Protein 2PZM (pdb70)

Structure (mmCIF, N/CA/C/O backbone):
data_2PZM
#
_entry.id   2PZM
#
_cell.length_a   58.214
_cell.length_b   140.481
_cell.length_c   184.139
_cell.angle_alpha   90.00
_cell.angle_beta   90.00
_cell.angle_gamma   90.00
#
_symmetry.space_group_name_H-M   'C 2 2 21'
#
loop_
_entity.id
_entity.type
_entity.pdbx_description
1 polymer 'Putative nucleotide sugar epimerase/ dehydratase'
2 non-polymer 'SULFATE ION'
3 non-polymer NICOTINAMIDE-ADENINE-DINUCLEOTIDE
4 non-polymer "URIDINE-5'-DIPHOSPHATE"
5 water water
#
loop_
_atom_site.group_PDB
_atom_site.id
_atom_site.type_symbol
_atom_site.label_atom_id
_atom_site.label_alt_id
_atom_site.label_comp_id
_atom_site.label_asym_id
_atom_site.label_entity_id
_atom_site.label_seq_id
_atom_site.pdbx_PDB_ins_code
_atom_site.Cartn_x
_atom_site.Cartn_y
_atom_site.Cartn_z
_atom_site.occupancy
_atom_site.B_iso_or_equiv
_atom_site.auth_seq_id
_atom_site.auth_comp_id
_atom_site.auth_asym_id
_atom_site.auth_atom_id
_atom_site.pdbx_PDB_model_num
ATOM 1 N N . LEU A 1 14 ? -16.531 33.999 0.735 1.00 41.98 -6 LEU A N 1
ATOM 2 C CA . LEU A 1 14 ? -16.139 34.817 -0.480 1.00 42.44 -6 LEU A CA 1
ATOM 3 C C . LEU A 1 14 ? -15.177 34.033 -1.375 1.00 41.80 -6 LEU A C 1
ATOM 4 O O . LEU A 1 14 ? -14.250 33.366 -0.906 1.00 42.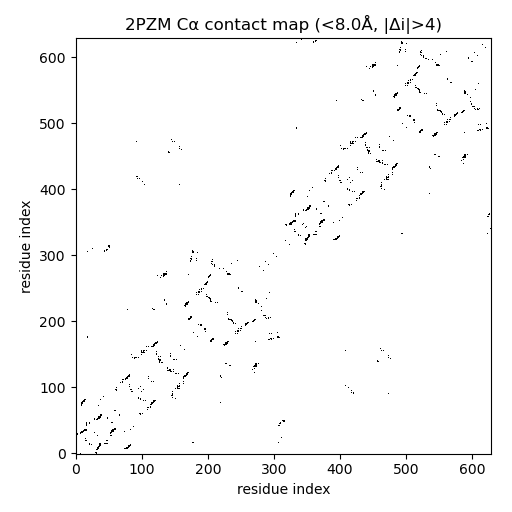60 -6 LEU A O 1
ATOM 9 N N . VAL A 1 15 ? -15.434 34.086 -2.668 1.00 41.07 -5 VAL A N 1
ATOM 10 C CA . VAL A 1 15 ? -14.706 33.257 -3.621 1.00 40.08 -5 VAL A CA 1
ATOM 11 C C . VAL A 1 15 ? -14.344 34.137 -4.795 1.00 39.79 -5 VAL A C 1
ATOM 12 O O . VAL A 1 15 ? -15.026 35.136 -5.012 1.00 40.12 -5 VAL A O 1
ATOM 16 N N . PRO A 1 16 ? -13.259 33.811 -5.539 1.00 39.48 -4 PRO A N 1
ATOM 17 C CA . PRO A 1 16 ? -12.238 32.769 -5.388 1.00 39.22 -4 PRO A CA 1
ATOM 18 C C . PRO A 1 16 ? -11.510 32.825 -4.044 1.00 39.50 -4 PRO A C 1
ATOM 19 O O . PRO A 1 16 ? -10.942 33.848 -3.688 1.00 39.02 -4 PRO A O 1
ATOM 23 N N . ARG A 1 17 ? -11.548 31.708 -3.319 1.00 39.54 -3 ARG A N 1
ATOM 24 C CA . ARG A 1 17 ? -10.890 31.569 -2.021 1.00 39.96 -3 ARG A CA 1
ATOM 25 C C . ARG A 1 17 ? -9.480 32.135 -2.069 1.00 39.00 -3 ARG A C 1
ATOM 26 O O . ARG A 1 17 ? -8.663 31.716 -2.900 1.00 39.39 -3 ARG A O 1
ATOM 34 N N . GLY A 1 18 ? -9.223 33.117 -1.211 1.00 38.57 -2 GLY A N 1
ATOM 35 C CA . GLY A 1 18 ? -7.899 33.724 -1.072 1.00 36.58 -2 GLY A CA 1
ATOM 36 C C . GLY A 1 18 ? -7.499 34.673 -2.185 1.00 35.62 -2 GLY A C 1
ATOM 37 O O . GLY A 1 18 ? -6.446 35.307 -2.106 1.00 35.47 -2 GLY A O 1
ATOM 38 N N . SER A 1 19 ? -8.328 34.761 -3.225 1.00 34.87 -1 SER A N 1
ATOM 39 C CA A SER A 1 19 ? -8.087 35.678 -4.338 0.50 34.34 -1 SER A CA 1
ATOM 40 C CA B SER A 1 19 ? -8.083 35.683 -4.333 0.50 34.61 -1 SER A CA 1
ATOM 41 C C . SER A 1 19 ? -9.352 36.418 -4.763 1.00 34.14 -1 SER A C 1
ATOM 42 O O . SER A 1 19 ? -9.458 36.845 -5.908 1.00 34.69 -1 SER A O 1
ATOM 47 N N . HIS A 1 20 ? -10.302 36.575 -3.829 1.00 33.52 0 HIS A N 1
ATOM 48 C CA . HIS A 1 20 ? -11.567 37.331 -4.053 1.00 32.33 0 HIS A CA 1
ATOM 49 C C . HIS A 1 20 ? -11.271 38.797 -4.174 1.00 31.48 0 HIS A C 1
ATOM 50 O O . HIS A 1 20 ? -10.580 39.361 -3.319 1.00 31.15 0 HIS A O 1
ATOM 57 N N . MET A 1 21 ? -11.794 39.421 -5.230 1.00 29.20 1 MET A N 1
ATOM 58 C CA . MET A 1 21 ? -11.576 40.838 -5.433 1.00 27.95 1 MET A CA 1
ATOM 59 C C . MET A 1 21 ? -12.867 41.633 -5.241 1.00 25.79 1 MET A C 1
ATOM 60 O O . MET A 1 21 ? -13.953 41.137 -5.514 1.00 24.89 1 MET A O 1
ATOM 65 N N . ARG A 1 22 ? -12.733 42.836 -4.690 1.00 24.21 2 ARG A N 1
ATOM 66 C CA A ARG A 1 22 ? -13.782 43.863 -4.773 0.50 24.06 2 ARG A CA 1
ATOM 67 C CA B ARG A 1 22 ? -13.783 43.845 -4.776 0.50 23.61 2 ARG A CA 1
ATOM 68 C C . ARG A 1 22 ? -13.318 44.870 -5.824 1.00 23.52 2 ARG A C 1
ATOM 69 O O . ARG A 1 22 ? -12.392 45.620 -5.605 1.00 23.58 2 ARG A O 1
ATOM 84 N N . ILE A 1 23 ? -13.944 44.840 -6.989 1.00 22.93 3 ILE A N 1
ATOM 85 C CA . ILE A 1 23 ? -13.440 45.612 -8.124 1.00 22.37 3 ILE A CA 1
ATOM 86 C C . ILE A 1 23 ? -14.343 46.801 -8.394 1.00 22.18 3 ILE A C 1
ATOM 87 O O . ILE A 1 23 ? -15.520 46.646 -8.646 1.00 22.12 3 ILE A O 1
ATOM 92 N N . LEU A 1 24 ? -13.777 47.992 -8.319 1.00 21.46 4 LEU A N 1
ATOM 93 C CA . LEU A 1 24 ? -14.481 49.183 -8.773 1.00 21.79 4 LEU A CA 1
ATOM 94 C C . LEU A 1 24 ? -14.076 49.475 -10.225 1.00 21.21 4 LEU A C 1
ATOM 95 O O . LEU A 1 24 ? -12.890 49.677 -10.526 1.00 21.99 4 LEU A O 1
ATOM 100 N N . ILE A 1 25 ? -15.068 49.507 -11.110 1.00 20.59 5 ILE A N 1
ATOM 101 C CA . ILE A 1 25 ? -14.840 49.693 -12.547 1.00 20.22 5 ILE A CA 1
ATOM 102 C C . ILE A 1 25 ? -15.547 50.964 -13.003 1.00 20.52 5 ILE A C 1
ATOM 103 O O . ILE A 1 25 ? -16.796 50.991 -13.093 1.00 21.80 5 ILE A O 1
ATOM 108 N N . THR A 1 26 ? -14.782 52.019 -13.268 1.00 17.92 6 THR A N 1
ATOM 109 C CA . THR A 1 26 ? -15.341 53.220 -13.876 1.00 18.60 6 THR A CA 1
ATOM 110 C C . THR A 1 26 ? -15.544 52.904 -15.353 1.00 18.93 6 THR A C 1
ATOM 111 O O . THR A 1 26 ? -14.787 52.090 -15.938 1.00 20.07 6 THR A O 1
ATOM 115 N N . GLY A 1 27 ? -16.624 53.421 -15.941 1.00 19.36 7 GLY A N 1
ATOM 116 C CA . GLY A 1 27 ? -16.918 53.090 -17.335 1.00 18.87 7 GLY A CA 1
ATOM 117 C C . GLY A 1 27 ? -17.321 51.636 -17.548 1.00 20.05 7 GLY A C 1
ATOM 118 O O . GLY A 1 27 ? -17.234 51.127 -18.683 1.00 19.94 7 GLY A O 1
ATOM 119 N N . GLY A 1 28 ? -17.824 50.992 -16.488 1.00 18.43 8 GLY A N 1
ATOM 120 C CA . GLY A 1 28 ? -18.154 49.555 -16.514 1.00 17.98 8 GLY A CA 1
ATOM 121 C C . GLY A 1 28 ? -19.334 49.191 -17.418 1.00 19.40 8 GLY A C 1
ATOM 122 O O . GLY A 1 28 ? -19.559 48.012 -17.711 1.00 19.57 8 GLY A O 1
ATOM 123 N N . ALA A 1 29 ? -20.110 50.183 -17.840 1.00 19.35 9 ALA A N 1
ATOM 124 C CA . ALA A 1 29 ? -21.243 49.935 -18.747 1.00 19.25 9 ALA A CA 1
ATOM 125 C C . ALA A 1 29 ? -20.819 50.001 -20.229 1.00 19.48 9 ALA A C 1
ATOM 126 O O . ALA A 1 29 ? -21.634 49.842 -21.135 1.00 19.94 9 ALA A O 1
ATOM 128 N N . GLY A 1 30 ? -19.545 50.259 -20.496 1.00 19.12 10 GLY A N 1
ATOM 129 C CA . GLY A 1 30 ? -19.109 50.365 -21.875 1.00 19.91 10 GLY A CA 1
ATOM 130 C C . GLY A 1 30 ? -18.677 48.995 -22.416 1.00 20.80 10 GLY A C 1
ATOM 131 O O . GLY A 1 30 ? -18.968 47.983 -21.824 1.00 21.47 10 GLY A O 1
ATOM 132 N N . CYS A 1 31 ? -17.973 48.987 -23.548 1.00 22.28 11 CYS A N 1
ATOM 133 C CA . CYS A 1 31 ? -17.585 47.756 -24.214 1.00 21.99 11 CYS A CA 1
ATOM 134 C C . CYS A 1 31 ? -16.625 46.903 -23.391 1.00 21.11 11 CYS A C 1
ATOM 135 O O . CYS A 1 31 ? -16.961 45.776 -23.029 1.00 20.40 11 CYS A O 1
ATOM 138 N N . LEU A 1 32 ? -15.454 47.438 -23.065 1.00 20.05 12 LEU A N 1
ATOM 139 C CA . LEU A 1 32 ? -14.476 46.681 -22.328 1.00 20.33 12 LEU A CA 1
ATOM 140 C C . LEU A 1 32 ? -14.971 46.437 -20.911 1.00 20.78 12 LEU A C 1
ATOM 141 O O . LEU A 1 32 ? -14.813 45.334 -20.376 1.00 21.48 12 LEU A O 1
ATOM 146 N N . GLY A 1 33 ? -15.592 47.449 -20.318 1.00 21.06 13 GLY A N 1
ATOM 147 C CA . GLY A 1 33 ? -16.109 47.336 -18.944 1.00 20.00 13 GLY A CA 1
ATOM 148 C C . GLY A 1 33 ? -17.101 46.196 -18.833 1.00 21.72 13 GLY A C 1
ATOM 149 O O . GLY A 1 33 ? -16.999 45.383 -17.891 1.00 22.39 13 GLY A O 1
ATOM 150 N N . SER A 1 34 ? -18.064 46.129 -19.757 1.00 20.22 14 SER A N 1
ATOM 151 C CA . SER A 1 34 ? -19.109 45.076 -19.661 1.00 21.34 14 SER A CA 1
ATOM 152 C C . SER A 1 34 ? -18.557 43.683 -19.919 1.00 21.11 14 SER A C 1
ATOM 153 O O . SER A 1 34 ? -19.037 42.709 -19.328 1.00 22.19 14 SER A O 1
ATOM 156 N N . ASN A 1 35 ? -17.603 43.567 -20.845 1.00 20.12 15 ASN A N 1
ATOM 157 C CA . ASN A 1 35 ? -16.923 42.282 -21.057 1.00 19.58 15 ASN A CA 1
ATOM 158 C C . ASN A 1 35 ? -16.116 41.812 -19.835 1.00 19.63 15 ASN A C 1
ATOM 159 O O . ASN A 1 35 ? -16.069 40.624 -19.527 1.00 20.40 15 ASN A O 1
ATOM 164 N N . LEU A 1 36 ? -15.496 42.739 -19.132 1.00 20.62 16 LEU A N 1
ATOM 165 C CA . LEU A 1 36 ? -14.780 42.424 -17.902 1.00 21.01 16 LEU A CA 1
ATOM 166 C C . LEU A 1 36 ? -15.737 41.975 -16.785 1.00 22.41 16 LEU A C 1
ATOM 167 O O . LEU A 1 36 ? -15.427 41.031 -16.017 1.00 21.51 16 LEU A O 1
ATOM 172 N N . ILE A 1 37 ? -16.914 42.607 -16.705 1.00 22.70 17 ILE A N 1
ATOM 173 C CA . ILE A 1 37 ? -17.933 42.146 -15.750 1.00 23.60 17 ILE A CA 1
ATOM 174 C C . ILE A 1 37 ? -18.424 40.725 -16.076 1.00 23.96 17 ILE A C 1
ATOM 175 O O . ILE A 1 37 ? -18.559 39.863 -15.194 1.00 22.62 17 ILE A O 1
ATOM 180 N N . GLU A 1 38 ? -18.656 40.453 -17.357 1.00 23.82 18 GLU A N 1
ATOM 181 C CA . GLU A 1 38 ? -19.171 39.147 -17.742 1.00 22.47 18 GLU A CA 1
ATOM 182 C C . GLU A 1 38 ? -18.105 38.069 -17.523 1.00 23.27 18 GLU A C 1
ATOM 183 O O . GLU A 1 38 ? -18.428 36.873 -17.372 1.00 22.73 18 GLU A O 1
ATOM 189 N N . HIS A 1 39 ? -16.848 38.509 -17.479 1.00 22.52 19 HIS A N 1
ATOM 190 C CA . HIS A 1 39 ? -15.686 37.666 -17.215 1.00 23.61 19 HIS A CA 1
ATOM 191 C C . HIS A 1 39 ? -15.527 37.431 -15.716 1.00 22.88 19 HIS A C 1
ATOM 192 O O . HIS A 1 39 ? -15.290 36.306 -15.294 1.00 22.55 19 HIS A O 1
ATOM 199 N N . TRP A 1 40 ? -15.663 38.482 -14.918 1.00 22.25 20 TRP A N 1
ATOM 200 C CA . TRP A 1 40 ? -15.399 38.372 -13.460 1.00 23.08 20 TRP A CA 1
ATOM 201 C C . TRP A 1 40 ? -16.559 38.007 -12.507 1.00 23.51 20 TRP A C 1
ATOM 202 O O . TRP A 1 40 ? -16.369 37.244 -11.539 1.00 22.92 20 TRP A O 1
ATOM 213 N N . LEU A 1 41 ? -17.739 38.578 -12.751 1.00 23.76 21 LEU A N 1
ATOM 214 C CA . LEU A 1 41 ? -18.929 38.258 -11.960 1.00 24.91 21 LEU A CA 1
ATOM 215 C C . LEU A 1 41 ? -19.220 36.735 -11.814 1.00 24.59 21 LEU A C 1
ATOM 216 O O . LEU A 1 41 ? -19.541 36.290 -10.694 1.00 23.59 21 LEU A O 1
ATOM 221 N N . PRO A 1 42 ? -19.159 35.939 -12.920 1.00 24.02 22 PRO A N 1
ATOM 222 C CA . PRO A 1 42 ? -19.365 34.487 -12.679 1.00 23.93 22 PRO A CA 1
ATOM 223 C C . PRO A 1 42 ? -18.327 33.826 -11.774 1.00 24.06 22 PRO A C 1
ATOM 224 O O . PRO A 1 42 ? -18.569 32.721 -11.298 1.00 24.64 22 PRO A O 1
ATOM 228 N N . GLN A 1 43 ? -17.180 34.478 -11.550 1.00 24.21 23 GLN A N 1
ATOM 229 C CA . GLN A 1 43 ? -16.173 33.925 -10.647 1.00 23.74 23 GLN A CA 1
ATOM 230 C C . GLN A 1 43 ? -16.401 34.216 -9.162 1.00 23.52 23 GLN A C 1
ATOM 231 O O . GLN A 1 43 ? -15.699 33.671 -8.323 1.00 24.28 23 GLN A O 1
ATOM 237 N N . GLY A 1 44 ? -17.412 35.024 -8.849 1.00 23.20 24 GLY A N 1
ATOM 238 C CA . GLY A 1 44 ? -17.729 35.387 -7.463 1.00 23.43 24 GLY A CA 1
ATOM 239 C C . GLY A 1 44 ? -17.126 36.699 -6.955 1.00 23.34 24 GLY A C 1
ATOM 240 O O . GLY A 1 44 ? -17.242 37.016 -5.775 1.00 22.24 24 GLY A O 1
ATOM 241 N N . HIS A 1 45 ? -16.476 37.462 -7.833 1.00 24.08 25 HIS A N 1
ATOM 242 C CA . HIS A 1 45 ? -15.937 38.785 -7.455 1.00 24.72 25 HIS A CA 1
ATOM 243 C C . HIS A 1 45 ? -17.075 39.756 -7.247 1.00 25.12 25 HIS A C 1
ATOM 244 O O . HIS A 1 45 ? -18.114 39.651 -7.900 1.00 26.42 25 HIS A O 1
ATOM 251 N N . GLU A 1 46 ? -16.876 40.707 -6.346 1.00 25.66 26 GLU A N 1
ATOM 252 C CA . GLU A 1 46 ? -17.842 41.770 -6.117 1.00 25.68 26 GLU A CA 1
ATOM 253 C C . GLU A 1 46 ? -17.455 42.962 -6.988 1.00 24.81 26 GLU A C 1
ATOM 254 O O . GLU A 1 46 ? -16.286 43.363 -7.021 1.00 24.14 26 GLU A O 1
ATOM 260 N N . ILE A 1 47 ? -18.427 43.513 -7.707 1.00 23.88 27 ILE A N 1
ATOM 261 C CA . ILE A 1 47 ? -18.144 44.606 -8.635 1.00 23.99 27 ILE A CA 1
ATOM 262 C C . ILE A 1 47 ? -19.025 45.813 -8.348 1.00 23.81 27 ILE A C 1
ATOM 263 O O . ILE A 1 47 ? -20.236 45.695 -8.157 1.00 23.68 27 ILE A O 1
ATOM 268 N N . LEU A 1 48 ? -18.397 46.979 -8.288 1.00 23.56 28 LEU A N 1
ATOM 269 C CA . LEU A 1 48 ? -19.120 48.259 -8.317 1.00 23.77 28 LEU A CA 1
ATOM 270 C C . LEU A 1 48 ? -18.781 49.024 -9.591 1.00 23.73 28 LEU A C 1
ATOM 271 O O . LEU A 1 48 ? -17.594 49.335 -9.836 1.00 24.66 28 LEU A O 1
ATOM 276 N N . VAL A 1 49 ? -19.812 49.360 -10.366 1.00 23.48 29 VAL A N 1
ATOM 277 C CA . VAL A 1 49 ? -19.681 50.185 -11.582 1.00 22.99 29 VAL A CA 1
ATOM 278 C C . VAL A 1 49 ? -19.993 51.659 -11.260 1.00 23.19 29 VAL A C 1
ATOM 279 O O . VAL A 1 49 ? -20.947 51.967 -10.544 1.00 22.90 29 VAL A O 1
ATOM 283 N N . ILE A 1 50 ? -19.133 52.569 -11.724 1.00 22.74 30 ILE A N 1
ATOM 284 C CA . ILE A 1 50 ? -19.500 53.976 -11.808 1.00 22.43 30 ILE A CA 1
ATOM 285 C C . ILE A 1 50 ? -19.522 54.383 -13.299 1.00 23.04 30 ILE A C 1
ATOM 286 O O . ILE A 1 50 ? -18.502 54.255 -14.003 1.00 21.84 30 ILE A O 1
ATOM 291 N N . ASP A 1 51 ? -20.684 54.855 -13.774 1.00 22.38 31 ASP A N 1
ATOM 292 C CA . ASP A 1 51 ? -20.819 55.240 -15.193 1.00 22.62 31 ASP A CA 1
ATOM 293 C C . ASP A 1 51 ? -21.840 56.343 -15.329 1.00 22.25 31 ASP A C 1
ATOM 294 O O . ASP A 1 51 ? -22.827 56.348 -14.568 1.00 22.33 31 ASP A O 1
ATOM 299 N N . ASN A 1 52 ? -21.612 57.281 -16.261 1.00 21.84 32 ASN A N 1
ATOM 300 C CA . ASN A 1 52 ? -22.586 58.348 -16.555 1.00 22.31 32 ASN A CA 1
ATOM 301 C C . ASN A 1 52 ? -23.454 58.071 -17.789 1.00 21.74 32 ASN A C 1
ATOM 302 O O . ASN A 1 52 ? -24.251 58.914 -18.172 1.00 22.13 32 ASN A O 1
ATOM 307 N N . PHE A 1 53 ? -23.260 56.901 -18.410 1.00 21.97 33 PHE A N 1
ATOM 308 C CA . PHE A 1 53 ? -23.967 56.490 -19.617 1.00 21.92 33 PHE A CA 1
ATOM 309 C C . PHE A 1 53 ? -23.862 57.492 -20.771 1.00 22.06 33 PHE A C 1
ATOM 310 O O . PHE A 1 53 ? -24.802 57.651 -21.529 1.00 22.60 33 PHE A O 1
ATOM 318 N N . ALA A 1 54 ? -22.707 58.130 -20.926 1.00 21.98 34 ALA A N 1
ATOM 319 C CA . ALA A 1 54 ? -22.485 58.996 -22.079 1.00 22.09 34 ALA A CA 1
ATOM 320 C C . ALA A 1 54 ? -22.488 58.192 -23.391 1.00 21.92 34 ALA A C 1
ATOM 321 O O . ALA A 1 54 ? -22.974 58.671 -24.430 1.00 22.46 34 ALA A O 1
ATOM 323 N N . THR A 1 55 ? -21.938 56.974 -23.334 1.00 22.67 35 THR A N 1
ATOM 324 C CA . THR A 1 55 ? -21.866 56.066 -24.480 1.00 22.89 35 THR A CA 1
ATOM 325 C C . THR A 1 55 ? -22.195 54.644 -24.026 1.00 24.99 35 THR A C 1
ATOM 326 O O . THR A 1 55 ? -22.648 53.823 -24.827 1.00 26.19 35 THR A O 1
ATOM 330 N N . GLY A 1 56 ? -21.972 54.347 -22.743 1.00 25.97 36 GLY A N 1
ATOM 331 C CA . GLY A 1 56 ? -22.333 53.044 -22.185 1.00 26.49 36 GLY A CA 1
ATOM 332 C C . GLY A 1 56 ? -23.842 52.815 -22.040 1.00 27.41 36 GLY A C 1
ATOM 333 O O . GLY A 1 56 ? -24.623 53.754 -22.040 1.00 28.27 36 GLY A O 1
ATOM 334 N N . LYS A 1 57 ? -24.247 51.558 -21.893 1.00 27.85 37 LYS A N 1
ATOM 335 C CA . LYS A 1 57 ? -25.679 51.190 -21.889 1.00 29.55 37 LYS A CA 1
ATOM 336 C C . LYS A 1 57 ? -26.165 50.572 -20.571 1.00 29.68 37 LYS A C 1
ATOM 337 O O . LYS A 1 57 ? -25.496 49.705 -20.003 1.00 29.88 37 LYS A O 1
ATOM 343 N N . ARG A 1 58 ? -27.341 50.997 -20.099 1.00 30.48 38 ARG A N 1
ATOM 344 C CA . ARG A 1 58 ? -27.914 50.492 -18.841 1.00 31.36 38 ARG A CA 1
ATOM 345 C C . ARG A 1 58 ? -28.196 48.992 -18.897 1.00 31.19 38 ARG A C 1
ATOM 346 O O . ARG A 1 58 ? -28.067 48.282 -17.903 1.00 30.94 38 ARG A O 1
ATOM 354 N N . GLU A 1 59 ? -28.579 48.524 -20.074 1.00 30.64 39 GLU A N 1
ATOM 355 C CA . GLU A 1 59 ? -28.961 47.138 -20.234 1.00 30.83 39 GLU A CA 1
ATOM 356 C C . GLU A 1 59 ? -27.824 46.113 -20.140 1.00 30.19 39 GLU A C 1
ATOM 357 O O . GLU A 1 59 ? -28.086 44.936 -20.011 1.00 30.77 39 GLU A O 1
ATOM 363 N N . VAL A 1 60 ? -26.568 46.534 -20.143 1.00 30.05 40 VAL A N 1
ATOM 364 C CA . VAL A 1 60 ? -25.505 45.563 -19.900 1.00 30.14 40 VAL A CA 1
ATOM 365 C C . VAL A 1 60 ? -25.230 45.359 -18.420 1.00 30.30 40 VAL A C 1
ATOM 366 O O . VAL A 1 60 ? -24.331 44.580 -18.056 1.00 31.73 40 VAL A O 1
ATOM 370 N N . LEU A 1 61 ? -25.964 46.074 -17.574 1.00 29.35 41 LEU A N 1
ATOM 371 C CA . LEU A 1 61 ? -25.804 45.988 -16.127 1.00 29.15 41 LEU A CA 1
ATOM 372 C C . LEU A 1 61 ? -27.113 45.548 -15.453 1.00 29.82 41 LEU A C 1
ATOM 373 O O . LEU A 1 61 ? -27.710 46.323 -14.702 1.00 29.55 41 LEU A O 1
ATOM 378 N N . PRO A 1 62 ? -27.550 44.289 -15.697 1.00 29.25 42 PRO A N 1
ATOM 379 C CA . PRO A 1 62 ? -28.801 43.861 -15.096 1.00 29.86 42 PRO A CA 1
ATOM 380 C C . PRO A 1 62 ? -28.646 43.786 -13.574 1.00 30.17 42 PRO A C 1
ATOM 381 O O . PRO A 1 62 ? -27.510 43.692 -13.096 1.00 29.76 42 PRO A O 1
ATOM 385 N N . PRO A 1 63 ? -29.773 43.845 -12.827 1.00 30.83 43 PRO A N 1
ATOM 386 C CA . PRO A 1 63 ? -29.795 43.788 -11.355 1.00 31.35 43 PRO A CA 1
ATOM 387 C C . PRO A 1 63 ? -29.528 42.373 -10.821 1.00 32.24 43 PRO A C 1
ATOM 388 O O . PRO A 1 63 ? -30.438 41.639 -10.443 1.00 31.84 43 PRO A O 1
ATOM 392 N N . VAL A 1 64 ? -28.257 42.040 -10.775 1.00 32.98 44 VAL A N 1
ATOM 393 C CA . VAL A 1 64 ? -27.785 40.707 -10.679 1.00 33.80 44 VAL A CA 1
ATOM 394 C C . VAL A 1 64 ? -26.835 40.648 -9.494 1.00 33.97 44 VAL A C 1
ATOM 395 O O . VAL A 1 64 ? -26.309 41.634 -9.059 1.00 33.80 44 VAL A O 1
ATOM 399 N N . ALA A 1 65 ? -26.625 39.481 -8.952 1.00 20.00 45 ALA A N 1
ATOM 400 C CA . ALA A 1 65 ? -25.936 39.360 -7.695 1.00 20.00 45 ALA A CA 1
ATOM 401 C C . ALA A 1 65 ? -24.462 39.644 -7.782 1.00 20.00 45 ALA A C 1
ATOM 402 O O . ALA A 1 65 ? -23.771 39.156 -8.627 1.00 29.59 45 ALA A O 1
ATOM 404 N N . GLY A 1 66 ? -23.989 40.421 -6.850 1.00 29.49 46 GLY A N 1
ATOM 405 C CA . GLY A 1 66 ? -22.604 40.800 -6.833 1.00 28.23 46 GLY A CA 1
ATOM 406 C C . GLY A 1 66 ? -22.290 42.030 -7.656 1.00 27.68 46 GLY A C 1
ATOM 407 O O . GLY A 1 66 ? -21.178 42.446 -7.682 1.00 27.58 46 GLY A O 1
ATOM 408 N N . LEU A 1 67 ? -23.289 42.595 -8.300 1.00 26.94 47 LEU A N 1
ATOM 409 C CA . LEU A 1 67 ? -23.077 43.746 -9.165 1.00 26.16 47 LEU A CA 1
ATOM 410 C C . LEU A 1 67 ? -23.909 44.916 -8.649 1.00 26.41 47 LEU A C 1
ATOM 411 O O . LEU A 1 67 ? -25.138 44.799 -8.455 1.00 26.88 47 LEU A O 1
ATOM 416 N N . SER A 1 68 ? -23.212 46.024 -8.421 1.00 26.40 48 SER A N 1
ATOM 417 C CA . SER A 1 68 ? -23.750 47.288 -7.920 1.00 26.84 48 SER A CA 1
ATOM 418 C C . SER A 1 68 ? -23.361 48.395 -8.868 1.00 26.14 48 SER A C 1
ATOM 419 O O . SER A 1 68 ? -22.286 48.357 -9.468 1.00 25.14 48 SER A O 1
ATOM 422 N N . VAL A 1 69 ? -24.229 49.394 -8.995 1.00 26.43 49 VAL A N 1
ATOM 423 C CA . VAL A 1 69 ? -24.039 50.457 -9.985 1.00 27.05 49 VAL A CA 1
ATOM 424 C C . VAL A 1 69 ? -24.356 51.809 -9.373 1.00 27.30 49 VAL A C 1
ATOM 425 O O . VAL A 1 69 ? -25.390 51.962 -8.702 1.00 28.23 49 VAL A O 1
ATOM 429 N N . ILE A 1 70 ? -23.446 52.755 -9.561 1.00 27.01 50 ILE A N 1
ATOM 430 C CA . ILE A 1 70 ? -23.698 54.150 -9.250 1.00 27.74 50 ILE A CA 1
ATOM 431 C C . ILE A 1 70 ? -23.715 54.926 -10.564 1.00 28.05 50 ILE A C 1
ATOM 432 O O . ILE A 1 70 ? -22.744 54.886 -11.333 1.00 28.09 50 ILE A O 1
ATOM 437 N N . GLU A 1 71 ? -24.829 55.589 -10.849 1.00 27.57 51 GLU A N 1
ATOM 438 C CA . GLU A 1 71 ? -24.851 56.462 -11.985 1.00 28.06 51 GLU A CA 1
ATOM 439 C C . GLU A 1 71 ? -24.270 57.815 -11.581 1.00 27.24 51 GLU A C 1
ATOM 440 O O . GLU A 1 71 ? -24.817 58.506 -10.711 1.00 26.20 51 GLU A O 1
ATOM 446 N N . GLY A 1 72 ? -23.142 58.171 -12.188 1.00 27.17 52 GLY A N 1
ATOM 447 C CA . GLY A 1 72 ? -22.453 59.404 -11.846 1.00 26.48 52 GLY A CA 1
ATOM 448 C C . GLY A 1 72 ? -21.145 59.514 -12.600 1.00 26.32 52 GLY A C 1
ATOM 449 O O . GLY A 1 72 ? -20.811 58.670 -13.432 1.00 26.94 52 GLY A O 1
ATOM 450 N N . SER A 1 73 ? -20.393 60.557 -12.311 1.00 25.20 53 SER A N 1
ATOM 451 C CA . SER A 1 73 ? -19.222 60.885 -13.147 1.00 25.46 53 SER A CA 1
ATOM 452 C C . SER A 1 73 ? -17.939 60.784 -12.354 1.00 24.80 53 SER A C 1
ATOM 453 O O . SER A 1 73 ? -17.923 61.111 -11.166 1.00 24.56 53 SER A O 1
ATOM 456 N N . VAL A 1 74 ? -16.860 60.351 -13.026 1.00 25.15 54 VAL A N 1
ATOM 457 C CA . VAL A 1 74 ? -15.542 60.329 -12.428 1.00 23.37 54 VAL A CA 1
ATOM 458 C C . VAL A 1 74 ? -14.999 61.751 -12.202 1.00 23.19 54 VAL A C 1
ATOM 459 O O . VAL A 1 74 ? -14.001 61.936 -11.483 1.00 23.23 54 VAL A O 1
ATOM 463 N N . THR A 1 75 ? -15.620 62.730 -12.842 1.00 22.47 55 THR A N 1
ATOM 464 C CA . THR A 1 75 ? -15.301 64.135 -12.614 1.00 24.04 55 THR A CA 1
ATOM 465 C C . THR A 1 75 ? -15.748 64.597 -11.206 1.00 25.35 55 THR A C 1
ATOM 466 O O . THR A 1 75 ? -15.303 65.634 -10.720 1.00 25.73 55 THR A O 1
ATOM 470 N N . ASP A 1 76 ? -16.636 63.831 -10.571 1.00 25.29 56 ASP A N 1
ATOM 471 C CA . ASP A 1 76 ? -17.239 64.226 -9.289 1.00 27.05 56 ASP A CA 1
ATOM 472 C C . ASP A 1 76 ? -16.412 63.586 -8.162 1.00 27.11 56 ASP A C 1
ATOM 473 O O . ASP A 1 76 ? -16.625 62.450 -7.792 1.00 26.84 56 ASP A O 1
ATOM 478 N N . ALA A 1 77 ? -15.438 64.328 -7.647 1.00 27.34 57 ALA A N 1
ATOM 479 C CA . ALA A 1 77 ? -14.522 63.800 -6.628 1.00 27.52 57 ALA A CA 1
ATOM 480 C C . ALA A 1 77 ? -15.197 63.348 -5.309 1.00 28.12 57 ALA A C 1
ATOM 481 O O . ALA A 1 77 ? -14.721 62.410 -4.670 1.00 28.09 57 ALA A O 1
ATOM 483 N N . GLY A 1 78 ? -16.272 64.026 -4.898 1.00 26.76 58 GLY A N 1
ATOM 484 C CA . GLY A 1 78 ? -16.984 63.676 -3.664 1.00 26.82 58 GLY A CA 1
ATOM 485 C C . GLY A 1 78 ? -17.709 62.343 -3.791 1.00 27.00 58 GLY A C 1
ATOM 486 O O . GLY A 1 78 ? -17.659 61.511 -2.879 1.00 26.67 58 GLY A O 1
ATOM 487 N N . LEU A 1 79 ? -18.383 62.160 -4.933 1.00 27.02 59 LEU A N 1
ATOM 488 C CA . LEU A 1 79 ? -19.019 60.909 -5.315 1.00 26.93 59 LEU A CA 1
ATOM 489 C C . LEU A 1 79 ? -18.018 59.757 -5.271 1.00 26.74 59 LEU A C 1
ATOM 490 O O . LEU A 1 79 ? -18.311 58.721 -4.688 1.00 26.98 59 LEU A O 1
ATOM 495 N N . LEU A 1 80 ? -16.854 59.929 -5.903 1.00 26.72 60 LEU A N 1
ATOM 496 C CA . LEU A 1 80 ? -15.789 58.912 -5.839 1.00 26.69 60 LEU A CA 1
ATOM 497 C C . LEU A 1 80 ? -15.314 58.630 -4.414 1.00 26.49 60 LEU A C 1
ATOM 498 O O . LEU A 1 80 ? -15.212 57.460 -4.002 1.00 26.73 60 LEU A O 1
ATOM 503 N N . GLU A 1 81 ? -15.044 59.691 -3.644 1.00 24.71 61 GLU A N 1
ATOM 504 C CA . GLU A 1 81 ? -14.658 59.504 -2.243 1.00 24.21 61 GLU A CA 1
ATOM 505 C C . GLU A 1 81 ? -15.638 58.603 -1.501 1.00 23.79 61 GLU A C 1
ATOM 506 O O . GLU A 1 81 ? -15.228 57.610 -0.873 1.00 23.81 61 GLU A O 1
ATOM 509 N N . ARG A 1 82 ? -16.919 58.938 -1.579 1.00 22.39 62 ARG A N 1
ATOM 510 C CA . ARG A 1 82 ? -17.942 58.136 -0.945 1.00 22.00 62 ARG A CA 1
ATOM 511 C C . ARG A 1 82 ? -18.028 56.698 -1.457 1.00 23.06 62 ARG A C 1
ATOM 512 O O . ARG A 1 82 ? -18.232 55.782 -0.661 1.00 22.91 62 ARG A O 1
ATOM 520 N N . ALA A 1 83 ? -17.889 56.513 -2.780 1.00 23.36 63 ALA A N 1
ATOM 521 C CA . ALA A 1 83 ? -17.907 55.201 -3.405 1.00 24.29 63 ALA A CA 1
ATOM 522 C C . ALA A 1 83 ? -16.753 54.378 -2.867 1.00 24.93 63 ALA A C 1
ATOM 523 O O . ALA A 1 83 ? -16.961 53.292 -2.332 1.00 25.77 63 ALA A O 1
ATOM 525 N N . PHE A 1 84 ? -15.541 54.904 -2.980 1.00 24.29 64 PHE A N 1
ATOM 526 C CA . PHE A 1 84 ? -14.381 54.218 -2.430 1.00 24.90 64 PHE A CA 1
ATOM 527 C C . PHE A 1 84 ? -14.529 53.968 -0.941 1.00 25.81 64 PHE A C 1
ATOM 528 O O . PHE A 1 84 ? -14.205 52.878 -0.451 1.00 25.52 64 PHE A O 1
ATOM 536 N N . ASP A 1 85 ? -15.044 54.964 -0.231 1.00 26.37 65 ASP A N 1
ATOM 537 C CA . ASP A 1 85 ? -15.142 54.874 1.233 1.00 28.65 65 ASP A CA 1
ATOM 538 C C . ASP A 1 85 ? -16.001 53.688 1.625 1.00 28.57 65 ASP A C 1
ATOM 539 O O . ASP A 1 85 ? -15.653 52.918 2.524 1.00 29.91 65 ASP A O 1
ATOM 544 N N . SER A 1 86 ? -17.128 53.561 0.936 1.00 28.29 66 SER A N 1
ATOM 545 C CA . SER A 1 86 ? -18.124 52.563 1.249 1.00 28.13 66 SER A CA 1
ATOM 546 C C . SER A 1 86 ? -17.759 51.175 0.707 1.00 27.53 66 SER A C 1
ATOM 547 O O . SER A 1 86 ? -17.854 50.187 1.430 1.00 26.78 66 SER A O 1
ATOM 550 N N . PHE A 1 87 ? -17.342 51.112 -0.558 1.00 27.08 67 PHE A N 1
ATOM 551 C CA . PHE A 1 87 ? -17.116 49.841 -1.251 1.00 27.43 67 PHE A CA 1
ATOM 552 C C . PHE A 1 87 ? -15.781 49.215 -0.875 1.00 27.75 67 PHE A C 1
ATOM 553 O O . PHE A 1 87 ? -15.641 47.991 -0.869 1.00 28.37 67 PHE A O 1
ATOM 561 N N . LYS A 1 88 ? -14.805 50.057 -0.554 1.00 26.99 68 LYS A N 1
ATOM 562 C CA . LYS A 1 88 ? -13.463 49.592 -0.183 1.00 26.83 68 LYS A CA 1
ATOM 563 C C . LYS A 1 88 ? -12.883 48.627 -1.235 1.00 26.13 68 LYS A C 1
ATOM 564 O O . LYS A 1 88 ? -12.605 47.450 -0.944 1.00 26.84 68 LYS A O 1
ATOM 568 N N . PRO A 1 89 ? -12.717 49.114 -2.467 1.00 25.98 69 PRO A N 1
ATOM 569 C CA . PRO A 1 89 ? -12.237 48.206 -3.483 1.00 24.48 69 PRO A CA 1
ATOM 570 C C . PRO A 1 89 ? -10.807 47.702 -3.205 1.00 23.74 69 PRO A C 1
ATOM 571 O O . PRO A 1 89 ? -9.954 48.458 -2.730 1.00 22.61 69 PRO A O 1
ATOM 575 N N . THR A 1 90 ? -10.551 46.438 -3.512 1.00 22.18 70 THR A N 1
ATOM 576 C CA . THR A 1 90 ? -9.177 45.920 -3.515 1.00 21.82 70 THR A CA 1
ATOM 577 C C . THR A 1 90 ? -8.437 46.244 -4.834 1.00 21.24 70 THR A C 1
ATOM 578 O O . THR A 1 90 ? -7.209 46.305 -4.873 1.00 21.44 70 THR A O 1
ATOM 582 N N . HIS A 1 91 ? -9.208 46.403 -5.916 1.00 20.56 71 HIS A N 1
ATOM 583 C CA . HIS A 1 91 ? -8.698 46.601 -7.277 1.00 20.10 71 HIS A CA 1
ATOM 584 C C . HIS A 1 91 ? -9.600 47.603 -7.987 1.00 20.75 71 HIS A C 1
ATOM 585 O O . HIS A 1 91 ? -10.833 47.647 -7.748 1.00 20.58 71 HIS A O 1
ATOM 592 N N . VAL A 1 92 ? -8.971 48.420 -8.839 1.00 19.36 72 VAL A N 1
ATOM 593 C CA . VAL A 1 92 ? -9.673 49.400 -9.643 1.00 19.42 72 VAL A CA 1
ATOM 594 C C . VAL A 1 92 ? -9.370 49.180 -11.133 1.00 18.80 72 VAL A C 1
ATOM 595 O O . VAL A 1 92 ? -8.235 48.906 -11.534 1.00 19.76 72 VAL A O 1
ATOM 599 N N . VAL A 1 93 ? -10.404 49.235 -11.952 1.00 18.29 73 VAL A N 1
ATOM 600 C CA . VAL A 1 93 ? -10.188 49.188 -13.390 1.00 17.67 73 VAL A CA 1
ATOM 601 C C . VAL A 1 93 ? -10.768 50.511 -13.855 1.00 19.01 73 VAL A C 1
ATOM 602 O O . VAL A 1 93 ? -11.969 50.769 -13.671 1.00 17.45 73 VAL A O 1
ATOM 606 N N . HIS A 1 94 ? -9.913 51.374 -14.389 1.00 16.78 74 HIS A N 1
ATOM 607 C CA . HIS A 1 94 ? -10.378 52.675 -14.823 1.00 18.45 74 HIS A CA 1
ATOM 608 C C . HIS A 1 94 ? -10.665 52.656 -16.343 1.00 19.15 74 HIS A C 1
ATOM 609 O O . HIS A 1 94 ? -9.755 52.794 -17.165 1.00 20.33 74 HIS A O 1
ATOM 616 N N . SER A 1 95 ? -11.934 52.471 -16.694 1.00 18.88 75 SER A N 1
ATOM 617 C CA . SER A 1 95 ? -12.358 52.301 -18.082 1.00 19.28 75 SER A CA 1
ATOM 618 C C . SER A 1 95 ? -13.204 53.479 -18.582 1.00 19.87 75 SER A C 1
ATOM 619 O O . SER A 1 95 ? -13.556 53.523 -19.742 1.00 22.15 75 SER A O 1
ATOM 622 N N . ALA A 1 96 ? -13.481 54.466 -17.735 1.00 20.14 76 ALA A N 1
ATOM 623 C CA . ALA A 1 96 ? -14.268 55.635 -18.180 1.00 20.29 76 ALA A CA 1
ATOM 624 C C . ALA A 1 96 ? -13.455 56.549 -19.085 1.00 21.05 76 ALA A C 1
ATOM 625 O O . ALA A 1 96 ? -12.317 56.885 -18.760 1.00 20.90 76 ALA A O 1
ATOM 627 N N . ALA A 1 97 ? -14.038 56.942 -20.215 1.00 20.63 77 ALA A N 1
ATOM 628 C CA . ALA A 1 97 ? -13.447 57.929 -21.128 1.00 20.16 77 ALA A CA 1
ATOM 629 C C . ALA A 1 97 ? -14.539 58.631 -21.945 1.00 19.73 77 ALA A C 1
ATOM 630 O O . ALA A 1 97 ? -15.531 57.998 -22.324 1.00 19.08 77 ALA A O 1
ATOM 632 N N . ALA A 1 98 ? -14.353 59.942 -22.158 1.00 20.34 78 ALA A N 1
ATOM 633 C CA . ALA A 1 98 ? -15.144 60.770 -23.064 1.00 19.01 78 ALA A CA 1
ATOM 634 C C . ALA A 1 98 ? -14.397 60.976 -24.382 1.00 19.12 78 ALA A C 1
ATOM 635 O O . ALA A 1 98 ? -13.188 61.199 -24.375 1.00 19.71 78 ALA A O 1
ATOM 637 N N . TYR A 1 99 ? -15.132 60.955 -25.497 1.00 18.12 79 TYR A N 1
ATOM 638 C CA . TYR A 1 99 ? -14.543 61.071 -26.811 1.00 18.51 79 TYR A CA 1
ATOM 639 C C . TYR A 1 99 ? -15.563 61.424 -27.874 1.00 19.31 79 TYR A C 1
ATOM 640 O O . TYR A 1 99 ? -15.157 61.789 -28.967 1.00 18.10 79 TYR A O 1
ATOM 649 N N . LYS A 1 100 ? -16.867 61.294 -27.587 1.00 18.95 80 LYS A N 1
ATOM 650 C CA . LYS A 1 100 ? -17.841 61.238 -28.689 1.00 20.63 80 LYS A CA 1
ATOM 651 C C . LYS A 1 100 ? -17.973 62.518 -29.507 1.00 21.73 80 LYS A C 1
ATOM 652 O O . LYS A 1 100 ? -18.439 62.473 -30.665 1.00 22.24 80 LYS A O 1
ATOM 658 N N . ASP A 1 101 ? -17.599 63.655 -28.903 1.00 22.42 81 ASP A N 1
ATOM 659 C CA . ASP A 1 101 ? -17.631 64.977 -29.563 1.00 22.82 81 ASP A CA 1
ATOM 660 C C . ASP A 1 101 ? -16.226 65.568 -29.561 1.00 23.18 81 ASP A C 1
ATOM 661 O O . ASP A 1 101 ? -15.758 66.066 -28.533 1.00 22.45 81 ASP A O 1
ATOM 666 N N . PRO A 1 102 ? -15.540 65.491 -30.719 1.00 23.46 82 PRO A N 1
ATOM 667 C CA . PRO A 1 102 ? -14.151 65.891 -30.883 1.00 23.38 82 PRO A CA 1
ATOM 668 C C . PRO A 1 102 ? -13.952 67.384 -30.618 1.00 22.73 82 PRO A C 1
ATOM 669 O O . PRO A 1 102 ? -12.830 67.796 -30.431 1.00 22.08 82 PRO A O 1
ATOM 673 N N . ASP A 1 103 ? -15.032 68.173 -30.596 1.00 22.18 83 ASP A N 1
ATOM 674 C CA . ASP A 1 103 ? -14.916 69.618 -30.387 1.00 22.04 83 ASP A CA 1
ATOM 675 C C . ASP A 1 103 ? -15.137 69.995 -28.928 1.00 21.54 83 ASP A C 1
ATOM 676 O O . ASP A 1 103 ? -14.851 71.143 -28.529 1.00 20.87 83 ASP A O 1
ATOM 681 N N . ASP A 1 104 ? -15.651 69.041 -28.154 1.00 20.08 84 ASP A N 1
ATOM 682 C CA . ASP A 1 104 ? -15.956 69.265 -26.736 1.00 20.43 84 ASP A CA 1
ATOM 683 C C . ASP A 1 104 ? -14.715 69.007 -25.880 1.00 19.89 84 ASP A C 1
ATOM 684 O O . ASP A 1 104 ? -14.621 68.023 -25.135 1.00 19.53 84 ASP A O 1
ATOM 689 N N . TRP A 1 105 ? -13.731 69.874 -26.047 1.00 19.24 85 TRP A N 1
ATOM 690 C CA . TRP A 1 105 ? -12.471 69.690 -25.356 1.00 19.00 85 TRP A CA 1
ATOM 691 C C . TRP A 1 105 ? -12.660 69.722 -23.865 1.00 18.18 85 TRP A C 1
ATOM 692 O O . TRP A 1 105 ? -11.970 69.011 -23.135 1.00 19.15 85 TRP A O 1
ATOM 703 N N . ALA A 1 106 ? -13.556 70.585 -23.393 1.00 17.56 86 ALA A N 1
ATOM 704 C CA . ALA A 1 106 ? -13.836 70.664 -21.944 1.00 18.14 86 ALA A CA 1
ATOM 705 C C . ALA A 1 106 ? -14.274 69.356 -21.319 1.00 19.56 86 ALA A C 1
ATOM 706 O O . ALA A 1 106 ? -13.772 68.966 -20.239 1.00 20.67 86 ALA A O 1
ATOM 708 N N . GLU A 1 107 ? -15.208 68.670 -21.980 1.00 18.61 87 GLU A N 1
ATOM 709 C CA . GLU A 1 107 ? -15.657 67.364 -21.548 1.00 19.21 87 GLU A CA 1
ATOM 710 C C . GLU A 1 107 ? -14.546 66.322 -21.569 1.00 18.89 87 GLU A C 1
ATOM 711 O O . GLU A 1 107 ? -14.370 65.590 -20.609 1.00 19.43 87 GLU A O 1
ATOM 717 N N . ASP A 1 108 ? -13.766 66.287 -22.640 1.00 20.09 88 ASP A N 1
ATOM 718 C CA . ASP A 1 108 ? -12.654 65.363 -22.726 1.00 19.96 88 ASP A CA 1
ATOM 719 C C . ASP A 1 108 ? -11.659 65.620 -21.610 1.00 18.91 88 ASP A C 1
ATOM 720 O O . ASP A 1 108 ? -11.221 64.693 -20.969 1.00 17.43 88 ASP A O 1
ATOM 725 N N . ALA A 1 109 ? -11.308 66.882 -21.360 1.00 17.77 89 ALA A N 1
ATOM 726 C CA . ALA A 1 109 ? -10.362 67.192 -20.293 1.00 18.83 89 ALA A CA 1
ATOM 727 C C . ALA A 1 109 ? -10.953 66.871 -18.913 1.00 19.87 89 ALA A C 1
ATOM 728 O O . ALA A 1 109 ? -10.246 66.376 -18.026 1.00 20.47 89 ALA A O 1
ATOM 730 N N . ALA A 1 110 ? -12.238 67.170 -18.706 1.00 18.67 90 ALA A N 1
ATOM 731 C CA . ALA A 1 110 ? -12.859 66.874 -17.418 1.00 19.53 90 ALA A CA 1
ATOM 732 C C . ALA A 1 110 ? -12.848 65.355 -17.150 1.00 19.27 90 ALA A C 1
ATOM 733 O O . ALA A 1 110 ? -12.363 64.927 -16.123 1.00 20.71 90 ALA A O 1
ATOM 735 N N . THR A 1 111 ? -13.400 64.560 -18.064 1.00 19.40 91 THR A N 1
ATOM 736 C CA . THR A 1 111 ? -13.497 63.081 -17.874 1.00 18.88 91 THR A CA 1
ATOM 737 C C . THR A 1 111 ? -12.103 62.442 -17.874 1.00 19.63 91 THR A C 1
ATOM 738 O O . THR A 1 111 ? -11.768 61.675 -16.977 1.00 17.95 91 THR A O 1
ATOM 742 N N . ASN A 1 112 ? -11.268 62.786 -18.859 1.00 18.51 92 ASN A N 1
ATOM 743 C CA . ASN A 1 112 ? -10.046 61.983 -19.077 1.00 18.40 92 ASN A CA 1
ATOM 744 C C . ASN A 1 112 ? -8.912 62.463 -18.233 1.00 17.88 92 ASN A C 1
ATOM 745 O O . ASN A 1 112 ? -8.060 61.661 -17.854 1.00 19.18 92 ASN A O 1
ATOM 750 N N . VAL A 1 113 ? -8.862 63.765 -17.950 1.00 16.87 93 VAL A N 1
ATOM 751 C CA . VAL A 1 113 ? -7.798 64.237 -17.091 1.00 17.74 93 VAL A CA 1
ATOM 752 C C . VAL A 1 113 ? -8.261 64.308 -15.634 1.00 18.99 93 VAL A C 1
ATOM 753 O O . VAL A 1 113 ? -7.667 63.698 -14.755 1.00 19.48 93 VAL A O 1
ATOM 757 N N . GLN A 1 114 ? -9.282 65.081 -15.348 1.00 20.12 94 GLN A N 1
ATOM 758 C CA . GLN A 1 114 ? -9.692 65.235 -13.936 1.00 20.36 94 GLN A CA 1
ATOM 759 C C . GLN A 1 114 ? -10.274 63.952 -13.348 1.00 20.72 94 GLN A C 1
ATOM 760 O O . GLN A 1 114 ? -10.078 63.668 -12.150 1.00 20.65 94 GLN A O 1
ATOM 766 N N . GLY A 1 115 ? -11.018 63.197 -14.170 1.00 20.37 95 GLY A N 1
ATOM 767 C CA . GLY A 1 115 ? -11.511 61.862 -13.782 1.00 18.68 95 GLY A CA 1
ATOM 768 C C . GLY A 1 115 ? -10.362 60.918 -13.418 1.00 20.30 95 GLY A C 1
ATOM 769 O O . GLY A 1 115 ? -10.430 60.196 -12.418 1.00 19.56 95 GLY A O 1
ATOM 770 N N . SER A 1 116 ? -9.284 60.918 -14.216 1.00 18.90 96 SER A N 1
ATOM 771 C CA . SER A 1 116 ? -8.145 60.073 -13.909 1.00 18.07 96 SER A CA 1
ATOM 772 C C . SER A 1 116 ? -7.499 60.488 -12.591 1.00 18.30 96 SER A C 1
ATOM 773 O O . SER A 1 116 ? -7.205 59.647 -11.771 1.00 17.52 96 SER A O 1
ATOM 776 N N . ILE A 1 117 ? -7.263 61.803 -12.409 1.00 17.90 97 ILE A N 1
ATOM 777 C CA . ILE A 1 117 ? -6.834 62.321 -11.123 1.00 18.44 97 ILE A CA 1
ATOM 778 C C . ILE A 1 117 ? -7.693 61.954 -9.937 1.00 18.72 97 ILE A C 1
ATOM 779 O O . ILE A 1 117 ? -7.146 61.547 -8.887 1.00 19.92 97 ILE A O 1
ATOM 784 N N . ASN A 1 118 ? -9.018 62.116 -10.047 1.00 17.82 98 ASN A N 1
ATOM 785 C CA . ASN A 1 118 ? -9.882 61.772 -8.909 1.00 18.96 98 ASN A CA 1
ATOM 786 C C . ASN A 1 118 ? -9.771 60.278 -8.582 1.00 19.32 98 ASN A C 1
ATOM 787 O O . ASN A 1 118 ? -9.775 59.880 -7.416 1.00 19.99 98 ASN A O 1
ATOM 792 N N . VAL A 1 119 ? -9.685 59.450 -9.611 1.00 19.34 99 VAL A N 1
ATOM 793 C CA . VAL A 1 119 ? -9.653 57.987 -9.381 1.00 20.89 99 VAL A CA 1
ATOM 794 C C . VAL A 1 119 ? -8.326 57.638 -8.700 1.00 20.92 99 VAL A C 1
ATOM 795 O O . VAL A 1 119 ? -8.316 56.878 -7.763 1.00 21.90 99 VAL A O 1
ATOM 799 N N . ALA A 1 120 ? -7.231 58.254 -9.138 1.00 21.69 100 ALA A N 1
ATOM 800 C CA . ALA A 1 120 ? -5.905 57.969 -8.560 1.00 21.82 100 ALA A CA 1
ATOM 801 C C . ALA A 1 120 ? -5.842 58.398 -7.074 1.00 21.39 100 ALA A C 1
ATOM 802 O O . ALA A 1 120 ? -5.348 57.640 -6.232 1.00 20.56 100 ALA A O 1
ATOM 804 N N . LYS A 1 121 ? -6.339 59.602 -6.775 1.00 21.74 101 LYS A N 1
ATOM 805 C CA . LYS A 1 121 ? -6.383 60.133 -5.403 1.00 22.42 101 LYS A CA 1
ATOM 806 C C . LYS A 1 121 ? -7.248 59.270 -4.500 1.00 22.68 101 LYS A C 1
ATOM 807 O O . LYS A 1 121 ? -6.858 58.987 -3.376 1.00 23.64 101 LYS A O 1
ATOM 813 N N . ALA A 1 122 ? -8.440 58.901 -4.975 1.00 22.42 102 ALA A N 1
ATOM 814 C CA . ALA A 1 122 ? -9.352 58.068 -4.192 1.00 23.10 102 ALA A CA 1
ATOM 815 C C . ALA A 1 122 ? -8.766 56.678 -3.961 1.00 23.54 102 ALA A C 1
ATOM 816 O O . ALA A 1 122 ? -8.904 56.123 -2.864 1.00 22.47 102 ALA A O 1
ATOM 818 N N . ALA A 1 123 ? -8.123 56.108 -4.983 1.00 22.21 103 ALA A N 1
ATOM 819 C CA . ALA A 1 123 ? -7.613 54.737 -4.857 1.00 22.79 103 ALA A CA 1
ATOM 820 C C . ALA A 1 123 ? -6.446 54.670 -3.862 1.00 23.52 103 ALA A C 1
ATOM 821 O O . ALA A 1 123 ? -6.306 53.701 -3.115 1.00 23.04 103 ALA A O 1
ATOM 823 N N . SER A 1 124 ? -5.631 55.720 -3.840 1.00 23.54 104 SER A N 1
ATOM 824 C CA . SER A 1 124 ? -4.522 55.837 -2.888 1.00 24.94 104 SER A CA 1
ATOM 825 C C . SER A 1 124 ? -4.987 55.871 -1.407 1.00 24.79 104 SER A C 1
ATOM 826 O O . SER A 1 124 ? -4.418 55.160 -0.534 1.00 24.61 104 SER A O 1
ATOM 829 N N . LYS A 1 125 ? -6.010 56.679 -1.134 1.00 24.23 105 LYS A N 1
ATOM 830 C CA . LYS A 1 125 ? -6.585 56.800 0.210 1.00 24.92 105 LYS A CA 1
ATOM 831 C C . LYS A 1 125 ? -7.169 55.480 0.678 1.00 24.24 105 LYS A C 1
ATOM 832 O O . LYS A 1 125 ? -7.087 55.139 1.873 1.00 22.80 105 LYS A O 1
ATOM 835 N N . ALA A 1 126 ? -7.744 54.743 -0.274 1.00 23.60 106 ALA A N 1
ATOM 836 C CA . ALA A 1 126 ? -8.463 53.516 0.032 1.00 24.02 106 ALA A CA 1
ATOM 837 C C . ALA A 1 126 ? -7.513 52.329 0.107 1.00 24.33 106 ALA A C 1
ATOM 838 O O . ALA A 1 126 ? -7.908 51.255 0.496 1.00 24.65 106 ALA A O 1
ATOM 840 N N . GLY A 1 127 ? -6.249 52.517 -0.241 1.00 25.36 107 GLY A N 1
ATOM 841 C CA . GLY A 1 127 ? -5.305 51.407 -0.139 1.00 25.49 107 GLY A CA 1
ATOM 842 C C . GLY A 1 127 ? -5.554 50.339 -1.180 1.00 25.41 107 GLY A C 1
ATOM 843 O O . GLY A 1 127 ? -5.354 49.147 -0.934 1.00 26.21 107 GLY A O 1
ATOM 844 N N . VAL A 1 128 ? -5.964 50.772 -2.369 1.00 23.93 108 VAL A N 1
ATOM 845 C CA . VAL A 1 128 ? -6.191 49.866 -3.482 1.00 22.56 108 VAL A CA 1
ATOM 846 C C . VAL A 1 128 ? -4.884 49.115 -3.787 1.00 22.77 108 VAL A C 1
ATOM 847 O O . VAL A 1 128 ? -3.811 49.717 -3.769 1.00 22.44 108 VAL A O 1
ATOM 851 N N . LYS A 1 129 ? -4.986 47.810 -4.042 1.00 21.99 109 LYS A N 1
ATOM 852 C CA . LYS A 1 129 ? -3.816 46.980 -4.332 1.00 22.95 109 LYS A CA 1
ATOM 853 C C . LYS A 1 129 ? -3.234 47.237 -5.730 1.00 22.86 109 LYS A C 1
ATOM 854 O O . LYS A 1 129 ? -2.012 47.329 -5.901 1.00 23.36 109 LYS A O 1
ATOM 858 N N . ARG A 1 130 ? -4.107 47.315 -6.730 1.00 21.32 110 ARG A N 1
ATOM 859 C CA . ARG A 1 130 ? -3.679 47.531 -8.100 1.00 22.09 110 ARG A CA 1
ATOM 860 C C . ARG A 1 130 ? -4.740 48.293 -8.853 1.00 21.90 110 ARG A C 1
ATOM 861 O O . ARG A 1 130 ? -5.929 48.036 -8.657 1.00 20.62 110 ARG A O 1
ATOM 869 N N . LEU A 1 131 ? -4.281 49.233 -9.692 1.00 21.11 111 LEU A N 1
ATOM 870 C CA . LEU A 1 131 ? -5.136 49.938 -10.627 1.00 21.51 111 LEU A CA 1
ATOM 871 C C . LEU A 1 131 ? -4.723 49.651 -12.081 1.00 21.47 111 LEU A C 1
ATOM 872 O O . LEU A 1 131 ? -3.550 49.753 -12.463 1.00 21.67 111 LEU A O 1
ATOM 877 N N . LEU A 1 132 ? -5.727 49.305 -12.881 1.00 21.16 112 LEU A N 1
ATOM 878 C CA . LEU A 1 132 ? -5.610 49.048 -14.303 1.00 18.89 112 LEU A CA 1
ATOM 879 C C . LEU A 1 132 ? -6.317 50.147 -15.112 1.00 19.99 112 LEU A C 1
ATOM 880 O O . LEU A 1 132 ? -7.518 50.424 -14.927 1.00 17.92 112 LEU A O 1
ATOM 885 N N . ASN A 1 133 ? -5.553 50.779 -16.021 1.00 18.70 113 ASN A N 1
ATOM 886 C CA . ASN A 1 133 ? -6.037 51.830 -16.879 1.00 17.87 113 ASN A CA 1
ATOM 887 C C . ASN A 1 133 ? -5.899 51.383 -18.325 1.00 18.69 113 ASN A C 1
ATOM 888 O O . ASN A 1 133 ? -4.965 50.667 -18.656 1.00 18.73 113 ASN A O 1
ATOM 893 N N . PHE A 1 134 ? -6.834 51.802 -19.185 1.00 19.01 114 PHE A N 1
ATOM 894 C CA . PHE A 1 134 ? -6.738 51.556 -20.635 1.00 18.11 114 PHE A CA 1
ATOM 895 C C . PHE A 1 134 ? -6.423 52.842 -21.377 1.00 18.61 114 PHE A C 1
ATOM 896 O O . PHE A 1 134 ? -7.066 53.899 -21.153 1.00 18.70 114 PHE A O 1
ATOM 904 N N . GLN A 1 135 ? -5.432 52.754 -22.270 1.00 17.66 115 GLN A N 1
ATOM 905 C CA . GLN A 1 135 ? -4.976 53.893 -23.000 1.00 18.08 115 GLN A CA 1
ATOM 906 C C . GLN A 1 135 ? -5.191 53.688 -24.495 1.00 18.04 115 GLN A C 1
ATOM 907 O O . GLN A 1 135 ? -5.011 52.586 -25.018 1.00 17.73 115 GLN A O 1
ATOM 913 N N . THR A 1 136 ? -5.579 54.756 -25.166 1.00 16.96 116 THR A N 1
ATOM 914 C CA . THR A 1 136 ? -5.765 54.693 -26.609 1.00 19.03 116 THR A CA 1
ATOM 915 C C . THR A 1 136 ? -4.430 54.922 -27.325 1.00 19.28 116 THR A C 1
ATOM 916 O O . THR A 1 136 ? -3.624 55.727 -26.867 1.00 20.54 116 THR A O 1
ATOM 920 N N . ALA A 1 137 ? -4.224 54.235 -28.451 1.00 20.39 117 ALA A N 1
ATOM 921 C CA . ALA A 1 137 ? -3.047 54.430 -29.306 1.00 20.71 117 ALA A CA 1
ATOM 922 C C . ALA A 1 137 ? -2.962 55.824 -29.923 1.00 20.66 117 ALA A C 1
ATOM 923 O O . ALA A 1 137 ? -1.939 56.190 -30.505 1.00 21.06 117 ALA A O 1
ATOM 925 N N . LEU A 1 138 ? -4.025 56.626 -29.801 1.00 20.16 118 LEU A N 1
ATOM 926 C CA . LEU A 1 138 ? -3.949 58.073 -30.137 1.00 20.53 118 LEU A CA 1
ATOM 927 C C . LEU A 1 138 ? -2.892 58.812 -29.312 1.00 20.30 118 LEU A C 1
ATOM 928 O O . LEU A 1 138 ? -2.392 59.866 -29.739 1.00 20.15 118 LEU A O 1
ATOM 933 N N . CYS A 1 139 ? -2.515 58.252 -28.155 1.00 18.76 119 CYS A N 1
ATOM 934 C CA . CYS A 1 139 ? -1.415 58.818 -27.355 1.00 19.30 119 CYS A CA 1
ATOM 935 C C . CYS A 1 139 ? -0.091 58.966 -28.121 1.00 19.25 119 CYS A C 1
ATOM 936 O O . CYS A 1 139 ? 0.712 59.844 -27.816 1.00 18.77 119 CYS A O 1
ATOM 939 N N . TYR A 1 140 ? 0.126 58.104 -29.108 1.00 19.58 120 TYR A N 1
ATOM 940 C CA . TYR A 1 140 ? 1.370 58.085 -29.891 1.00 20.32 120 TYR A CA 1
ATOM 941 C C . TYR A 1 140 ? 1.393 59.076 -31.050 1.00 21.66 120 TYR A C 1
ATOM 942 O O . TYR A 1 140 ? 2.461 59.328 -31.638 1.00 22.89 120 TYR A O 1
ATOM 951 N N . GLY A 1 141 ? 0.230 59.623 -31.401 1.00 21.60 121 GLY A N 1
ATOM 952 C CA . GLY A 1 141 ? 0.102 60.513 -32.552 1.00 20.46 121 GLY A CA 1
ATOM 953 C C . GLY A 1 141 ? 0.553 59.813 -33.818 1.00 21.16 121 GLY A C 1
ATOM 954 O O . GLY A 1 141 ? 0.251 58.614 -34.046 1.00 20.47 121 GLY A O 1
ATOM 955 N N . ARG A 1 142 ? 1.287 60.560 -34.636 1.00 20.72 122 ARG A N 1
ATOM 956 C CA . ARG A 1 142 ? 1.902 60.039 -35.852 1.00 21.94 122 ARG A CA 1
ATOM 957 C C . ARG A 1 142 ? 3.221 59.389 -35.431 1.00 20.75 122 ARG A C 1
ATOM 958 O O . ARG A 1 142 ? 4.146 60.090 -35.080 1.00 20.64 122 ARG A O 1
ATOM 966 N N . PRO A 1 143 ? 3.285 58.037 -35.416 1.00 20.34 123 PRO A N 1
ATOM 967 C CA . PRO A 1 143 ? 4.465 57.360 -34.882 1.00 19.79 123 PRO A CA 1
ATOM 968 C C . PRO A 1 143 ? 5.708 57.489 -35.765 1.00 21.79 123 PRO A C 1
ATOM 969 O O . PRO A 1 143 ? 5.624 57.491 -37.025 1.00 19.87 123 PRO A O 1
ATOM 973 N N . ALA A 1 144 ? 6.867 57.570 -35.106 1.00 20.98 124 ALA A N 1
ATOM 974 C CA . ALA A 1 144 ? 8.134 57.586 -35.828 1.00 22.34 124 ALA A CA 1
ATOM 975 C C . ALA A 1 144 ? 8.385 56.284 -36.573 1.00 21.99 124 ALA A C 1
ATOM 976 O O . ALA A 1 144 ? 8.988 56.294 -37.651 1.00 22.56 124 ALA A O 1
ATOM 978 N N . THR A 1 145 ? 7.928 55.171 -36.004 1.00 21.61 125 THR A N 1
ATOM 979 C CA . THR A 1 145 ? 8.105 53.876 -36.634 1.00 21.52 125 THR A CA 1
ATOM 980 C C . THR A 1 145 ? 6.928 52.946 -36.303 1.00 21.26 125 THR A C 1
ATOM 981 O O . THR A 1 145 ? 6.202 53.180 -35.339 1.00 21.34 125 THR A O 1
ATOM 985 N N . VAL A 1 146 ? 6.763 51.899 -37.108 1.00 20.00 126 VAL A N 1
ATOM 986 C CA . VAL A 1 146 ? 5.873 50.787 -36.792 1.00 20.03 126 VAL A CA 1
ATOM 987 C C . VAL A 1 146 ? 6.564 49.421 -36.910 1.00 19.96 126 VAL A C 1
ATOM 988 O O . VAL A 1 146 ? 7.415 49.243 -37.780 1.00 19.68 126 VAL A O 1
ATOM 992 N N . PRO A 1 147 ? 6.196 48.454 -36.036 1.00 20.40 127 PRO A N 1
ATOM 993 C CA . PRO A 1 147 ? 5.244 48.549 -34.903 1.00 20.15 127 PRO A CA 1
ATOM 994 C C . PRO A 1 147 ? 5.762 49.509 -33.846 1.00 20.72 127 PRO A C 1
ATOM 995 O O . PRO A 1 147 ? 6.963 49.705 -33.757 1.00 20.89 127 PRO A O 1
ATOM 999 N N . ILE A 1 148 ? 4.871 50.114 -33.070 1.00 20.24 128 ILE A N 1
ATOM 1000 C CA . ILE A 1 148 ? 5.286 51.174 -32.153 1.00 21.03 128 ILE A CA 1
ATOM 1001 C C . ILE A 1 148 ? 5.955 50.602 -30.882 1.00 21.73 128 ILE A C 1
ATOM 1002 O O . ILE A 1 148 ? 5.310 49.881 -30.127 1.00 21.01 128 ILE A O 1
ATOM 1007 N N . PRO A 1 149 ? 7.252 50.927 -30.644 1.00 22.07 129 PRO A N 1
ATOM 1008 C CA . PRO A 1 149 ? 7.854 50.493 -29.381 1.00 21.26 129 PRO A CA 1
ATOM 1009 C C . PRO A 1 149 ? 7.206 51.140 -28.143 1.00 20.92 129 PRO A C 1
ATOM 1010 O O . PRO A 1 149 ? 6.730 52.279 -28.193 1.00 19.09 129 PRO A O 1
ATOM 1014 N N . ILE A 1 150 ? 7.243 50.428 -27.022 1.00 20.40 130 ILE A N 1
ATOM 1015 C CA . ILE A 1 150 ? 6.657 50.949 -25.796 1.00 19.88 130 ILE A CA 1
ATOM 1016 C C . ILE A 1 150 ? 7.399 52.213 -25.312 1.00 20.43 130 ILE A C 1
ATOM 1017 O O . ILE A 1 150 ? 6.811 53.055 -24.599 1.00 20.01 130 ILE A O 1
ATOM 1022 N N . ASP A 1 151 ? 8.660 52.385 -25.718 1.00 20.83 131 ASP A N 1
ATOM 1023 C CA . ASP A 1 151 ? 9.377 53.611 -25.331 1.00 22.47 131 ASP A CA 1
ATOM 1024 C C . ASP A 1 151 ? 9.168 54.807 -26.245 1.00 22.17 131 ASP A C 1
ATOM 1025 O O . ASP A 1 151 ? 9.792 55.829 -26.041 1.00 21.95 131 ASP A O 1
ATOM 1030 N N . SER A 1 152 ? 8.271 54.693 -27.233 1.00 21.42 132 SER A N 1
ATOM 1031 C CA . SER A 1 152 ? 7.933 55.808 -28.113 1.00 21.31 132 SER A CA 1
ATOM 1032 C C . SER A 1 152 ? 7.367 56.963 -27.332 1.00 20.29 132 SER A C 1
ATOM 1033 O O . SER A 1 152 ? 6.657 56.758 -26.340 1.00 20.65 132 SER A O 1
ATOM 1036 N N . PRO A 1 153 ? 7.682 58.193 -27.764 1.00 19.71 133 PRO A N 1
ATOM 1037 C CA . PRO A 1 153 ? 7.054 59.298 -27.083 1.00 19.45 133 PRO A CA 1
ATOM 1038 C C . PRO A 1 153 ? 5.527 59.378 -27.328 1.00 19.03 133 PRO A C 1
ATOM 1039 O O . PRO A 1 153 ? 5.033 58.848 -28.308 1.00 18.14 133 PRO A O 1
ATOM 1043 N N . THR A 1 154 ? 4.811 60.019 -26.406 1.00 18.55 134 THR A N 1
ATOM 1044 C CA . THR A 1 154 ? 3.440 60.435 -26.650 1.00 17.88 134 THR A CA 1
ATOM 1045 C C . THR A 1 154 ? 3.452 61.766 -27.403 1.00 17.88 134 THR A C 1
ATOM 1046 O O . THR A 1 154 ? 4.276 62.663 -27.136 1.00 18.72 134 THR A O 1
ATOM 1050 N N . ALA A 1 155 ? 2.565 61.881 -28.389 1.00 17.56 135 ALA A N 1
ATOM 1051 C CA . ALA A 1 155 ? 2.545 63.047 -29.278 1.00 16.89 135 ALA A CA 1
ATOM 1052 C C . ALA A 1 155 ? 1.155 63.215 -29.888 1.00 16.27 135 ALA A C 1
ATOM 1053 O O . ALA A 1 155 ? 0.996 63.303 -31.125 1.00 16.09 135 ALA A O 1
ATOM 1055 N N . PRO A 1 156 ? 0.132 63.274 -29.017 1.00 16.41 136 PRO A N 1
ATOM 1056 C CA . PRO A 1 156 ? -1.248 63.338 -29.492 1.00 16.22 136 PRO A CA 1
ATOM 1057 C C . PRO A 1 156 ? -1.596 64.712 -30.066 1.00 15.99 136 PRO A C 1
ATOM 1058 O O . PRO A 1 156 ? -1.009 65.738 -29.694 1.00 16.95 136 PRO A O 1
ATOM 1062 N N . PHE A 1 157 ? -2.581 64.751 -30.951 1.00 15.65 137 PHE A N 1
ATOM 1063 C CA . PHE A 1 157 ? -2.930 66.005 -31.593 1.00 16.59 137 PHE A CA 1
ATOM 1064 C C . PHE A 1 157 ? -4.461 66.152 -31.707 1.00 17.56 137 PHE A C 1
ATOM 1065 O O . PHE A 1 157 ? -4.957 67.029 -32.402 1.00 18.49 137 PHE A O 1
ATOM 1073 N N . THR A 1 158 ? -5.214 65.317 -30.989 1.00 17.61 138 THR A N 1
ATOM 1074 C CA . THR A 1 158 ? -6.695 65.418 -30.960 1.00 16.97 138 THR A CA 1
ATOM 1075 C C . THR A 1 158 ? -7.127 65.538 -29.489 1.00 17.43 138 THR A C 1
ATOM 1076 O O . THR A 1 158 ? -6.378 65.158 -28.607 1.00 16.99 138 THR A O 1
ATOM 1080 N N . SER A 1 159 ? -8.335 66.047 -29.235 1.00 15.60 139 SER A N 1
ATOM 1081 C CA . SER A 1 159 ? -8.813 66.243 -27.883 1.00 17.34 139 SER A CA 1
ATOM 1082 C C . SER A 1 159 ? -8.811 64.939 -27.073 1.00 18.18 139 SER A C 1
ATOM 1083 O O . SER A 1 159 ? -8.319 64.897 -25.925 1.00 19.92 139 SER A O 1
ATOM 1086 N N . TYR A 1 160 ? -9.338 63.874 -27.682 1.00 17.01 140 TYR A N 1
ATOM 1087 C CA . TYR A 1 160 ? -9.330 62.556 -27.087 1.00 17.30 140 TYR A CA 1
ATOM 1088 C C . TYR A 1 160 ? -7.897 62.130 -26.750 1.00 17.36 140 TYR A C 1
ATOM 1089 O O . TYR A 1 160 ? -7.625 61.759 -25.619 1.00 17.52 140 TYR A O 1
ATOM 1098 N N . GLY A 1 161 ? -6.981 62.179 -27.724 1.00 17.34 141 GLY A N 1
ATOM 1099 C CA . GLY A 1 161 ? -5.591 61.802 -27.442 1.00 16.18 141 GLY A CA 1
ATOM 1100 C C . GLY A 1 161 ? -4.855 62.619 -26.382 1.00 16.73 141 GLY A C 1
ATOM 1101 O O . GLY A 1 161 ? -4.094 62.059 -25.565 1.00 15.75 141 GLY A O 1
ATOM 1102 N N . ILE A 1 162 ? -5.012 63.951 -26.443 1.00 17.07 142 ILE A N 1
ATOM 1103 C CA . ILE A 1 162 ? -4.336 64.884 -25.538 1.00 15.86 142 ILE A CA 1
ATOM 1104 C C . ILE A 1 162 ? -4.794 64.669 -24.083 1.00 16.06 142 ILE A C 1
ATOM 1105 O O . ILE A 1 162 ? -3.961 64.612 -23.149 1.00 17.01 142 ILE A O 1
ATOM 1110 N N . SER A 1 163 ? -6.093 64.615 -23.884 1.00 15.49 143 SER A N 1
ATOM 1111 C CA . SER A 1 163 ? -6.649 64.426 -22.542 1.00 16.90 143 SER A CA 1
ATOM 1112 C C . SER A 1 163 ? -6.309 63.027 -21.969 1.00 15.74 143 SER A C 1
ATOM 1113 O O . SER A 1 163 ? -5.982 62.914 -20.799 1.00 16.02 143 SER A O 1
ATOM 1116 N N . LYS A 1 164 ? -6.393 61.984 -22.793 1.00 15.36 144 LYS A N 1
ATOM 1117 C CA . LYS A 1 164 ? -6.073 60.618 -22.337 1.00 15.80 144 LYS A CA 1
ATOM 1118 C C . LYS A 1 164 ? -4.586 60.458 -21.994 1.00 16.73 144 LYS A C 1
ATOM 1119 O O . LYS A 1 164 ? -4.247 59.671 -21.093 1.00 17.68 144 LYS A O 1
ATOM 1125 N N . THR A 1 165 ? -3.727 61.173 -22.731 1.00 15.70 145 THR A N 1
ATOM 1126 C CA . THR A 1 165 ? -2.237 61.158 -22.495 1.00 15.63 145 THR A CA 1
ATOM 1127 C C . THR A 1 165 ? -1.954 61.784 -21.127 1.00 16.47 145 THR A C 1
ATOM 1128 O O . THR A 1 165 ? -1.251 61.186 -20.320 1.00 16.91 145 THR A O 1
ATOM 1132 N N . ALA A 1 166 ? -2.564 62.939 -20.841 1.00 16.85 146 ALA A N 1
ATOM 1133 C CA . ALA A 1 166 ? -2.390 63.578 -19.532 1.00 17.47 146 ALA A CA 1
ATOM 1134 C C . ALA A 1 166 ? -3.045 62.759 -18.383 1.00 17.72 146 ALA A C 1
ATOM 1135 O O . ALA A 1 166 ? -2.484 62.660 -17.312 1.00 19.94 146 ALA A O 1
ATOM 1137 N N . GLY A 1 167 ? -4.233 62.210 -18.570 1.00 17.07 147 GLY A N 1
ATOM 1138 C CA . GLY A 1 167 ? -4.829 61.352 -17.520 1.00 16.58 147 GLY A CA 1
ATOM 1139 C C . GLY A 1 167 ? -3.909 60.167 -17.173 1.00 16.75 147 GLY A C 1
ATOM 1140 O O . GLY A 1 167 ? -3.652 59.892 -15.990 1.00 16.08 147 GLY A O 1
ATOM 1141 N N . GLU A 1 168 ? -3.377 59.498 -18.190 1.00 15.70 148 GLU A N 1
ATOM 1142 C CA . GLU A 1 168 ? -2.460 58.369 -17.973 1.00 17.08 148 GLU A CA 1
ATOM 1143 C C . GLU A 1 168 ? -1.227 58.852 -17.199 1.00 17.84 148 GLU A C 1
ATOM 1144 O O . GLU A 1 168 ? -0.746 58.215 -16.258 1.00 17.55 148 GLU A O 1
ATOM 1150 N N . ALA A 1 169 ? -0.709 60.000 -17.607 1.00 18.08 149 ALA A N 1
ATOM 1151 C CA . ALA A 1 169 ? 0.488 60.513 -16.993 1.00 18.05 149 ALA A CA 1
ATOM 1152 C C . ALA A 1 169 ? 0.269 60.845 -15.497 1.00 18.41 149 ALA A C 1
ATOM 1153 O O . ALA A 1 169 ? 1.131 60.574 -14.659 1.00 18.83 149 ALA A O 1
ATOM 1155 N N . PHE A 1 170 ? -0.884 61.396 -15.148 1.00 17.04 150 PHE A N 1
ATOM 1156 C CA . PHE A 1 170 ? -1.223 61.594 -13.746 1.00 18.24 150 PHE A CA 1
ATOM 1157 C C . PHE A 1 170 ? -1.366 60.280 -12.977 1.00 19.48 150 PHE A C 1
ATOM 1158 O O . PHE A 1 170 ? -0.927 60.163 -11.823 1.00 18.90 150 PHE A O 1
ATOM 1166 N N . LEU A 1 171 ? -1.964 59.273 -13.610 1.00 20.33 151 LEU A N 1
ATOM 1167 C CA . LEU A 1 171 ? -2.088 57.975 -12.942 1.00 21.45 151 LEU A CA 1
ATOM 1168 C C . LEU A 1 171 ? -0.741 57.350 -12.647 1.00 23.47 151 LEU A C 1
ATOM 1169 O O . LEU A 1 171 ? -0.606 56.678 -11.639 1.00 24.26 151 LEU A O 1
ATOM 1174 N N . MET A 1 172 ? 0.238 57.584 -13.526 1.00 23.63 152 MET A N 1
ATOM 1175 C CA . MET A 1 172 ? 1.607 57.068 -13.340 1.00 25.24 152 MET A CA 1
ATOM 1176 C C . MET A 1 172 ? 2.388 57.677 -12.184 1.00 25.36 152 MET A C 1
ATOM 1177 O O . MET A 1 172 ? 3.409 57.119 -11.759 1.00 26.28 152 MET A O 1
ATOM 1182 N N . MET A 1 173 ? 1.944 58.828 -11.699 1.00 25.44 153 MET A N 1
ATOM 1183 C CA . MET A 1 173 ? 2.523 59.451 -10.522 1.00 23.93 153 MET A CA 1
ATOM 1184 C C . MET A 1 173 ? 1.987 58.866 -9.200 1.00 24.37 153 MET A C 1
ATOM 1185 O O . MET A 1 173 ? 2.495 59.196 -8.131 1.00 22.24 153 MET A O 1
ATOM 1190 N N . SER A 1 174 ? 0.978 57.988 -9.271 1.00 24.26 154 SER A N 1
ATOM 1191 C CA . SER A 1 174 ? 0.308 57.494 -8.083 1.00 24.85 154 SER A CA 1
ATOM 1192 C C . SER A 1 174 ? 1.231 56.604 -7.264 1.00 25.42 154 SER A C 1
ATOM 1193 O O . SER A 1 174 ? 2.120 55.955 -7.820 1.00 24.94 154 SER A O 1
ATOM 1196 N N . ASP A 1 175 ? 1.023 56.555 -5.944 1.00 25.06 155 ASP A N 1
ATOM 1197 C CA . ASP A 1 175 ? 1.726 55.552 -5.171 1.00 25.39 155 ASP A CA 1
ATOM 1198 C C . ASP A 1 175 ? 1.008 54.192 -5.242 1.00 24.54 155 ASP A C 1
ATOM 1199 O O . ASP A 1 175 ? 1.536 53.190 -4.773 1.00 24.89 155 ASP A O 1
ATOM 1204 N N . VAL A 1 176 ? -0.208 54.176 -5.786 1.00 23.96 156 VAL A N 1
ATOM 1205 C CA . VAL A 1 176 ? -0.867 52.931 -6.136 1.00 23.55 156 VAL A CA 1
ATOM 1206 C C . VAL A 1 176 ? -0.180 52.260 -7.319 1.00 22.67 156 VAL A C 1
ATOM 1207 O O . VAL A 1 176 ? 0.098 52.943 -8.287 1.00 22.09 156 VAL A O 1
ATOM 1211 N N . PRO A 1 177 ? 0.087 50.928 -7.236 1.00 21.47 157 PRO A N 1
ATOM 1212 C CA . PRO A 1 177 ? 0.619 50.193 -8.398 1.00 20.54 157 PRO A CA 1
ATOM 1213 C C . PRO A 1 177 ? -0.349 50.288 -9.554 1.00 20.00 157 PRO A C 1
ATOM 1214 O O . PRO A 1 177 ? -1.550 49.971 -9.409 1.00 19.63 157 PRO A O 1
ATOM 1218 N N . VAL A 1 178 ? 0.158 50.746 -10.687 1.00 18.90 158 VAL A N 1
ATOM 1219 C CA . VAL A 1 178 ? -0.715 51.032 -11.845 1.00 19.60 158 VAL A CA 1
ATOM 1220 C C . VAL A 1 178 ? -0.152 50.353 -13.060 1.00 19.01 158 VAL A C 1
ATOM 1221 O O . VAL A 1 178 ? 1.063 50.388 -13.324 1.00 18.36 158 VAL A O 1
ATOM 1225 N N . VAL A 1 179 ? -1.041 49.711 -13.796 1.00 18.56 159 VAL A N 1
ATOM 1226 C CA . VAL A 1 179 ? -0.723 49.189 -15.117 1.00 18.86 159 VAL A CA 1
ATOM 1227 C C . VAL A 1 179 ? -1.595 49.979 -16.086 1.00 18.99 159 VAL A C 1
ATOM 1228 O O . VAL A 1 179 ? -2.816 50.126 -15.859 1.00 19.07 159 VAL A O 1
ATOM 1232 N N . SER A 1 180 ? -0.967 50.515 -17.137 1.00 19.22 160 SER A N 1
ATOM 1233 C CA . SER A 1 180 ? -1.704 51.215 -18.173 1.00 18.78 160 SER A CA 1
ATOM 1234 C C . SER A 1 180 ? -1.439 50.521 -19.478 1.00 19.45 160 SER A C 1
ATOM 1235 O O . SER A 1 180 ? -0.311 50.556 -19.974 1.00 20.15 160 SER A O 1
ATOM 1238 N N . LEU A 1 181 ? -2.503 49.930 -20.037 1.00 19.53 161 LEU A N 1
ATOM 1239 C CA . LEU A 1 181 ? -2.432 49.137 -21.241 1.00 19.96 161 LEU A CA 1
ATOM 1240 C C . LEU A 1 181 ? -2.827 49.981 -22.430 1.00 20.20 161 LEU A C 1
ATOM 1241 O O . LEU A 1 181 ? -3.976 50.460 -22.498 1.00 20.46 161 LEU A O 1
ATOM 1246 N N . ARG A 1 182 ? -1.858 50.196 -23.326 1.00 19.69 162 ARG A N 1
ATOM 1247 C CA . ARG A 1 182 ? -2.110 50.785 -24.655 1.00 19.69 162 ARG A CA 1
ATOM 1248 C C . ARG A 1 182 ? -2.599 49.655 -25.568 1.00 19.72 162 ARG A C 1
ATOM 1249 O O . ARG A 1 182 ? -1.941 48.596 -25.738 1.00 19.20 162 ARG A O 1
ATOM 1257 N N . LEU A 1 183 ? -3.782 49.847 -26.112 1.00 19.66 163 LEU A N 1
ATOM 1258 C CA . LEU A 1 183 ? -4.503 48.721 -26.683 1.00 20.83 163 LEU A CA 1
ATOM 1259 C C . LEU A 1 183 ? -4.576 48.758 -28.218 1.00 20.95 163 LEU A C 1
ATOM 1260 O O . LEU A 1 183 ? -4.813 49.798 -28.804 1.00 21.22 163 LEU A O 1
ATOM 1265 N N . ALA A 1 184 ? -4.356 47.606 -28.846 1.00 21.02 164 ALA A N 1
ATOM 1266 C CA . ALA A 1 184 ? -4.823 47.386 -30.233 1.00 21.09 164 ALA A CA 1
ATOM 1267 C C . ALA A 1 184 ? -6.351 47.517 -30.199 1.00 21.05 164 ALA A C 1
ATOM 1268 O O . ALA A 1 184 ? -6.907 47.661 -29.122 1.00 21.67 164 ALA A O 1
ATOM 1270 N N . ASN A 1 185 ? -7.013 47.487 -31.353 1.00 20.68 165 ASN A N 1
ATOM 1271 C CA . ASN A 1 185 ? -8.450 47.581 -31.444 1.00 22.50 165 ASN A CA 1
ATOM 1272 C C . ASN A 1 185 ? -9.031 46.258 -30.973 1.00 21.51 165 ASN A C 1
ATOM 1273 O O . ASN A 1 185 ? -8.862 45.231 -31.640 1.00 20.66 165 ASN A O 1
ATOM 1278 N N . VAL A 1 186 ? -9.729 46.287 -29.840 1.00 21.37 166 VAL A N 1
ATOM 1279 C CA . VAL A 1 186 ? -10.248 45.052 -29.229 1.00 22.53 166 VAL A CA 1
ATOM 1280 C C . VAL A 1 186 ? -11.595 44.697 -29.853 1.00 23.98 166 VAL A C 1
ATOM 1281 O O . VAL A 1 186 ? -12.437 45.580 -30.056 1.00 24.97 166 VAL A O 1
ATOM 1285 N N . THR A 1 187 ? -11.805 43.411 -30.152 1.00 24.22 167 THR A N 1
ATOM 1286 C CA . THR A 1 187 ? -13.032 42.987 -30.788 1.00 25.08 167 THR A CA 1
ATOM 1287 C C . THR A 1 187 ? -13.720 42.016 -29.835 1.00 25.37 167 THR A C 1
ATOM 1288 O O . THR A 1 187 ? -13.054 41.416 -29.009 1.00 26.26 167 THR A O 1
ATOM 1292 N N . GLY A 1 188 ? -15.034 41.848 -29.936 1.00 25.07 168 GLY A N 1
ATOM 1293 C CA . GLY A 1 188 ? -15.723 40.956 -29.011 1.00 25.51 168 GLY A CA 1
ATOM 1294 C C . GLY A 1 188 ? -17.146 41.388 -28.829 1.00 25.69 168 GLY A C 1
ATOM 1295 O O . GLY A 1 188 ? -17.641 42.220 -29.624 1.00 26.25 168 GLY A O 1
ATOM 1296 N N . PRO A 1 189 ? -17.841 40.787 -27.841 1.00 26.23 169 PRO A N 1
ATOM 1297 C CA . PRO A 1 189 ? -19.273 41.064 -27.610 1.00 26.03 169 PRO A CA 1
ATOM 1298 C C . PRO A 1 189 ? -19.618 42.549 -27.474 1.00 26.28 169 PRO A C 1
ATOM 1299 O O . PRO A 1 189 ? -18.960 43.281 -26.733 1.00 25.90 169 PRO A O 1
ATOM 1303 N N . ARG A 1 190 ? -20.621 42.983 -28.236 1.00 25.74 170 ARG A N 1
ATOM 1304 C CA . ARG A 1 190 ? -21.168 44.323 -28.130 1.00 25.24 170 ARG A CA 1
ATOM 1305 C C . ARG A 1 190 ? -20.356 45.431 -28.803 1.00 25.27 170 ARG A C 1
ATOM 1306 O O . ARG A 1 190 ? -20.687 46.610 -28.640 1.00 26.02 170 ARG A O 1
ATOM 1314 N N . LEU A 1 191 ? -19.282 45.080 -29.514 1.00 25.43 171 LEU A N 1
ATOM 1315 C CA . LEU A 1 191 ? -18.597 46.051 -30.340 1.00 26.00 171 LEU A CA 1
ATOM 1316 C C . LEU A 1 191 ? -19.496 46.392 -31.521 1.00 26.67 171 LEU A C 1
ATOM 1317 O O . LEU A 1 191 ? -19.743 45.551 -32.403 1.00 26.55 171 LEU A O 1
ATOM 1322 N N . ALA A 1 192 ? -19.955 47.635 -31.557 1.00 28.03 172 ALA A N 1
ATOM 1323 C CA . ALA A 1 192 ? -20.960 48.048 -32.534 1.00 28.90 172 ALA A CA 1
ATOM 1324 C C . ALA A 1 192 ? -20.538 49.224 -33.421 1.00 30.65 172 ALA A C 1
ATOM 1325 O O . ALA A 1 192 ? -21.364 49.766 -34.167 1.00 31.50 172 ALA A O 1
ATOM 1327 N N . ILE A 1 193 ? -19.248 49.590 -33.390 1.00 30.35 173 ILE A N 1
ATOM 1328 C CA . ILE A 1 193 ? -18.731 50.675 -34.223 1.00 31.16 173 ILE A CA 1
ATOM 1329 C C . ILE A 1 193 ? -17.491 50.228 -34.985 1.00 30.87 173 ILE A C 1
ATOM 1330 O O . ILE A 1 193 ? -16.915 49.188 -34.671 1.00 30.41 173 ILE A O 1
ATOM 1335 N N . GLY A 1 194 ? -17.071 51.034 -35.960 1.00 30.30 174 GLY A N 1
ATOM 1336 C CA . GLY A 1 194 ? -15.852 50.785 -36.687 1.00 28.86 174 GLY A CA 1
ATOM 1337 C C . GLY A 1 194 ? -16.116 50.029 -37.969 1.00 28.77 174 GLY A C 1
ATOM 1338 O O . GLY A 1 194 ? -17.285 49.747 -38.299 1.00 28.69 174 GLY A O 1
ATOM 1339 N N . PRO A 1 195 ? -15.036 49.664 -38.684 1.00 27.82 175 PRO A N 1
ATOM 1340 C CA . PRO A 1 195 ? -15.153 49.025 -39.992 1.00 27.66 175 PRO A CA 1
ATOM 1341 C C . PRO A 1 195 ? -15.776 47.625 -39.946 1.00 27.95 175 PRO A C 1
ATOM 1342 O O . PRO A 1 195 ? -16.406 47.218 -40.921 1.00 27.68 175 PRO A O 1
ATOM 1346 N N . ILE A 1 196 ? -15.565 46.875 -38.866 1.00 27.37 176 ILE A N 1
ATOM 1347 C CA . ILE A 1 196 ? -16.062 45.501 -38.816 1.00 28.47 176 ILE A CA 1
ATOM 1348 C C . ILE A 1 196 ? -17.592 45.416 -38.940 1.00 28.88 176 ILE A C 1
ATOM 1349 O O . ILE A 1 196 ? -18.073 44.777 -39.889 1.00 28.94 176 ILE A O 1
ATOM 1354 N N . PRO A 1 197 ? -18.353 46.032 -37.996 1.00 29.55 177 PRO A N 1
ATOM 1355 C CA . PRO A 1 197 ? -19.814 46.030 -38.147 1.00 29.94 177 PRO A CA 1
ATOM 1356 C C . PRO A 1 197 ? -20.319 46.835 -39.351 1.00 30.76 177 PRO A C 1
ATOM 1357 O O . PRO A 1 197 ? -21.391 46.529 -39.871 1.00 31.46 177 PRO A O 1
ATOM 1361 N N . THR A 1 198 ? -19.574 47.854 -39.771 1.00 31.50 178 THR A N 1
ATOM 1362 C CA . THR A 1 198 ? -19.919 48.612 -40.972 1.00 32.15 178 THR A CA 1
ATOM 1363 C C . THR A 1 198 ? -19.903 47.697 -42.197 1.00 32.24 178 THR A C 1
ATOM 1364 O O . THR A 1 198 ? -20.931 47.557 -42.870 1.00 32.73 178 THR A O 1
ATOM 1368 N N . PHE A 1 199 ? -18.770 47.044 -42.459 1.00 32.39 179 PHE A N 1
ATOM 1369 C CA . PHE A 1 199 ? -18.670 46.088 -43.560 1.00 33.43 179 PHE A CA 1
ATOM 1370 C C . PHE A 1 199 ? -19.668 44.929 -43.414 1.00 34.76 179 PHE A C 1
ATOM 1371 O O . PHE A 1 199 ? -20.182 44.426 -44.410 1.00 34.39 179 PHE A O 1
ATOM 1379 N N . TYR A 1 200 ? -19.956 44.515 -42.179 1.00 35.63 180 TYR A N 1
ATOM 1380 C CA . TYR A 1 200 ? -20.937 43.453 -41.964 1.00 37.13 180 TYR A CA 1
ATOM 1381 C C . TYR A 1 200 ? -22.337 43.896 -42.422 1.00 37.82 180 TYR A C 1
ATOM 1382 O O . TYR A 1 200 ? -22.938 43.250 -43.290 1.00 38.61 180 TYR A O 1
ATOM 1391 N N . LYS A 1 201 ? -22.836 45.009 -41.877 1.00 39.03 181 LYS A N 1
ATOM 1392 C CA . LYS A 1 201 ? -24.189 45.501 -42.216 1.00 39.87 181 LYS A CA 1
ATOM 1393 C C . LYS A 1 201 ? -24.305 45.919 -43.675 1.00 40.47 181 LYS A C 1
ATOM 1394 O O . LYS A 1 201 ? -25.350 45.704 -44.290 1.00 40.45 181 LYS A O 1
ATOM 1397 N N . ARG A 1 202 ? -23.257 46.536 -44.227 1.00 41.11 182 ARG A N 1
ATOM 1398 C CA . ARG A 1 202 ? -23.308 47.022 -45.611 1.00 41.53 182 ARG A CA 1
ATOM 1399 C C . ARG A 1 202 ? -23.245 45.878 -46.611 1.00 42.48 182 ARG A C 1
ATOM 1400 O O . ARG A 1 202 ? -24.049 45.845 -47.534 1.00 42.07 182 ARG A O 1
ATOM 1408 N N . LEU A 1 203 ? -22.301 44.951 -46.441 1.00 43.11 183 LEU A N 1
ATOM 1409 C CA . LEU A 1 203 ? -22.129 43.847 -47.403 1.00 44.09 183 LEU A CA 1
ATOM 1410 C C . LEU A 1 203 ? -23.340 42.901 -47.467 1.00 44.95 183 LEU A C 1
ATOM 1411 O O . LEU A 1 203 ? -23.779 42.508 -48.562 1.00 45.74 183 LEU A O 1
ATOM 1416 N N . LYS A 1 204 ? -23.890 42.550 -46.309 1.00 45.33 184 LYS A N 1
ATOM 1417 C CA . LYS A 1 204 ? -25.076 41.701 -46.257 1.00 46.09 184 LYS A CA 1
ATOM 1418 C C . LYS A 1 204 ? -26.277 42.381 -46.924 1.00 46.02 184 LYS A C 1
ATOM 1419 O O . LYS A 1 204 ? -27.076 41.714 -47.602 1.00 46.73 184 LYS A O 1
ATOM 1425 N N . ALA A 1 205 ? -26.406 43.669 -46.685 1.00 46.02 185 ALA A N 1
ATOM 1426 C CA . ALA A 1 205 ? -27.393 44.485 -47.328 1.00 46.24 185 ALA A CA 1
ATOM 1427 C C . ALA A 1 205 ? -27.056 44.868 -48.757 1.00 46.17 185 ALA A C 1
ATOM 1428 O O . ALA A 1 205 ? -27.812 45.582 -49.370 1.00 47.22 185 ALA A O 1
ATOM 1430 N N . GLY A 1 206 ? -25.915 44.426 -49.257 1.00 45.71 186 GLY A N 1
ATOM 1431 C CA . GLY A 1 206 ? -25.397 44.905 -50.511 1.00 44.22 186 GLY A CA 1
ATOM 1432 C C . GLY A 1 206 ? -25.241 46.394 -50.745 1.00 43.56 186 GLY A C 1
ATOM 1433 O O . GLY A 1 206 ? -25.302 46.825 -51.873 1.00 43.90 186 GLY A O 1
ATOM 1434 N N . GLN A 1 207 ? -25.018 47.177 -49.705 1.00 42.54 187 GLN A N 1
ATOM 1435 C CA . GLN A 1 207 ? -24.694 48.590 -49.860 1.00 41.77 187 GLN A CA 1
ATOM 1436 C C . GLN A 1 207 ? -23.190 48.840 -50.287 1.00 41.06 187 GLN A C 1
ATOM 1437 O O . GLN A 1 207 ? -22.412 47.905 -50.277 1.00 40.61 187 GLN A O 1
ATOM 1443 N N . LYS A 1 208 ? -22.824 50.070 -50.678 1.00 40.15 188 LYS A N 1
ATOM 1444 C CA . LYS A 1 208 ? -21.482 50.356 -51.188 1.00 39.51 188 LYS A CA 1
ATOM 1445 C C . LYS A 1 208 ? -20.536 50.676 -50.041 1.00 38.97 188 LYS A C 1
ATOM 1446 O O . LYS A 1 208 ? -20.843 51.509 -49.178 1.00 39.02 188 LYS A O 1
ATOM 1449 N N . CYS A 1 209 ? -19.389 50.008 -50.033 1.00 38.08 189 CYS A N 1
ATOM 1450 C CA . CYS A 1 209 ? -18.422 50.170 -48.952 1.00 37.02 189 CYS A CA 1
ATOM 1451 C C . CYS A 1 209 ? -17.147 50.885 -49.429 1.00 36.23 189 CYS A C 1
ATOM 1452 O O . CYS A 1 209 ? -16.904 50.946 -50.616 1.00 36.18 189 CYS A O 1
ATOM 1455 N N . PHE A 1 210 ? -16.348 51.416 -48.496 1.00 34.40 190 PHE A N 1
ATOM 1456 C CA . PHE A 1 210 ? -15.005 51.905 -48.810 1.00 34.22 190 PHE A CA 1
ATOM 1457 C C . PHE A 1 210 ? -14.067 51.533 -47.650 1.00 33.18 190 PHE A C 1
ATOM 1458 O O . PHE A 1 210 ? -14.515 51.253 -46.511 1.00 32.72 190 PHE A O 1
ATOM 1466 N N . CYS A 1 211 ? -12.777 51.485 -47.981 1.00 32.07 191 CYS A N 1
ATOM 1467 C CA . CYS A 1 211 ? -11.722 51.213 -47.041 1.00 30.68 191 CYS A CA 1
ATOM 1468 C C . CYS A 1 211 ? -10.760 52.391 -47.089 1.00 29.05 191 CYS A C 1
ATOM 1469 O O . CYS A 1 211 ? -10.353 52.765 -48.186 1.00 27.24 191 CYS A O 1
ATOM 1472 N N . SER A 1 212 ? -10.390 52.961 -45.940 1.00 26.47 192 SER A N 1
ATOM 1473 C CA A SER A 1 212 ? -9.236 53.866 -45.881 0.50 26.95 192 SER A CA 1
ATOM 1474 C CA B SER A 1 212 ? -9.247 53.881 -45.938 0.50 26.55 192 SER A CA 1
ATOM 1475 C C . SER A 1 212 ? -7.980 53.067 -46.167 1.00 25.70 192 SER A C 1
ATOM 1476 O O . SER A 1 212 ? -7.901 51.885 -45.785 1.00 26.14 192 SER A O 1
ATOM 1481 N N . ASP A 1 213 ? -7.003 53.681 -46.820 1.00 23.98 193 ASP A N 1
ATOM 1482 C CA . ASP A 1 213 ? -5.734 53.014 -47.057 1.00 22.46 193 ASP A CA 1
ATOM 1483 C C . ASP A 1 213 ? -4.949 53.187 -45.752 1.00 22.00 193 ASP A C 1
ATOM 1484 O O . ASP A 1 213 ? -4.051 54.026 -45.650 1.00 22.43 193 ASP A O 1
ATOM 1489 N N . THR A 1 214 ? -5.352 52.432 -44.742 1.00 21.06 194 THR A N 1
ATOM 1490 C CA . THR A 1 214 ? -4.721 52.493 -43.404 1.00 21.95 194 THR A CA 1
ATOM 1491 C C . THR A 1 214 ? -4.462 51.078 -42.861 1.00 21.87 194 THR A C 1
ATOM 1492 O O . THR A 1 214 ? -5.059 50.108 -43.347 1.00 20.71 194 THR A O 1
ATOM 1496 N N . VAL A 1 215 ? -3.557 50.981 -41.870 1.00 22.20 195 VAL A N 1
ATOM 1497 C CA . VAL A 1 215 ? -3.161 49.711 -41.272 1.00 22.07 195 VAL A CA 1
ATOM 1498 C C . VAL A 1 215 ? -3.354 49.835 -39.751 1.00 22.34 195 VAL A C 1
ATOM 1499 O O . VAL A 1 215 ? -3.004 50.861 -39.146 1.00 22.17 195 VAL A O 1
ATOM 1503 N N . ARG A 1 216 ? -3.947 48.799 -39.157 1.00 22.49 196 ARG A N 1
ATOM 1504 C CA . ARG A 1 216 ? -4.276 48.790 -37.723 1.00 23.03 196 ARG A CA 1
ATOM 1505 C C . ARG A 1 216 ? -3.923 47.428 -37.142 1.00 23.50 196 ARG A C 1
ATOM 1506 O O . ARG A 1 216 ? -3.715 46.507 -37.901 1.00 23.75 196 ARG A O 1
ATOM 1514 N N . ASP A 1 217 ? -3.855 47.304 -35.809 1.00 24.23 197 ASP A N 1
ATOM 1515 C CA . ASP A 1 217 ? -3.878 45.987 -35.171 1.00 24.08 197 ASP A CA 1
ATOM 1516 C C . ASP A 1 217 ? -5.218 45.671 -34.491 1.00 24.37 197 ASP A C 1
ATOM 1517 O O . ASP A 1 217 ? -5.962 46.575 -34.089 1.00 23.76 197 ASP A O 1
ATOM 1522 N N . PHE A 1 218 ? -5.532 44.380 -34.390 1.00 23.25 198 PHE A N 1
ATOM 1523 C CA . PHE A 1 218 ? -6.829 43.922 -33.882 1.00 24.02 198 PHE A CA 1
ATOM 1524 C C . PHE A 1 218 ? -6.585 42.819 -32.871 1.00 24.13 198 PHE A C 1
ATOM 1525 O O . PHE A 1 218 ? -5.723 41.951 -33.104 1.00 23.25 198 PHE A O 1
ATOM 1533 N N . LEU A 1 219 ? -7.310 42.870 -31.752 1.00 23.65 199 LEU A N 1
ATOM 1534 C CA . LEU A 1 219 ? -7.072 41.939 -30.629 1.00 24.49 199 LEU A CA 1
ATOM 1535 C C . LEU A 1 219 ? -8.363 41.234 -30.189 1.00 24.63 199 LEU A C 1
ATOM 1536 O O . LEU A 1 219 ? -9.366 41.896 -29.867 1.00 24.86 199 LEU A O 1
ATOM 1541 N N . ASP A 1 220 ? -8.341 39.902 -30.122 1.00 24.14 200 ASP A N 1
ATOM 1542 C CA . ASP A 1 220 ? -9.530 39.201 -29.660 1.00 23.38 200 ASP A CA 1
ATOM 1543 C C . ASP A 1 220 ? -9.794 39.500 -28.191 1.00 23.82 200 ASP A C 1
ATOM 1544 O O . ASP A 1 220 ? -8.852 39.547 -27.401 1.00 23.34 200 ASP A O 1
ATOM 1549 N N . MET A 1 221 ? -11.075 39.673 -27.830 1.00 23.57 201 MET A N 1
ATOM 1550 C CA . MET A 1 221 ? -11.508 39.794 -26.433 1.00 24.86 201 MET A CA 1
ATOM 1551 C C . MET A 1 221 ? -10.869 38.794 -25.473 1.00 24.90 201 MET A C 1
ATOM 1552 O O . MET A 1 221 ? -10.464 39.173 -24.398 1.00 26.61 201 MET A O 1
ATOM 1557 N N . SER A 1 222 ? -10.821 37.517 -25.825 1.00 25.23 202 SER A N 1
ATOM 1558 C CA . SER A 1 222 ? -10.153 36.538 -24.947 1.00 25.09 202 SER A CA 1
ATOM 1559 C C . SER A 1 222 ? -8.719 36.909 -24.524 1.00 25.69 202 SER A C 1
ATOM 1560 O O . SER A 1 222 ? -8.358 36.711 -23.366 1.00 24.87 202 SER A O 1
ATOM 1563 N N . ASP A 1 223 ? -7.916 37.444 -25.456 1.00 26.10 203 ASP A N 1
ATOM 1564 C CA . ASP A 1 223 ? -6.531 37.867 -25.176 1.00 26.38 203 ASP A CA 1
ATOM 1565 C C . ASP A 1 223 ? -6.465 39.143 -24.346 1.00 26.51 203 ASP A C 1
ATOM 1566 O O . ASP A 1 223 ? -5.522 39.325 -23.537 1.00 25.21 203 ASP A O 1
ATOM 1571 N N . PHE A 1 224 ? -7.451 40.021 -24.552 1.00 25.98 204 PHE A N 1
ATOM 1572 C CA . PHE A 1 224 ? -7.630 41.175 -23.688 1.00 26.06 204 PHE A CA 1
ATOM 1573 C C . PHE A 1 224 ? -7.945 40.757 -22.227 1.00 26.14 204 PHE A C 1
ATOM 1574 O O . PHE A 1 224 ? -7.351 41.294 -21.256 1.00 25.40 204 PHE A O 1
ATOM 1582 N N . LEU A 1 225 ? -8.886 39.815 -22.062 1.00 25.30 205 LEU A N 1
ATOM 1583 C CA . LEU A 1 225 ? -9.233 39.360 -20.712 1.00 24.66 205 LEU A CA 1
ATOM 1584 C C . LEU A 1 225 ? -8.036 38.730 -20.012 1.00 24.67 205 LEU A C 1
ATOM 1585 O O . LEU A 1 225 ? -7.897 38.868 -18.811 1.00 25.46 205 LEU A O 1
ATOM 1590 N N . ALA A 1 226 ? -7.197 38.010 -20.765 1.00 25.18 206 ALA A N 1
ATOM 1591 C CA . ALA A 1 226 ? -6.000 37.344 -20.222 1.00 25.41 206 ALA A CA 1
ATOM 1592 C C . ALA A 1 226 ? -4.980 38.351 -19.648 1.00 25.33 206 ALA A C 1
ATOM 1593 O O . ALA A 1 226 ? -4.515 38.206 -18.519 1.00 26.03 206 ALA A O 1
ATOM 1595 N N . ILE A 1 227 ? -4.681 39.404 -20.392 1.00 24.82 207 ILE A N 1
ATOM 1596 C CA . ILE A 1 227 ? -3.773 40.459 -19.891 1.00 24.69 207 ILE A CA 1
ATOM 1597 C C . ILE A 1 227 ? -4.381 41.332 -18.769 1.00 25.19 207 ILE A C 1
ATOM 1598 O O . ILE A 1 227 ? -3.666 41.709 -17.811 1.00 24.85 207 ILE A O 1
ATOM 1603 N N . ALA A 1 228 ? -5.681 41.615 -18.856 1.00 24.85 208 ALA A N 1
ATOM 1604 C CA . ALA A 1 228 ? -6.387 42.283 -17.754 1.00 25.67 208 ALA A CA 1
ATOM 1605 C C . ALA A 1 228 ? -6.259 41.514 -16.444 1.00 26.38 208 ALA A C 1
ATOM 1606 O O . ALA A 1 228 ? -6.032 42.107 -15.391 1.00 26.45 208 ALA A O 1
ATOM 1608 N N . ASP A 1 229 ? -6.465 40.197 -16.512 1.00 27.05 209 ASP A N 1
ATOM 1609 C CA . ASP A 1 229 ? -6.282 39.301 -15.379 1.00 27.10 209 ASP A CA 1
ATOM 1610 C C . ASP A 1 229 ? -4.878 39.380 -14.783 1.00 27.26 209 ASP A C 1
ATOM 1611 O O . ASP A 1 229 ? -4.721 39.509 -13.564 1.00 26.61 209 ASP A O 1
ATOM 1616 N N . LEU A 1 230 ? -3.859 39.299 -15.640 1.00 27.10 210 LEU A N 1
ATOM 1617 C CA . LEU A 1 230 ? -2.470 39.382 -15.188 1.00 26.50 210 LEU A CA 1
ATOM 1618 C C . LEU A 1 230 ? -2.152 40.705 -14.519 1.00 26.90 210 LEU A C 1
ATOM 1619 O O . LEU A 1 230 ? -1.466 40.732 -13.491 1.00 26.98 210 LEU A O 1
ATOM 1624 N N . SER A 1 231 ? -2.696 41.793 -15.079 1.00 26.62 211 SER A N 1
ATOM 1625 C CA . SER A 1 231 ? -2.413 43.147 -14.615 1.00 26.36 211 SER A CA 1
ATOM 1626 C C . SER A 1 231 ? -2.884 43.371 -13.177 1.00 26.70 211 SER A C 1
ATOM 1627 O O . SER A 1 231 ? -2.323 44.213 -12.476 1.00 26.68 211 SER A O 1
ATOM 1630 N N . LEU A 1 232 ? -3.912 42.630 -12.756 1.00 27.25 212 LEU A N 1
ATOM 1631 C CA . LEU A 1 232 ? -4.458 42.790 -11.392 1.00 28.53 212 LEU A CA 1
ATOM 1632 C C . LEU A 1 232 ? -3.834 41.865 -10.328 1.00 29.03 212 LEU A C 1
ATOM 1633 O O . LEU A 1 232 ? -4.222 41.906 -9.172 1.00 29.61 212 LEU A O 1
ATOM 1638 N N . GLN A 1 233 ? -2.844 41.056 -10.702 1.00 30.35 213 GLN A N 1
ATOM 1639 C CA . GLN A 1 233 ? -2.205 40.128 -9.738 1.00 31.00 213 GLN A CA 1
ATOM 1640 C C . GLN A 1 233 ? -1.085 40.784 -8.937 1.00 30.87 213 GLN A C 1
ATOM 1641 O O . GLN A 1 233 ? -0.274 41.541 -9.486 1.00 30.41 213 GLN A O 1
ATOM 1647 N N . GLU A 1 234 ? -1.046 40.456 -7.644 1.00 31.23 214 GLU A N 1
ATOM 1648 C CA A GLU A 1 234 ? -0.065 41.004 -6.728 0.50 31.44 214 GLU A CA 1
ATOM 1649 C CA B GLU A 1 234 ? -0.051 41.000 -6.705 0.50 31.68 214 GLU A CA 1
ATOM 1650 C C . GLU A 1 234 ? 1.342 40.800 -7.242 1.00 31.49 214 GLU A C 1
ATOM 1651 O O . GLU A 1 234 ? 1.701 39.692 -7.653 1.00 31.85 214 GLU A O 1
ATOM 1662 N N . GLY A 1 235 ? 2.127 41.868 -7.223 1.00 31.68 215 GLY A N 1
ATOM 1663 C CA . GLY A 1 235 ? 3.556 41.772 -7.547 1.00 31.82 215 GLY A CA 1
ATOM 1664 C C . GLY A 1 235 ? 3.874 41.541 -9.007 1.00 31.28 215 GLY A C 1
ATOM 1665 O O . GLY A 1 235 ? 5.009 41.202 -9.358 1.00 31.89 215 GLY A O 1
ATOM 1666 N N . ARG A 1 236 ? 2.882 41.707 -9.871 1.00 30.78 216 ARG A N 1
ATOM 1667 C CA . ARG A 1 236 ? 3.178 41.744 -11.299 1.00 29.90 216 ARG A CA 1
ATOM 1668 C C . ARG A 1 236 ? 3.740 43.133 -11.650 1.00 29.95 216 ARG A C 1
ATOM 1669 O O . ARG A 1 236 ? 3.576 44.086 -10.864 1.00 28.77 216 ARG A O 1
ATOM 1677 N N . PRO A 1 237 ? 4.404 43.250 -12.830 1.00 29.70 217 PRO A N 1
ATOM 1678 C CA . PRO A 1 237 ? 4.978 44.489 -13.340 1.00 29.50 217 PRO A CA 1
ATOM 1679 C C . PRO A 1 237 ? 4.017 45.681 -13.304 1.00 29.01 217 PRO A C 1
ATOM 1680 O O . PRO A 1 237 ? 2.796 45.499 -13.354 1.00 30.32 217 PRO A O 1
ATOM 1684 N N . THR A 1 238 ? 4.560 46.884 -13.172 1.00 28.48 218 THR A N 1
ATOM 1685 C CA . THR A 1 238 ? 3.731 48.098 -13.244 1.00 28.13 218 THR A CA 1
ATOM 1686 C C . THR A 1 238 ? 4.270 48.969 -14.362 1.00 27.51 218 THR A C 1
ATOM 1687 O O . THR A 1 238 ? 5.390 48.750 -14.808 1.00 27.43 218 THR A O 1
ATOM 1691 N N . GLY A 1 239 ? 3.472 49.933 -14.833 1.00 26.93 219 GLY A N 1
ATOM 1692 C CA . GLY A 1 239 ? 3.922 50.861 -15.856 1.00 25.96 219 GLY A CA 1
ATOM 1693 C C . GLY A 1 239 ? 3.050 50.806 -17.098 1.00 25.26 219 GLY A C 1
ATOM 1694 O O . GLY A 1 239 ? 1.915 50.321 -17.044 1.00 26.19 219 GLY A O 1
ATOM 1695 N N . VAL A 1 240 ? 3.570 51.310 -18.219 1.00 24.04 220 VAL A N 1
ATOM 1696 C CA . VAL A 1 240 ? 2.815 51.318 -19.482 1.00 22.94 220 VAL A CA 1
ATOM 1697 C C . VAL A 1 240 ? 3.257 50.126 -20.337 1.00 23.12 220 VAL A C 1
ATOM 1698 O O . VAL A 1 240 ? 4.458 49.762 -20.350 1.00 22.38 220 VAL A O 1
ATOM 1702 N N . PHE A 1 241 ? 2.294 49.504 -21.012 1.00 22.66 221 PHE A N 1
ATOM 1703 C CA . PHE A 1 241 ? 2.499 48.277 -21.801 1.00 23.11 221 PHE A CA 1
ATOM 1704 C C . PHE A 1 241 ? 1.608 48.271 -23.061 1.00 23.10 221 PHE A C 1
ATOM 1705 O O . PHE A 1 241 ? 0.447 48.716 -22.996 1.00 23.53 221 PHE A O 1
ATOM 1713 N N . ASN A 1 242 ? 2.164 47.768 -24.183 1.00 22.51 222 ASN A N 1
ATOM 1714 C CA . ASN A 1 242 ? 1.436 47.633 -25.456 1.00 23.10 222 ASN A CA 1
ATOM 1715 C C . ASN A 1 242 ? 0.760 46.277 -25.512 1.00 23.34 222 ASN A C 1
ATOM 1716 O O . ASN A 1 242 ? 1.382 45.241 -25.224 1.00 22.54 222 ASN A O 1
ATOM 1721 N N . VAL A 1 243 ? -0.520 46.266 -25.852 1.00 23.23 223 VAL A N 1
ATOM 1722 C CA . VAL A 1 243 ? -1.267 44.988 -25.828 1.00 23.27 223 VAL A CA 1
ATOM 1723 C C . VAL A 1 243 ? -1.759 44.781 -27.254 1.00 23.92 223 VAL A C 1
ATOM 1724 O O . VAL A 1 243 ? -2.532 45.580 -27.754 1.00 23.84 223 VAL A O 1
ATOM 1728 N N . SER A 1 244 ? -1.227 43.742 -27.916 1.00 24.21 224 SER A N 1
ATOM 1729 C CA A SER A 1 244 ? -1.415 43.514 -29.361 0.50 23.19 224 SER A CA 1
ATOM 1730 C CA B SER A 1 244 ? -1.514 43.454 -29.322 0.50 24.27 224 SER A CA 1
ATOM 1731 C C . SER A 1 244 ? -0.818 42.175 -29.766 1.00 23.68 224 SER A C 1
ATOM 1732 O O . SER A 1 244 ? -0.048 41.585 -29.021 1.00 23.42 224 SER A O 1
ATOM 1737 N N . THR A 1 245 ? -1.111 41.731 -30.980 1.00 23.56 225 THR A N 1
ATOM 1738 C CA . THR A 1 245 ? -0.369 40.614 -31.541 1.00 23.82 225 THR A CA 1
ATOM 1739 C C . THR A 1 245 ? 0.955 41.119 -32.134 1.00 23.11 225 THR A C 1
ATOM 1740 O O . THR A 1 245 ? 1.862 40.326 -32.369 1.00 23.71 225 THR A O 1
ATOM 1744 N N . GLY A 1 246 ? 1.042 42.432 -32.367 1.00 23.33 226 GLY A N 1
ATOM 1745 C CA . GLY A 1 246 ? 2.193 43.081 -32.978 1.00 22.72 226 GLY A CA 1
ATOM 1746 C C . GLY A 1 246 ? 2.171 43.026 -34.494 1.00 23.98 226 GLY A C 1
ATOM 1747 O O . GLY A 1 246 ? 3.164 43.361 -35.145 1.00 24.30 226 GLY A O 1
ATOM 1748 N N . GLU A 1 247 ? 1.039 42.596 -35.049 1.00 24.29 227 GLU A N 1
ATOM 1749 C CA . GLU A 1 247 ? 0.865 42.449 -36.489 1.00 25.18 227 GLU A CA 1
ATOM 1750 C C . GLU A 1 247 ? -0.181 43.435 -36.968 1.00 26.02 227 GLU A C 1
ATOM 1751 O O . GLU A 1 247 ? -1.237 43.573 -36.356 1.00 26.67 227 GLU A O 1
ATOM 1757 N N . GLY A 1 248 ? 0.091 44.073 -38.093 1.00 26.27 228 GLY A N 1
ATOM 1758 C CA . GLY A 1 248 ? -0.830 45.056 -38.627 1.00 25.79 228 GLY A CA 1
ATOM 1759 C C . GLY A 1 248 ? -1.514 44.483 -39.845 1.00 26.32 228 GLY A C 1
ATOM 1760 O O . GLY A 1 248 ? -0.916 43.705 -40.616 1.00 25.33 228 GLY A O 1
ATOM 1761 N N . HIS A 1 249 ? -2.776 44.855 -40.017 1.00 25.94 229 HIS A N 1
ATOM 1762 C CA . HIS A 1 249 ? -3.507 44.486 -41.216 1.00 26.69 229 HIS A CA 1
ATOM 1763 C C . HIS A 1 249 ? -4.243 45.694 -41.748 1.00 26.35 229 HIS A C 1
ATOM 1764 O O . HIS A 1 249 ? -4.710 46.524 -40.962 1.00 26.02 229 HIS A O 1
ATOM 1771 N N . SER A 1 250 ? -4.334 45.799 -43.074 1.00 26.15 230 SER A N 1
ATOM 1772 C CA . SER A 1 250 ? -5.059 46.907 -43.682 1.00 26.35 230 SER A CA 1
ATOM 1773 C C . SER A 1 250 ? -6.558 46.799 -43.446 1.00 26.53 230 SER A C 1
ATOM 1774 O O . SER A 1 250 ? -7.082 45.710 -43.212 1.00 26.61 230 SER A O 1
ATOM 1777 N N . ILE A 1 251 ? -7.256 47.925 -43.511 1.00 26.61 231 ILE A N 1
ATOM 1778 C CA . ILE A 1 251 ? -8.714 47.894 -43.542 1.00 28.20 231 ILE A CA 1
ATOM 1779 C C . ILE A 1 251 ? -9.261 46.989 -44.678 1.00 28.98 231 ILE A C 1
ATOM 1780 O O . ILE A 1 251 ? -10.256 46.277 -44.476 1.00 29.02 231 ILE A O 1
ATOM 1785 N N . LYS A 1 252 ? -8.619 47.026 -45.851 1.00 29.55 232 LYS A N 1
ATOM 1786 C CA . LYS A 1 252 ? -8.961 46.169 -46.985 1.00 29.85 232 LYS A CA 1
ATOM 1787 C C . LYS A 1 252 ? -8.915 44.681 -46.616 1.00 30.57 232 LYS A C 1
ATOM 1788 O O . LYS A 1 252 ? -9.813 43.907 -47.007 1.00 31.71 232 LYS A O 1
ATOM 1794 N N . GLU A 1 253 ? -7.897 44.287 -45.854 1.00 30.38 233 GLU A N 1
ATOM 1795 C CA . GLU A 1 253 ? -7.787 42.915 -45.361 1.00 29.32 233 GLU A CA 1
ATOM 1796 C C . GLU A 1 253 ? -8.957 42.532 -44.466 1.00 29.87 233 GLU A C 1
ATOM 1797 O O . GLU A 1 253 ? -9.453 41.384 -44.543 1.00 29.87 233 GLU A O 1
ATOM 1803 N N . VAL A 1 254 ? -9.393 43.471 -43.616 1.00 29.21 234 VAL A N 1
ATOM 1804 C CA . VAL A 1 254 ? -10.578 43.280 -42.766 1.00 29.58 234 VAL A CA 1
ATOM 1805 C C . VAL A 1 254 ? -11.774 43.039 -43.676 1.00 30.21 234 VAL A C 1
ATOM 1806 O O . VAL A 1 254 ? -12.422 41.997 -43.573 1.00 30.16 234 VAL A O 1
ATOM 1810 N N . PHE A 1 255 ? -12.030 44.000 -44.570 1.00 30.29 235 PHE A N 1
ATOM 1811 C CA . PHE A 1 255 ? -13.043 43.879 -45.623 1.00 31.13 235 PHE A CA 1
ATOM 1812 C C . PHE A 1 255 ? -13.061 42.492 -46.339 1.00 31.87 235 PHE A C 1
ATOM 1813 O O . PHE A 1 255 ? -14.107 41.819 -46.401 1.00 32.01 235 PHE A O 1
ATOM 1821 N N . ASP A 1 256 ? -11.911 42.057 -46.858 1.00 32.37 236 ASP A N 1
ATOM 1822 C CA . ASP A 1 256 ? -11.805 40.742 -47.519 1.00 32.90 236 ASP A CA 1
ATOM 1823 C C . ASP A 1 256 ? -12.192 39.562 -46.628 1.00 33.17 236 ASP A C 1
ATOM 1824 O O . ASP A 1 256 ? -12.720 38.568 -47.117 1.00 32.12 236 ASP A O 1
ATOM 1829 N N . VAL A 1 257 ? -11.897 39.657 -45.335 1.00 33.45 237 VAL A N 1
ATOM 1830 C CA . VAL A 1 257 ? -12.331 38.623 -44.399 1.00 34.59 237 VAL A CA 1
ATOM 1831 C C . VAL A 1 257 ? -13.867 38.621 -44.278 1.00 35.89 237 VAL A C 1
ATOM 1832 O O . VAL A 1 257 ? -14.517 37.542 -44.304 1.00 35.57 237 VAL A O 1
ATOM 1836 N N . VAL A 1 258 ? -14.441 39.822 -44.144 1.00 37.18 238 VAL A N 1
ATOM 1837 C CA . VAL A 1 258 ? -15.872 39.917 -43.904 1.00 38.97 238 VAL A CA 1
ATOM 1838 C C . VAL A 1 258 ? -16.647 39.479 -45.138 1.00 39.43 238 VAL A C 1
ATOM 1839 O O . VAL A 1 258 ? -17.621 38.720 -45.020 1.00 40.56 238 VAL A O 1
ATOM 1843 N N . LEU A 1 259 ? -16.184 39.910 -46.311 1.00 39.95 239 LEU A N 1
ATOM 1844 C CA . LEU A 1 259 ? -16.804 39.553 -47.592 1.00 39.01 239 LEU A CA 1
ATOM 1845 C C . LEU A 1 259 ? -16.850 38.034 -47.836 1.00 39.91 239 LEU A C 1
ATOM 1846 O O . LEU A 1 259 ? -17.888 37.506 -48.240 1.00 39.05 239 LEU A O 1
ATOM 1851 N N . ASP A 1 260 ? -15.720 37.354 -47.614 1.00 40.01 240 ASP A N 1
ATOM 1852 C CA . ASP A 1 260 ? -15.655 35.905 -47.678 1.00 41.01 240 ASP A CA 1
ATOM 1853 C C . ASP A 1 260 ? -16.585 35.275 -46.648 1.00 41.02 240 ASP A C 1
ATOM 1854 O O . ASP A 1 260 ? -17.285 34.324 -46.969 1.00 41.42 240 ASP A O 1
ATOM 1859 N N . TYR A 1 261 ? -16.594 35.809 -45.428 1.00 41.39 241 TYR A N 1
ATOM 1860 C CA . TYR A 1 261 ? -17.403 35.248 -44.336 1.00 41.40 241 TYR A CA 1
ATOM 1861 C C . TYR A 1 261 ? -18.903 35.303 -44.642 1.00 41.48 241 TYR A C 1
ATOM 1862 O O . TYR A 1 261 ? -19.595 34.272 -44.546 1.00 41.37 241 TYR A O 1
ATOM 1871 N N . VAL A 1 262 ? -19.390 36.484 -45.029 1.00 41.23 242 VAL A N 1
ATOM 1872 C CA . VAL A 1 262 ? -20.817 36.675 -45.329 1.00 40.75 242 VAL A CA 1
ATOM 1873 C C . VAL A 1 262 ? -21.183 36.139 -46.726 1.00 41.18 242 VAL A C 1
ATOM 1874 O O . VAL A 1 262 ? -22.374 36.063 -47.081 1.00 41.11 242 VAL A O 1
ATOM 1878 N N . GLY A 1 263 ? -20.158 35.778 -47.510 1.00 41.14 243 GLY A N 1
ATOM 1879 C CA . GLY A 1 263 ? -20.345 35.077 -48.785 1.00 41.01 243 GLY A CA 1
ATOM 1880 C C . GLY A 1 263 ? -20.907 35.943 -49.896 1.00 40.89 243 GLY A C 1
ATOM 1881 O O . GLY A 1 263 ? -21.554 35.436 -50.817 1.00 40.97 243 GLY A O 1
ATOM 1882 N N . ALA A 1 264 ? -20.657 37.249 -49.816 1.00 40.46 244 ALA A N 1
ATOM 1883 C CA . ALA A 1 264 ? -21.122 38.178 -50.842 1.00 40.24 244 ALA A CA 1
ATOM 1884 C C . ALA A 1 264 ? -20.148 38.295 -52.016 1.00 40.07 244 ALA A C 1
ATOM 1885 O O . ALA A 1 264 ? -18.945 38.039 -51.881 1.00 39.76 244 ALA A O 1
ATOM 1887 N N . THR A 1 265 ? -20.697 38.653 -53.175 1.00 39.99 245 THR A N 1
ATOM 1888 C CA . THR A 1 265 ? -19.899 39.089 -54.321 1.00 40.09 245 THR A CA 1
ATOM 1889 C C . THR A 1 265 ? -20.205 40.565 -54.615 1.00 39.76 245 THR A C 1
ATOM 1890 O O . THR A 1 265 ? -21.350 41.025 -54.446 1.00 39.53 245 THR A O 1
ATOM 1894 N N . LEU A 1 266 ? -19.166 41.291 -55.034 1.00 39.37 246 LEU A N 1
ATOM 1895 C CA . LEU A 1 266 ? -19.239 42.7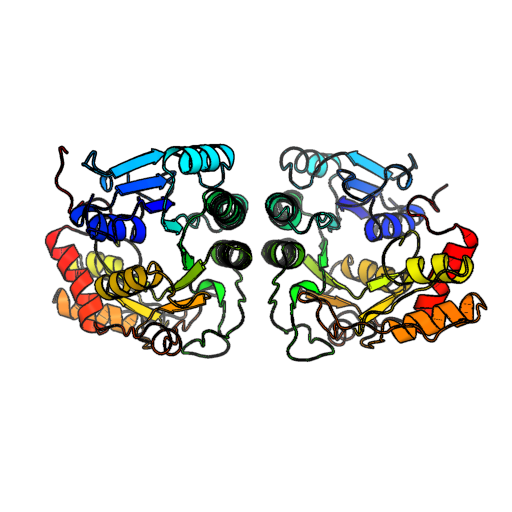26 -55.306 1.00 38.93 246 LEU A CA 1
ATOM 1896 C C . LEU A 1 266 ? -19.585 43.035 -56.752 1.00 39.12 246 LEU A C 1
ATOM 1897 O O . LEU A 1 266 ? -19.141 42.331 -57.664 1.00 39.58 246 LEU A O 1
ATOM 1902 N N . ALA A 1 267 ? -20.359 44.097 -56.961 1.00 38.76 247 ALA A N 1
ATOM 1903 C CA . ALA A 1 267 ? -20.656 44.568 -58.310 1.00 38.44 247 ALA A CA 1
ATOM 1904 C C . ALA A 1 267 ? -19.413 45.240 -58.926 1.00 38.34 247 ALA A C 1
ATOM 1905 O O . ALA A 1 267 ? -19.075 44.990 -60.087 1.00 37.92 247 ALA A O 1
ATOM 1907 N N . GLU A 1 268 ? -18.727 46.051 -58.115 1.00 37.79 248 GLU A N 1
ATOM 1908 C CA . GLU A 1 268 ? -17.523 46.793 -58.513 1.00 37.76 248 GLU A CA 1
ATOM 1909 C C . GLU A 1 268 ? -16.429 46.637 -57.447 1.00 37.23 248 GLU A C 1
ATOM 1910 O O . GLU A 1 268 ? -16.724 46.257 -56.321 1.00 37.16 248 GLU A O 1
ATOM 1916 N N . PRO A 1 269 ? -15.157 46.905 -57.796 1.00 36.91 249 PRO A N 1
ATOM 1917 C CA . PRO A 1 269 ? -14.117 46.865 -56.755 1.00 36.06 249 PRO A CA 1
ATOM 1918 C C . PRO A 1 269 ? -14.428 47.801 -55.557 1.00 35.41 249 PRO A C 1
ATOM 1919 O O . PRO A 1 269 ? -14.988 48.883 -55.767 1.00 35.60 249 PRO A O 1
ATOM 1923 N N . VAL A 1 270 ? -14.096 47.398 -54.323 1.00 34.49 250 VAL A N 1
ATOM 1924 C CA . VAL A 1 270 ? -14.187 48.326 -53.192 1.00 32.54 250 VAL A CA 1
ATOM 1925 C C . VAL A 1 270 ? -13.142 49.457 -53.361 1.00 32.71 250 VAL A C 1
ATOM 1926 O O . VAL A 1 270 ? -11.980 49.186 -53.704 1.00 32.00 250 VAL A O 1
ATOM 1930 N N . PRO A 1 271 ? -13.570 50.732 -53.207 1.00 31.83 251 PRO A N 1
ATOM 1931 C CA . PRO A 1 271 ? -12.528 51.762 -53.260 1.00 31.17 251 PRO A CA 1
ATOM 1932 C C . PRO A 1 271 ? -11.607 51.640 -52.047 1.00 30.31 251 PRO A C 1
ATOM 1933 O O . PRO A 1 271 ? -12.079 51.380 -50.935 1.00 29.50 251 PRO A O 1
ATOM 1937 N N . VAL A 1 272 ? -10.300 51.778 -52.277 1.00 30.16 252 VAL A N 1
ATOM 1938 C CA . VAL A 1 272 ? -9.345 51.909 -51.161 1.00 29.23 252 VAL A CA 1
ATOM 1939 C C . VAL A 1 272 ? -8.756 53.327 -51.244 1.00 29.12 252 VAL A C 1
ATOM 1940 O O . VAL A 1 272 ? -7.984 53.622 -52.126 1.00 27.53 252 VAL A O 1
ATOM 1944 N N . VAL A 1 273 ? -9.139 54.200 -50.312 1.00 28.95 253 VAL A N 1
ATOM 1945 C CA . VAL A 1 273 ? -8.921 55.645 -50.494 1.00 28.37 253 VAL A CA 1
ATOM 1946 C C . VAL A 1 273 ? -7.895 56.219 -49.535 1.00 27.70 253 VAL A C 1
ATOM 1947 O O . VAL A 1 273 ? -7.638 55.653 -48.470 1.00 27.79 253 VAL A O 1
ATOM 1951 N N . ALA A 1 274 ? -7.311 57.345 -49.903 1.00 26.57 254 ALA A N 1
ATOM 1952 C CA . ALA A 1 274 ? -6.273 57.946 -49.070 1.00 26.41 254 ALA A CA 1
ATOM 1953 C C . ALA A 1 274 ? -6.910 58.365 -47.741 1.00 25.90 254 ALA A C 1
ATOM 1954 O O . ALA A 1 274 ? -8.078 58.800 -47.722 1.00 25.04 254 ALA A O 1
ATOM 1956 N N . PRO A 1 275 ? -6.175 58.206 -46.627 1.00 24.58 255 PRO A N 1
ATOM 1957 C CA . PRO A 1 275 ? -6.804 58.666 -45.382 1.00 24.35 255 PRO A CA 1
ATOM 1958 C C . PRO A 1 275 ? -6.947 60.205 -45.291 1.00 24.63 255 PRO A C 1
ATOM 1959 O O . PRO A 1 275 ? -6.167 60.965 -45.903 1.00 24.55 255 PRO A O 1
ATOM 1963 N N . GLY A 1 276 ? -7.946 60.659 -44.541 1.00 24.72 256 GLY A N 1
ATOM 1964 C CA . GLY A 1 276 ? -8.069 62.075 -44.168 1.00 25.24 256 GLY A CA 1
ATOM 1965 C C . GLY A 1 276 ? -6.823 62.555 -43.438 1.00 25.58 256 GLY A C 1
ATOM 1966 O O . GLY A 1 276 ? -5.984 61.743 -43.012 1.00 24.66 256 GLY A O 1
ATOM 1967 N N . ALA A 1 277 ? -6.712 63.876 -43.296 1.00 25.94 257 ALA A N 1
ATOM 1968 C CA . ALA A 1 277 ? -5.521 64.529 -42.722 1.00 26.80 257 ALA A CA 1
ATOM 1969 C C . ALA A 1 277 ? -5.136 64.053 -41.308 1.00 26.59 257 ALA A C 1
ATOM 1970 O O . ALA A 1 277 ? -3.962 64.003 -40.974 1.00 26.10 257 ALA A O 1
ATOM 1972 N N . ASP A 1 278 ? -6.139 63.719 -40.491 1.00 26.62 258 ASP A N 1
ATOM 1973 C CA . ASP A 1 278 ? -5.902 63.303 -39.101 1.00 27.09 258 ASP A CA 1
ATOM 1974 C C . ASP A 1 278 ? -5.963 61.788 -38.861 1.00 26.77 258 ASP A C 1
ATOM 1975 O O . ASP A 1 278 ? -5.760 61.329 -37.746 1.00 26.42 258 ASP A O 1
ATOM 1980 N N . ASP A 1 279 ? -6.253 61.036 -39.916 1.00 26.70 259 ASP A N 1
ATOM 1981 C CA . ASP A 1 279 ? -6.319 59.586 -39.882 1.00 27.10 259 ASP A CA 1
ATOM 1982 C C . ASP A 1 279 ? -4.901 59.014 -40.098 1.00 26.94 259 ASP A C 1
ATOM 1983 O O . ASP A 1 279 ? -4.397 58.927 -41.244 1.00 28.20 259 ASP A O 1
ATOM 1988 N N . VAL A 1 280 ? -4.236 58.671 -38.988 1.00 25.27 260 VAL A N 1
ATOM 1989 C CA . VAL A 1 280 ? -2.845 58.177 -38.993 1.00 24.33 260 VAL A CA 1
ATOM 1990 C C . VAL A 1 280 ? -2.733 56.922 -39.845 1.00 22.89 260 VAL A C 1
ATOM 1991 O O . VAL A 1 280 ? -3.494 55.959 -39.620 1.00 23.68 260 VAL A O 1
ATOM 1995 N N . PRO A 1 281 ? -1.859 56.944 -40.876 1.00 22.78 261 PRO A N 1
ATOM 1996 C CA . PRO A 1 281 ? -1.886 55.803 -41.813 1.00 22.30 261 PRO A CA 1
ATOM 1997 C C . PRO A 1 281 ? -1.642 54.387 -41.247 1.00 22.95 261 PRO A C 1
ATOM 1998 O O . PRO A 1 281 ? -2.369 53.451 -41.615 1.00 23.40 261 PRO A O 1
ATOM 2002 N N . SER A 1 282 ? -0.644 54.223 -40.386 1.00 22.03 262 SER A N 1
ATOM 2003 C CA . SER A 1 282 ? -0.369 52.944 -39.749 1.00 22.27 262 SER A CA 1
ATOM 2004 C C . SER A 1 282 ? -0.227 53.136 -38.242 1.00 22.49 262 SER A C 1
ATOM 2005 O O . SER A 1 282 ? 0.594 53.955 -37.773 1.00 24.07 262 SER A O 1
ATOM 2008 N N . VAL A 1 283 ? -0.981 52.335 -37.494 1.00 22.34 263 VAL A N 1
ATOM 2009 C CA . VAL A 1 283 ? -0.925 52.309 -36.022 1.00 21.73 263 VAL A CA 1
ATOM 2010 C C . VAL A 1 283 ? -0.961 50.832 -35.624 1.00 22.03 263 VAL A C 1
ATOM 2011 O O . VAL A 1 283 ? -2.006 50.170 -35.705 1.00 21.60 263 VAL A O 1
ATOM 2015 N N . VAL A 1 284 ? 0.210 50.303 -35.271 1.00 22.04 264 VAL A N 1
ATOM 2016 C CA . VAL A 1 284 ? 0.370 48.899 -34.896 1.00 21.92 264 VAL A CA 1
ATOM 2017 C C . VAL A 1 284 ? 1.300 48.937 -33.690 1.00 22.38 264 VAL A C 1
ATOM 2018 O O . VAL A 1 284 ? 2.350 49.609 -33.753 1.00 22.44 264 VAL A O 1
ATOM 2022 N N . LEU A 1 285 ? 0.947 48.217 -32.618 1.00 22.44 265 LEU A N 1
ATOM 2023 C CA . LEU A 1 285 ? 1.741 48.239 -31.385 1.00 22.90 265 LEU A CA 1
ATOM 2024 C C . LEU A 1 285 ? 2.685 47.058 -31.278 1.00 23.43 265 LEU A C 1
ATOM 2025 O O . LEU A 1 285 ? 2.312 45.940 -31.635 1.00 23.35 265 LEU A O 1
ATOM 2030 N N . ASP A 1 286 ? 3.904 47.317 -30.788 1.00 23.28 266 ASP A N 1
ATOM 2031 C CA . ASP A 1 286 ? 4.900 46.261 -30.502 1.00 24.71 266 ASP A CA 1
ATOM 2032 C C . ASP A 1 286 ? 4.697 45.760 -29.058 1.00 24.49 266 ASP A C 1
ATOM 2033 O O . ASP A 1 286 ? 4.884 46.517 -28.133 1.00 24.35 266 ASP A O 1
ATOM 2038 N N . PRO A 1 287 ? 4.291 44.481 -28.885 1.00 25.45 267 PRO A N 1
ATOM 2039 C CA . PRO A 1 287 ? 3.994 43.935 -27.571 1.00 25.72 267 PRO A CA 1
ATOM 2040 C C . PRO A 1 287 ? 5.172 43.272 -26.832 1.00 26.03 267 PRO A C 1
ATOM 2041 O O . PRO A 1 287 ? 4.983 42.860 -25.690 1.00 26.22 267 PRO A O 1
ATOM 2045 N N . SER A 1 288 ? 6.354 43.166 -27.456 1.00 25.59 268 SER A N 1
ATOM 2046 C CA . SER A 1 288 ? 7.479 42.440 -26.867 1.00 25.21 268 SER A CA 1
ATOM 2047 C C . SER A 1 288 ? 7.727 42.612 -25.343 1.00 26.00 268 SER A C 1
ATOM 2048 O O . SER A 1 288 ? 7.973 41.606 -24.657 1.00 26.21 268 SER A O 1
ATOM 2051 N N . LYS A 1 289 ? 7.670 43.846 -24.822 1.00 25.57 269 LYS A N 1
ATOM 2052 C CA . LYS A 1 289 ? 7.970 44.105 -23.397 1.00 25.97 269 LYS A CA 1
ATOM 2053 C C . LYS A 1 289 ? 6.878 43.527 -22.501 1.00 26.16 269 LYS A C 1
ATOM 2054 O O . LYS A 1 289 ? 7.133 43.129 -21.374 1.00 26.06 269 LYS A O 1
ATOM 2060 N N . THR A 1 290 ? 5.648 43.518 -23.004 1.00 26.76 270 THR A N 1
ATOM 2061 C CA . THR A 1 290 ? 4.520 42.921 -22.305 1.00 27.48 270 THR A CA 1
ATOM 2062 C C . THR A 1 290 ? 4.678 41.387 -22.251 1.00 28.91 270 THR A C 1
ATOM 2063 O O . THR A 1 290 ? 4.368 40.745 -21.242 1.00 28.82 270 THR A O 1
ATOM 2067 N N . GLU A 1 291 ? 5.203 40.824 -23.334 1.00 29.25 271 GLU A N 1
ATOM 2068 C CA A GLU A 1 291 ? 5.473 39.401 -23.397 0.70 30.47 271 GLU A CA 1
ATOM 2069 C CA B GLU A 1 291 ? 5.500 39.398 -23.403 0.30 30.26 271 GLU A CA 1
ATOM 2070 C C . GLU A 1 291 ? 6.616 39.040 -22.428 1.00 30.89 271 GLU A C 1
ATOM 2071 O O . GLU A 1 291 ? 6.520 38.064 -21.699 1.00 31.39 271 GLU A O 1
ATOM 2082 N N . THR A 1 292 ? 7.679 39.844 -22.409 1.00 31.53 272 THR A N 1
ATOM 2083 C CA . THR A 1 292 ? 8.809 39.618 -21.499 1.00 32.45 272 THR A CA 1
ATOM 2084 C C . THR A 1 292 ? 8.382 39.685 -20.022 1.00 31.89 272 THR A C 1
ATOM 2085 O O . THR A 1 292 ? 8.703 38.821 -19.222 1.00 31.66 272 THR A O 1
ATOM 2089 N N . GLU A 1 293 ? 7.665 40.734 -19.664 1.00 32.06 273 GLU A N 1
ATOM 2090 C CA . GLU A 1 293 ? 7.428 41.022 -18.262 1.00 32.37 273 GLU A CA 1
ATOM 2091 C C . GLU A 1 293 ? 6.240 40.287 -17.661 1.00 32.41 273 GLU A C 1
ATOM 2092 O O . GLU A 1 293 ? 6.316 39.853 -16.519 1.00 33.36 273 GLU A O 1
ATOM 2098 N N . PHE A 1 294 ? 5.178 40.097 -18.436 1.00 32.16 274 PHE A N 1
ATOM 2099 C CA . PHE A 1 294 ? 3.976 39.409 -17.964 1.00 32.05 274 PHE A CA 1
ATOM 2100 C C . PHE A 1 294 ? 3.922 37.923 -18.346 1.00 32.66 274 PHE A C 1
ATOM 2101 O O . PHE A 1 294 ? 3.165 37.153 -17.756 1.00 33.13 274 PHE A O 1
ATOM 2109 N N . GLY A 1 295 ? 4.711 37.526 -19.336 1.00 32.58 275 GLY A N 1
ATOM 2110 C CA . GLY A 1 295 ? 4.683 36.150 -19.810 1.00 33.53 275 GLY A CA 1
ATOM 2111 C C . GLY A 1 295 ? 3.479 35.919 -20.701 1.00 33.92 275 GLY A C 1
ATOM 2112 O O . GLY A 1 295 ? 3.096 34.780 -20.925 1.00 35.14 275 GLY A O 1
ATOM 2113 N N . TRP A 1 296 ? 2.892 37.004 -21.209 1.00 33.88 276 TRP A N 1
ATOM 2114 C CA . TRP A 1 296 ? 1.642 36.977 -21.950 1.00 33.48 276 TRP A CA 1
ATOM 2115 C C . TRP A 1 296 ? 1.929 37.057 -23.452 1.00 34.10 276 TRP A C 1
ATOM 2116 O O . TRP A 1 296 ? 2.849 37.740 -23.879 1.00 34.41 276 TRP A O 1
ATOM 2127 N N . LYS A 1 297 ? 1.132 36.364 -24.252 1.00 34.55 277 LYS A N 1
ATOM 2128 C CA . LYS A 1 297 ? 1.180 36.504 -25.699 1.00 34.59 277 LYS A CA 1
ATOM 2129 C C . LYS A 1 297 ? -0.248 36.338 -26.215 1.00 34.80 277 LYS A C 1
ATOM 2130 O O . LYS A 1 297 ? -0.986 35.452 -25.760 1.00 35.60 277 LYS A O 1
ATOM 2134 N N . ALA A 1 298 ? -0.651 37.198 -27.148 1.00 34.51 278 ALA A N 1
ATOM 2135 C CA . ALA A 1 298 ? -1.953 37.076 -27.778 1.00 33.67 278 ALA A CA 1
ATOM 2136 C C . ALA A 1 298 ? -1.987 35.740 -28.522 1.00 33.83 278 ALA A C 1
ATOM 2137 O O . ALA A 1 298 ? -1.062 35.417 -29.267 1.00 33.76 278 ALA A O 1
ATOM 2139 N N . LYS A 1 299 ? -3.049 34.971 -28.299 1.00 33.68 279 LYS A N 1
ATOM 2140 C CA . LYS A 1 299 ? -3.221 33.636 -28.893 1.00 34.48 279 LYS A CA 1
ATOM 2141 C C . LYS A 1 299 ? -4.067 33.601 -30.180 1.00 33.53 279 LYS A C 1
ATOM 2142 O O . LYS A 1 299 ? -4.026 32.614 -30.929 1.00 33.24 279 LYS A O 1
ATOM 2146 N N . VAL A 1 300 ? -4.841 34.651 -30.437 1.00 32.49 280 VAL A N 1
ATOM 2147 C CA . VAL A 1 300 ? -5.825 34.601 -31.531 1.00 32.50 280 VAL A CA 1
ATOM 2148 C C . VAL A 1 300 ? -5.359 35.442 -32.729 1.00 33.16 280 VAL A C 1
ATOM 2149 O O . VAL A 1 300 ? -5.211 36.669 -32.624 1.00 32.87 280 VAL A O 1
ATOM 2153 N N . ASP A 1 301 ? -5.117 34.772 -33.852 1.00 33.00 281 ASP A N 1
ATOM 2154 C CA . ASP A 1 301 ? -4.689 35.468 -35.061 1.00 32.86 281 ASP A CA 1
ATOM 2155 C C . ASP A 1 301 ? -5.750 36.431 -35.658 1.00 31.83 281 ASP A C 1
ATOM 2156 O O . ASP A 1 301 ? -6.862 36.570 -35.137 1.00 31.30 281 ASP A O 1
ATOM 2161 N N . PHE A 1 302 ? -5.380 37.099 -36.738 1.00 31.07 282 PHE A N 1
ATOM 2162 C CA . PHE A 1 302 ? -6.207 38.164 -37.295 1.00 30.56 282 PHE A CA 1
ATOM 2163 C C . PHE A 1 302 ? -7.537 37.606 -37.826 1.00 30.83 282 PHE A C 1
ATOM 2164 O O . PHE A 1 302 ? -8.610 38.108 -37.479 1.00 30.35 282 PHE A O 1
ATOM 2172 N N . LYS A 1 303 ? -7.455 36.568 -38.663 1.00 30.76 283 LYS A N 1
ATOM 2173 C CA . LYS A 1 303 ? -8.628 36.036 -39.315 1.00 31.79 283 LYS A CA 1
ATOM 2174 C C . LYS A 1 303 ? -9.615 35.478 -38.311 1.00 31.49 283 LYS A C 1
ATOM 2175 O O . LYS A 1 303 ? -10.822 35.686 -38.457 1.00 32.22 283 LYS A O 1
ATOM 2178 N N . ASP A 1 304 ? -9.114 34.784 -37.289 1.00 31.87 284 ASP A N 1
ATOM 2179 C CA . ASP A 1 304 ? -9.974 34.253 -36.223 1.00 32.13 284 ASP A CA 1
ATOM 2180 C C . ASP A 1 304 ? -10.578 35.350 -35.354 1.00 32.09 284 ASP A C 1
ATOM 2181 O O . ASP A 1 304 ? -11.713 35.243 -34.902 1.00 31.95 284 ASP A O 1
ATOM 2186 N N . THR A 1 305 ? -9.799 36.402 -35.111 1.00 31.49 285 THR A N 1
ATOM 2187 C CA . THR A 1 305 ? -10.282 37.587 -34.421 1.00 31.26 285 THR A CA 1
ATOM 2188 C C . THR A 1 305 ? -11.466 38.263 -35.143 1.00 30.82 285 THR A C 1
ATOM 2189 O O . THR A 1 305 ? -12.514 38.515 -34.523 1.00 30.27 285 THR A O 1
ATOM 2193 N N . ILE A 1 306 ? -11.296 38.570 -36.429 1.00 30.04 286 ILE A N 1
ATOM 2194 C CA . ILE A 1 306 ? -12.383 39.172 -37.211 1.00 30.87 286 ILE A CA 1
ATOM 2195 C C . ILE A 1 306 ? -13.585 38.227 -37.321 1.00 31.85 286 ILE A C 1
ATOM 2196 O O . ILE A 1 306 ? -14.703 38.645 -37.069 1.00 32.74 286 ILE A O 1
ATOM 2201 N N . THR A 1 307 ? -13.357 36.969 -37.692 1.00 32.15 287 THR A N 1
ATOM 2202 C CA . THR A 1 307 ? -14.484 36.028 -37.870 1.00 33.82 287 THR A CA 1
ATOM 2203 C C . THR A 1 307 ? -15.233 35.759 -36.562 1.00 33.72 287 THR A C 1
ATOM 2204 O O . THR A 1 307 ? -16.454 35.567 -36.577 1.00 34.54 287 THR A O 1
ATOM 2208 N N . GLY A 1 308 ? -14.501 35.772 -35.441 1.00 33.61 288 GLY A N 1
ATOM 2209 C CA . GLY A 1 308 ? -15.077 35.744 -34.109 1.00 33.61 288 GLY A CA 1
ATOM 2210 C C . GLY A 1 308 ? -16.018 36.916 -33.863 1.00 32.82 288 GLY A C 1
ATOM 2211 O O . GLY A 1 308 ? -17.119 36.726 -33.366 1.00 33.99 288 GLY A O 1
ATOM 2212 N N . GLN A 1 309 ? -15.606 38.126 -34.220 1.00 32.80 289 GLN A N 1
ATOM 2213 C CA . GLN A 1 309 ? -16.525 39.255 -34.204 1.00 31.84 289 GLN A CA 1
ATOM 2214 C C . GLN A 1 309 ? -17.779 38.998 -35.053 1.00 32.16 289 GLN A C 1
ATOM 2215 O O . GLN A 1 309 ? -18.904 39.190 -34.583 1.00 32.44 289 GLN A O 1
ATOM 2221 N N . LEU A 1 310 ? -17.588 38.558 -36.295 1.00 32.10 290 LEU A N 1
ATOM 2222 C CA . LEU A 1 310 ? -18.719 38.298 -37.198 1.00 32.29 290 LEU A CA 1
ATOM 2223 C C . LEU A 1 310 ? -19.684 37.219 -36.699 1.00 32.03 290 LEU A C 1
ATOM 2224 O O . LEU A 1 310 ? -20.895 37.335 -36.892 1.00 32.33 290 LEU A O 1
ATOM 2229 N N . ALA A 1 311 ? -19.146 36.182 -36.062 1.00 32.29 291 ALA A N 1
ATOM 2230 C CA . ALA A 1 311 ? -19.955 35.063 -35.571 1.00 32.70 291 ALA A CA 1
ATOM 2231 C C . ALA A 1 311 ? -20.868 35.531 -34.435 1.00 32.51 291 ALA A C 1
ATOM 2232 O O . ALA A 1 311 ? -21.995 35.045 -34.302 1.00 32.10 291 ALA A O 1
ATOM 2234 N N . TRP A 1 312 ? -20.366 36.463 -33.624 1.00 32.31 292 TRP A N 1
ATOM 2235 C CA . TRP A 1 312 ? -21.176 37.090 -32.574 1.00 32.05 292 TRP A CA 1
ATOM 2236 C C . TRP A 1 312 ? -22.347 37.861 -33.200 1.00 31.78 292 TRP A C 1
ATOM 2237 O O . TRP A 1 312 ? -23.501 37.672 -32.800 1.00 30.74 292 TRP A O 1
ATOM 2248 N N . TYR A 1 313 ? -22.047 38.683 -34.205 1.00 31.08 293 TYR A N 1
ATOM 2249 C CA . TYR A 1 313 ? -23.067 39.400 -34.987 1.00 31.59 293 TYR A CA 1
ATOM 2250 C C . TYR A 1 313 ? -24.117 38.465 -35.609 1.00 32.73 293 TYR A C 1
ATOM 2251 O O . TYR A 1 313 ? -25.300 38.799 -35.633 1.00 33.30 293 TYR A O 1
ATOM 2260 N N . ASP A 1 314 ? -23.677 37.325 -36.147 1.00 33.84 294 ASP A N 1
ATOM 2261 C CA . ASP A 1 314 ? -24.592 36.305 -36.673 1.00 34.52 294 ASP A CA 1
ATOM 2262 C C . ASP A 1 314 ? -25.631 35.956 -35.631 1.00 34.98 294 ASP A C 1
ATOM 2263 O O . ASP A 1 314 ? -26.831 35.896 -35.915 1.00 34.94 294 ASP A O 1
ATOM 2268 N N . LYS A 1 315 ? -25.132 35.749 -34.415 1.00 35.22 295 LYS A N 1
ATOM 2269 C CA . LYS A 1 315 ? -25.908 35.251 -33.277 1.00 35.47 295 LYS A CA 1
ATOM 2270 C C . LYS A 1 315 ? -26.825 36.306 -32.635 1.00 34.49 295 LYS A C 1
ATOM 2271 O O . LYS A 1 315 ? -27.964 36.010 -32.315 1.00 34.19 295 LYS A O 1
ATOM 2277 N N . TYR A 1 316 ? -26.338 37.538 -32.466 1.00 33.95 296 TYR A N 1
ATOM 2278 C CA . TYR A 1 316 ? -27.033 38.551 -31.637 1.00 34.09 296 TYR A CA 1
ATOM 2279 C C . TYR A 1 316 ? -27.420 39.836 -32.356 1.00 33.98 296 TYR A C 1
ATOM 2280 O O . TYR A 1 316 ? -28.188 40.651 -31.834 1.00 34.07 296 TYR A O 1
ATOM 2289 N N . GLY A 1 317 ? -26.903 39.997 -33.565 1.00 34.25 297 GLY A N 1
ATOM 2290 C CA . GLY A 1 317 ? -27.068 41.231 -34.302 1.00 34.42 297 GLY A CA 1
ATOM 2291 C C . GLY A 1 317 ? -25.919 42.173 -33.992 1.00 34.21 297 GLY A C 1
ATOM 2292 O O . GLY A 1 317 ? -25.065 41.897 -33.140 1.00 33.86 297 GLY A O 1
ATOM 2293 N N . VAL A 1 318 ? -25.898 43.282 -34.713 1.00 34.34 298 VAL A N 1
ATOM 2294 C CA . VAL A 1 318 ? -24.964 44.362 -34.437 1.00 34.35 298 VAL A CA 1
ATOM 2295 C C . VAL A 1 318 ? -25.643 45.204 -33.356 1.00 34.04 298 VAL A C 1
ATOM 2296 O O . VAL A 1 318 ? -26.501 46.050 -33.643 1.00 33.56 298 VAL A O 1
ATOM 2300 N N . THR A 1 319 ? -25.287 44.910 -32.105 1.00 33.60 299 THR A N 1
ATOM 2301 C CA . THR A 1 319 ? -25.946 45.500 -30.942 1.00 33.31 299 THR A CA 1
ATOM 2302 C C . THR A 1 319 ? -24.934 45.686 -29.829 1.00 32.82 299 THR A C 1
ATOM 2303 O O . THR A 1 319 ? -24.056 44.842 -29.672 1.00 32.05 299 THR A O 1
ATOM 2307 N N . ASP A 1 320 ? -25.011 46.816 -29.117 1.00 32.34 300 ASP A N 1
ATOM 2308 C CA . ASP A 1 320 ? -24.224 47.025 -27.886 1.00 32.35 300 ASP A CA 1
ATOM 2309 C C . ASP A 1 320 ? -25.074 46.772 -26.610 1.00 32.40 300 ASP A C 1
ATOM 2310 O O . ASP A 1 320 ? -24.688 47.174 -25.501 1.00 32.33 300 ASP A O 1
ATOM 2315 N N . ILE A 1 321 ? -26.228 46.115 -26.750 1.00 31.62 301 ILE A N 1
ATOM 2316 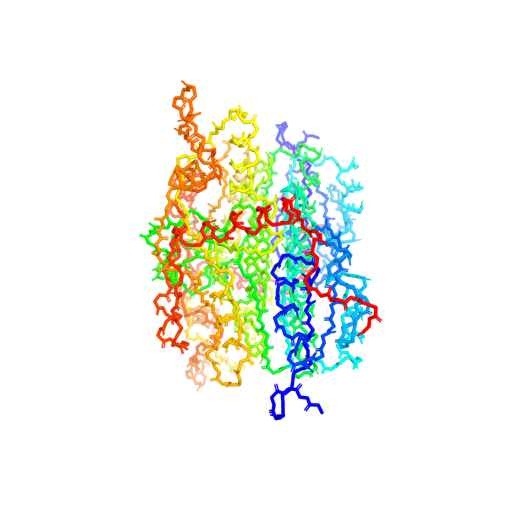C CA . ILE A 1 321 ? -27.094 45.907 -25.578 1.00 31.45 301 ILE A CA 1
ATOM 2317 C C . ILE A 1 321 ? -27.430 44.452 -25.238 1.00 31.74 301 ILE A C 1
ATOM 2318 O O . ILE A 1 321 ? -28.117 44.196 -24.246 1.00 31.93 301 ILE A O 1
ATOM 2323 N N . PHE A 1 322 ? -26.947 43.483 -26.017 1.00 31.19 302 PHE A N 1
ATOM 2324 C CA . PHE A 1 322 ? -27.202 42.094 -25.626 1.00 31.37 302 PHE A CA 1
ATOM 2325 C C . PHE A 1 322 ? -26.285 41.667 -24.467 1.00 31.77 302 PHE A C 1
ATOM 2326 O O . PHE A 1 322 ? -25.062 41.683 -24.601 1.00 32.61 302 PHE A O 1
ATOM 2334 N N . SER A 1 323 ? -26.887 41.293 -23.339 1.00 31.06 303 SER A N 1
ATOM 2335 C CA . SER A 1 323 ? -26.142 40.903 -22.149 1.00 30.69 303 SER A CA 1
ATOM 2336 C C . SER A 1 323 ? -26.004 39.377 -22.075 1.00 30.42 303 SER A C 1
ATOM 2337 O O . SER A 1 323 ? -26.959 38.673 -22.306 1.00 28.82 303 SER A O 1
ATOM 2340 N N . HIS A 1 324 ? -24.819 38.863 -21.748 1.00 30.55 304 HIS A N 1
ATOM 2341 C CA . HIS A 1 324 ? -24.673 37.412 -21.530 1.00 30.03 304 HIS A CA 1
ATOM 2342 C C . HIS A 1 324 ? -24.999 37.021 -20.084 1.00 31.27 304 HIS A C 1
ATOM 2343 O O . HIS A 1 324 ? -24.912 35.823 -19.717 1.00 29.93 304 HIS A O 1
ATOM 2350 N N . LEU A 1 325 ? -25.400 38.010 -19.283 1.00 31.89 305 LEU A N 1
ATOM 2351 C CA . LEU A 1 325 ? -25.797 37.769 -17.891 1.00 33.60 305 LEU A CA 1
ATOM 2352 C C . LEU A 1 325 ? -27.294 37.515 -17.806 1.00 35.65 305 LEU A C 1
ATOM 2353 O O . LEU A 1 325 ? -28.072 38.080 -18.571 1.00 35.76 305 LEU A O 1
ATOM 2358 N N . SER A 1 326 ? -27.689 36.645 -16.883 1.00 38.26 306 SER A N 1
ATOM 2359 C CA . SER A 1 326 ? -29.073 36.180 -16.807 1.00 40.61 306 SER A CA 1
ATOM 2360 C C . SER A 1 326 ? -29.690 36.802 -15.574 1.00 42.32 306 SER A C 1
ATOM 2361 O O . SER A 1 326 ? -29.335 36.417 -14.464 1.00 42.23 306 SER A O 1
ATOM 2364 N N . ALA A 1 327 ? -30.567 37.790 -15.777 1.00 45.43 307 ALA A N 1
ATOM 2365 C CA . ALA A 1 327 ? -31.408 38.358 -14.697 1.00 48.26 307 ALA A CA 1
ATOM 2366 C C . ALA A 1 327 ? -32.415 37.260 -14.313 1.00 49.96 307 ALA A C 1
ATOM 2367 O O . ALA A 1 327 ? -32.381 36.211 -14.920 1.00 50.81 307 ALA A O 1
ATOM 2369 N N . PRO A 1 328 ? -33.285 37.462 -13.300 1.00 51.92 308 PRO A N 1
ATOM 2370 C CA . PRO A 1 328 ? -33.428 38.502 -12.293 1.00 53.05 308 PRO A CA 1
ATOM 2371 C C . PRO A 1 328 ? -32.749 38.138 -10.960 1.00 53.78 308 PRO A C 1
ATOM 2372 O O . PRO A 1 328 ? -33.410 37.671 -10.030 1.00 54.05 308 PRO A O 1
ATOM 2376 N N . LYS A 1 329 ? -31.436 38.362 -10.886 1.00 54.66 309 LYS A N 1
ATOM 2377 C CA . LYS A 1 329 ? -30.657 38.238 -9.630 1.00 55.02 309 LYS A CA 1
ATOM 2378 C C . LYS A 1 329 ? -29.921 36.923 -9.523 1.00 55.23 309 LYS A C 1
ATOM 2379 O O . LYS A 1 329 ? -28.710 36.929 -9.323 1.00 55.63 309 LYS A O 1
ATOM 2385 N N . LEU B 1 14 ? -6.574 105.474 -29.264 1.00 45.46 -6 LEU B N 1
ATOM 2386 C CA . LEU B 1 14 ? -6.073 104.611 -30.371 1.00 45.64 -6 LEU B CA 1
ATOM 2387 C C . LEU B 1 14 ? -4.631 104.908 -30.805 1.00 45.79 -6 LEU B C 1
ATOM 2388 O O . LEU B 1 14 ? -4.358 105.193 -31.980 1.00 46.02 -6 LEU B O 1
ATOM 2393 N N . VAL B 1 15 ? -3.714 104.837 -29.843 1.00 45.57 -5 VAL B N 1
ATOM 2394 C CA . VAL B 1 15 ? -2.280 104.814 -30.126 1.00 45.25 -5 VAL B CA 1
ATOM 2395 C C . VAL B 1 15 ? -1.691 103.517 -29.556 1.00 45.64 -5 VAL B C 1
ATOM 2396 O O . VAL B 1 15 ? -2.190 102.981 -28.561 1.00 45.66 -5 VAL B O 1
ATOM 2400 N N . PRO B 1 16 ? -0.642 102.987 -30.196 1.00 45.83 -4 PRO B N 1
ATOM 2401 C CA . PRO B 1 16 ? 0.040 103.422 -31.407 1.00 46.25 -4 PRO B CA 1
ATOM 2402 C C . PRO B 1 16 ? -0.484 102.798 -32.698 1.00 46.81 -4 PRO B C 1
ATOM 2403 O O . PRO B 1 16 ? -1.103 101.759 -32.612 1.00 46.53 -4 PRO B O 1
ATOM 2407 N N . ARG B 1 17 ? -0.365 103.609 -33.747 1.00 47.09 -3 ARG B N 1
ATOM 2408 C CA . ARG B 1 17 ? -1.492 104.157 -34.442 1.00 46.72 -3 ARG B CA 1
ATOM 2409 C C . ARG B 1 17 ? -1.628 103.141 -35.530 1.00 46.23 -3 ARG B C 1
ATOM 2410 O O . ARG B 1 17 ? -0.640 102.748 -36.093 1.00 47.04 -3 ARG B O 1
ATOM 2418 N N . GLY B 1 18 ? -2.840 102.674 -35.777 1.00 45.27 -2 GLY B N 1
ATOM 2419 C CA . GLY B 1 18 ? -3.337 101.478 -35.137 1.00 43.61 -2 GLY B CA 1
ATOM 2420 C C . GLY B 1 18 ? -2.382 100.336 -35.372 1.00 42.46 -2 GLY B C 1
ATOM 2421 O O . GLY B 1 18 ? -2.486 99.591 -36.323 1.00 42.81 -2 GLY B O 1
ATOM 2422 N N . SER B 1 19 ? -1.408 100.233 -34.508 1.00 40.93 -1 SER B N 1
ATOM 2423 C CA . SER B 1 19 ? -1.072 98.994 -33.920 1.00 39.86 -1 SER B CA 1
ATOM 2424 C C . SER B 1 19 ? -1.512 99.053 -32.519 1.00 38.46 -1 SER B C 1
ATOM 2425 O O . SER B 1 19 ? -0.929 98.447 -31.707 1.00 38.88 -1 SER B O 1
ATOM 2428 N N . HIS B 1 20 ? -2.536 99.816 -32.241 1.00 36.68 0 HIS B N 1
ATOM 2429 C CA . HIS B 1 20 ? -3.109 99.808 -30.904 1.00 35.31 0 HIS B CA 1
ATOM 2430 C C . HIS B 1 20 ? -3.765 98.454 -30.637 1.00 33.67 0 HIS B C 1
ATOM 2431 O O . HIS B 1 20 ? -4.567 97.965 -31.435 1.00 33.26 0 HIS B O 1
ATOM 2438 N N . MET B 1 21 ? -3.426 97.863 -29.504 1.00 31.83 1 MET B N 1
ATOM 2439 C CA . MET B 1 21 ? -3.988 96.573 -29.137 1.00 30.44 1 MET B CA 1
ATOM 2440 C C . MET B 1 21 ? -4.877 96.696 -27.903 1.00 28.61 1 MET B C 1
ATOM 2441 O O . MET B 1 21 ? -4.588 97.484 -27.013 1.00 28.01 1 MET B O 1
ATOM 2446 N N . ARG B 1 22 ? -5.973 95.942 -27.874 1.00 27.65 2 ARG B N 1
ATOM 2447 C CA . ARG B 1 22 ? -6.674 95.638 -26.628 1.00 27.10 2 ARG B CA 1
ATOM 2448 C C . ARG B 1 22 ? -6.203 94.237 -26.207 1.00 25.57 2 ARG B C 1
ATOM 2449 O O . ARG B 1 22 ? -6.592 93.243 -26.832 1.00 24.27 2 ARG B O 1
ATOM 2457 N N . ILE B 1 23 ? -5.376 94.182 -25.156 1.00 24.44 3 ILE B N 1
ATOM 2458 C CA . ILE B 1 23 ? -4.706 92.948 -24.734 1.00 22.94 3 ILE B CA 1
ATOM 2459 C C . ILE B 1 23 ? -5.320 92.383 -23.444 1.00 22.95 3 ILE B C 1
ATOM 2460 O O . ILE B 1 23 ? -5.330 93.036 -22.408 1.00 21.52 3 ILE B O 1
ATOM 2465 N N . LEU B 1 24 ? -5.822 91.161 -23.524 1.00 22.60 4 LEU B N 1
ATOM 2466 C CA . LEU B 1 24 ? -6.345 90.470 -22.361 1.00 23.47 4 LEU B CA 1
ATOM 2467 C C . LEU B 1 24 ? -5.228 89.529 -21.946 1.00 23.07 4 LEU B C 1
ATOM 2468 O O . LEU B 1 24 ? -4.789 88.709 -22.754 1.00 24.21 4 LEU B O 1
ATOM 2473 N N . ILE B 1 25 ? -4.763 89.680 -20.705 1.00 22.33 5 ILE B N 1
ATOM 2474 C CA . ILE B 1 25 ? -3.628 88.924 -20.161 1.00 20.78 5 ILE B CA 1
ATOM 2475 C C . ILE B 1 25 ? -4.112 88.188 -18.940 1.00 21.91 5 ILE B C 1
ATOM 2476 O O . ILE B 1 25 ? -4.365 88.798 -17.899 1.00 22.30 5 ILE B O 1
ATOM 2481 N N . THR B 1 26 ? -4.209 86.869 -19.058 1.00 20.90 6 THR B N 1
ATOM 2482 C CA . THR B 1 26 ? -4.490 86.050 -17.937 1.00 21.69 6 THR B CA 1
ATOM 2483 C C . THR B 1 26 ? -3.205 85.899 -17.153 1.00 21.52 6 THR B C 1
ATOM 2484 O O . THR B 1 26 ? -2.116 85.892 -17.748 1.00 23.37 6 THR B O 1
ATOM 2488 N N . GLY B 1 27 ? -3.286 85.802 -15.827 1.00 21.17 7 GLY B N 1
ATOM 2489 C CA . GLY B 1 27 ? -2.030 85.694 -15.058 1.00 20.38 7 GLY B CA 1
ATOM 2490 C C . GLY B 1 27 ? -1.230 86.985 -15.070 1.00 20.62 7 GLY B C 1
ATOM 2491 O O . GLY B 1 27 ? -0.014 86.989 -14.817 1.00 21.17 7 GLY B O 1
ATOM 2492 N N . GLY B 1 28 ? -1.916 88.079 -15.368 1.00 20.11 8 GLY B N 1
ATOM 2493 C CA . GLY B 1 28 ? -1.301 89.408 -15.485 1.00 20.75 8 GLY B CA 1
ATOM 2494 C C . GLY B 1 28 ? -0.575 89.981 -14.267 1.00 21.14 8 GLY B C 1
ATOM 2495 O O . GLY B 1 28 ? 0.273 90.884 -14.420 1.00 21.17 8 GLY B O 1
ATOM 2496 N N . ALA B 1 29 ? -0.944 89.523 -13.070 1.00 21.00 9 ALA B N 1
ATOM 2497 C CA . ALA B 1 29 ? -0.325 89.957 -11.814 1.00 21.89 9 ALA B CA 1
ATOM 2498 C C . ALA B 1 29 ? 0.987 89.232 -11.500 1.00 23.01 9 ALA B C 1
ATOM 2499 O O . ALA B 1 29 ? 1.673 89.572 -10.522 1.00 24.61 9 ALA B O 1
ATOM 2501 N N . GLY B 1 30 ? 1.363 88.269 -12.333 1.00 22.93 10 GLY B N 1
ATOM 2502 C CA . GLY B 1 30 ? 2.551 87.451 -12.098 1.00 22.97 10 GLY B CA 1
ATOM 2503 C C . GLY B 1 30 ? 3.820 88.112 -12.584 1.00 22.44 10 GLY B C 1
ATOM 2504 O O . GLY B 1 30 ? 3.805 89.249 -12.999 1.00 23.88 10 GLY B O 1
ATOM 2505 N N . CYS B 1 31 ? 4.930 87.387 -12.524 1.00 22.78 11 CYS B N 1
ATOM 2506 C CA . CYS B 1 31 ? 6.212 87.897 -12.973 1.00 20.91 11 CYS B CA 1
ATOM 2507 C C . CYS B 1 31 ? 6.221 88.346 -14.463 1.00 20.65 11 CYS B C 1
ATOM 2508 O O . CYS B 1 31 ? 6.439 89.530 -14.778 1.00 19.27 11 CYS B O 1
ATOM 2511 N N . LEU B 1 32 ? 5.916 87.433 -15.375 1.00 20.47 12 LEU B N 1
ATOM 2512 C CA . LEU B 1 32 ? 5.934 87.812 -16.800 1.00 20.29 12 LEU B CA 1
ATOM 2513 C C . LEU B 1 32 ? 4.817 88.797 -17.142 1.00 20.63 12 LEU B C 1
ATOM 2514 O O . LEU B 1 32 ? 5.069 89.784 -17.838 1.00 21.75 12 LEU B O 1
ATOM 2519 N N . GLY B 1 33 ? 3.607 88.518 -16.657 1.00 20.15 13 GLY B N 1
ATOM 2520 C CA . GLY B 1 33 ? 2.437 89.358 -16.908 1.00 18.73 13 GLY B CA 1
ATOM 2521 C C . GLY B 1 33 ? 2.636 90.801 -16.485 1.00 19.58 13 GLY B C 1
ATOM 2522 O O . GLY B 1 33 ? 2.392 91.694 -17.287 1.00 19.95 13 GLY B O 1
ATOM 2523 N N . SER B 1 34 ? 3.149 91.032 -15.267 1.00 18.98 14 SER B N 1
ATOM 2524 C CA . SER B 1 34 ? 3.446 92.379 -14.795 1.00 20.37 14 SER B CA 1
ATOM 2525 C C . SER B 1 34 ? 4.546 93.064 -15.596 1.00 20.26 14 SER B C 1
ATOM 2526 O O . SER B 1 34 ? 4.490 94.268 -15.894 1.00 19.73 14 SER B O 1
ATOM 2529 N N . ASN B 1 35 ? 5.586 92.323 -15.949 1.00 21.16 15 ASN B N 1
ATOM 2530 C CA . ASN B 1 35 ? 6.629 92.950 -16.784 1.00 21.44 15 ASN B CA 1
ATOM 2531 C C . ASN B 1 35 ? 6.116 93.332 -18.167 1.00 21.32 15 ASN B C 1
ATOM 2532 O O . ASN B 1 35 ? 6.464 94.390 -18.693 1.00 20.27 15 ASN B O 1
ATOM 2537 N N . LEU B 1 36 ? 5.287 92.473 -18.746 1.00 21.64 16 LEU B N 1
ATOM 2538 C CA . LEU B 1 36 ? 4.621 92.789 -20.043 1.00 21.21 16 LEU B CA 1
ATOM 2539 C C . LEU B 1 36 ? 3.736 94.021 -19.950 1.00 22.10 16 LEU B C 1
ATOM 2540 O O . LEU B 1 36 ? 3.744 94.837 -20.872 1.00 22.77 16 LEU B O 1
ATOM 2545 N N . ILE B 1 37 ? 2.990 94.164 -18.841 1.00 22.47 17 ILE B N 1
ATOM 2546 C CA . ILE B 1 37 ? 2.159 95.366 -18.602 1.00 22.22 17 ILE B CA 1
ATOM 2547 C C . ILE B 1 37 ? 2.994 96.647 -18.494 1.00 23.08 17 ILE B C 1
ATOM 2548 O O . ILE B 1 37 ? 2.644 97.683 -19.052 1.00 23.25 17 ILE B O 1
ATOM 2553 N N . GLU B 1 38 ? 4.113 96.569 -17.787 1.00 22.37 18 GLU B N 1
ATOM 2554 C CA . GLU B 1 38 ? 4.997 97.702 -17.666 1.00 22.07 18 GLU B CA 1
ATOM 2555 C C . GLU B 1 38 ? 5.631 98.063 -19.025 1.00 22.44 18 GLU B C 1
ATOM 2556 O O . GLU B 1 38 ? 6.032 99.210 -19.257 1.00 22.13 18 GLU B O 1
ATOM 2562 N N . HIS B 1 39 ? 5.700 97.087 -19.910 1.00 23.49 19 HIS B N 1
ATOM 2563 C CA . HIS B 1 39 ? 6.286 97.255 -21.250 1.00 25.17 19 HIS B CA 1
ATOM 2564 C C . HIS B 1 39 ? 5.280 97.865 -22.242 1.00 25.06 19 HIS B C 1
ATOM 2565 O O . HIS B 1 39 ? 5.643 98.723 -23.040 1.00 25.61 19 HIS B O 1
ATOM 2572 N N . TRP B 1 40 ? 4.020 97.471 -22.131 1.00 24.17 20 TRP B N 1
ATOM 2573 C CA . TRP B 1 40 ? 2.984 97.851 -23.117 1.00 24.52 20 TRP B CA 1
ATOM 2574 C C . TRP B 1 40 ? 2.112 99.067 -22.771 1.00 24.27 20 TRP B C 1
ATOM 2575 O O . TRP B 1 40 ? 1.767 99.862 -23.627 1.00 23.39 20 TRP B O 1
ATOM 2586 N N . LEU B 1 41 ? 1.760 99.206 -21.501 1.00 24.63 21 LEU B N 1
ATOM 2587 C CA . LEU B 1 41 ? 0.944 100.315 -21.050 1.00 25.35 21 LEU B CA 1
ATOM 2588 C C . LEU B 1 41 ? 1.535 101.704 -21.395 1.00 24.98 21 LEU B C 1
ATOM 2589 O O . LEU B 1 41 ? 0.780 102.575 -21.834 1.00 25.05 21 LEU B O 1
ATOM 2594 N N . PRO B 1 42 ? 2.875 101.934 -21.209 1.00 24.24 22 PRO B N 1
ATOM 2595 C CA . PRO B 1 42 ? 3.405 103.265 -21.605 1.00 23.86 22 PRO B CA 1
ATOM 2596 C C . PRO B 1 42 ? 3.328 103.528 -23.107 1.00 24.52 22 PRO B C 1
ATOM 2597 O O . PRO B 1 42 ? 3.473 104.682 -23.552 1.00 24.11 22 PRO B O 1
ATOM 2601 N N . GLN B 1 43 ? 3.142 102.475 -23.888 1.00 23.79 23 GLN B N 1
ATOM 2602 C CA . GLN B 1 43 ? 2.991 102.643 -25.319 1.00 25.52 23 GLN B CA 1
ATOM 2603 C C . GLN B 1 43 ? 1.559 102.977 -25.736 1.00 25.39 23 GLN B C 1
ATOM 2604 O O . GLN B 1 43 ? 1.338 103.229 -26.904 1.00 26.43 23 GLN B O 1
ATOM 2610 N N . GLY B 1 44 ? 0.596 102.958 -24.807 1.00 25.39 24 GLY B N 1
ATOM 2611 C CA . GLY B 1 44 ? -0.800 103.284 -25.135 1.00 25.02 24 GLY B CA 1
ATOM 2612 C C . GLY B 1 44 ? -1.779 102.126 -25.348 1.00 25.29 24 GLY B C 1
ATOM 2613 O O . GLY B 1 44 ? -2.946 102.360 -25.624 1.00 25.08 24 GLY B O 1
ATOM 2614 N N . HIS B 1 45 ? -1.345 100.869 -25.202 1.00 25.52 25 HIS B N 1
ATOM 2615 C CA . HIS B 1 45 ? -2.289 99.743 -25.333 1.00 24.55 25 HIS B CA 1
ATOM 2616 C C . HIS B 1 45 ? -3.266 99.705 -24.169 1.00 25.40 25 HIS B C 1
ATOM 2617 O O . HIS B 1 45 ? -2.950 100.208 -23.102 1.00 25.32 25 HIS B O 1
ATOM 2624 N N . GLU B 1 46 ? -4.474 99.187 -24.404 1.00 25.47 26 GLU B N 1
ATOM 2625 C CA . GLU B 1 46 ? -5.422 98.868 -23.333 1.00 26.27 26 GLU B CA 1
ATOM 2626 C C . GLU B 1 46 ? -5.212 97.435 -22.866 1.00 26.03 26 GLU B C 1
ATOM 2627 O O . GLU B 1 46 ? -5.084 96.518 -23.681 1.00 25.37 26 GLU B O 1
ATOM 2633 N N . ILE B 1 47 ? -5.202 97.246 -21.546 1.00 25.44 27 ILE B N 1
ATOM 2634 C CA . ILE B 1 47 ? -4.922 95.938 -20.987 1.00 24.85 27 ILE B CA 1
ATOM 2635 C C . ILE B 1 47 ? -6.021 95.587 -20.004 1.00 24.25 27 ILE B C 1
ATOM 2636 O O . ILE B 1 47 ? -6.400 96.410 -19.179 1.00 23.84 27 ILE B O 1
ATOM 2641 N N . LEU B 1 48 ? -6.555 94.381 -20.157 1.00 24.27 28 LEU B N 1
ATOM 2642 C CA . LEU B 1 48 ? -7.385 93.731 -19.141 1.00 23.86 28 LEU B CA 1
ATOM 2643 C C . LEU B 1 48 ? -6.644 92.515 -18.568 1.00 24.00 28 LEU B C 1
ATOM 2644 O O . LEU B 1 48 ? -6.209 91.651 -19.317 1.00 24.09 28 LEU B O 1
ATOM 2649 N N . VAL B 1 49 ? -6.491 92.488 -17.239 1.00 24.46 29 VAL B N 1
ATOM 2650 C CA . VAL B 1 49 ? -5.877 91.367 -16.517 1.00 23.70 29 VAL B CA 1
ATOM 2651 C C . VAL B 1 49 ? -6.974 90.528 -15.847 1.00 24.00 29 VAL B C 1
ATOM 2652 O O . VAL B 1 49 ? -7.905 91.087 -15.251 1.00 24.28 29 VAL B O 1
ATOM 2656 N N . ILE B 1 50 ? -6.828 89.204 -15.932 1.00 23.24 30 ILE B N 1
ATOM 2657 C CA . ILE B 1 50 ? -7.629 88.262 -15.169 1.00 22.45 30 ILE B CA 1
ATOM 2658 C C . ILE B 1 50 ? -6.656 87.422 -14.341 1.00 22.97 30 ILE B C 1
ATOM 2659 O O . ILE B 1 50 ? -5.753 86.788 -14.879 1.00 22.11 30 ILE B O 1
ATOM 2664 N N . ASP B 1 51 ? -6.819 87.461 -13.029 1.00 21.99 31 ASP B N 1
ATOM 2665 C CA . ASP B 1 51 ? -5.879 86.806 -12.130 1.00 23.14 31 ASP B CA 1
ATOM 2666 C C . ASP B 1 51 ? -6.609 86.466 -10.834 1.00 22.64 31 ASP B C 1
ATOM 2667 O O . ASP B 1 51 ? -7.431 87.251 -10.360 1.00 23.68 31 ASP B O 1
ATOM 2672 N N . ASN B 1 52 ? -6.346 85.275 -10.302 1.00 22.49 32 ASN B N 1
ATOM 2673 C CA . ASN B 1 52 ? -6.980 84.835 -9.065 1.00 22.13 32 ASN B CA 1
ATOM 2674 C C . ASN B 1 52 ? -6.082 85.099 -7.868 1.00 21.67 32 ASN B C 1
ATOM 2675 O O . ASN B 1 52 ? -6.468 84.797 -6.738 1.00 23.44 32 ASN B O 1
ATOM 2680 N N . PHE B 1 53 ? -4.899 85.674 -8.124 1.00 21.90 33 PHE B N 1
ATOM 2681 C CA . PHE B 1 53 ? -3.821 85.921 -7.118 1.00 22.71 33 PHE B CA 1
ATOM 2682 C C . PHE B 1 53 ? -3.339 84.723 -6.310 1.00 22.62 33 PHE B C 1
ATOM 2683 O O . PHE B 1 53 ? -3.031 84.852 -5.124 1.00 22.84 33 PHE B O 1
ATOM 2691 N N . ALA B 1 54 ? -3.250 83.563 -6.962 1.00 22.09 34 ALA B N 1
ATOM 2692 C CA . ALA B 1 54 ? -2.724 82.347 -6.323 1.00 20.91 34 ALA B CA 1
ATOM 2693 C C . ALA B 1 54 ? -1.212 82.588 -6.015 1.00 21.67 34 ALA B C 1
ATOM 2694 O O . ALA B 1 54 ? -0.712 82.261 -4.9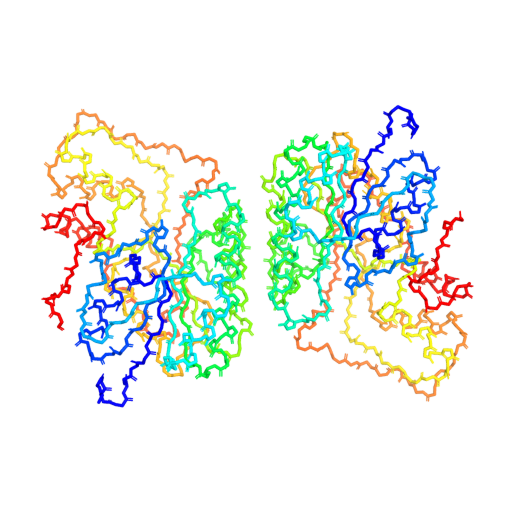19 1.00 21.45 34 ALA B O 1
ATOM 2696 N N . THR B 1 55 ? -0.506 83.211 -6.950 1.00 20.26 35 THR B N 1
ATOM 2697 C CA . THR B 1 55 ? 0.911 83.542 -6.711 1.00 21.01 35 THR B CA 1
ATOM 2698 C C . THR B 1 55 ? 1.216 85.000 -7.037 1.00 22.10 35 THR B C 1
ATOM 2699 O O . THR B 1 55 ? 2.180 85.615 -6.502 1.00 20.47 35 THR B O 1
ATOM 2703 N N . GLY B 1 56 ? 0.388 85.566 -7.908 1.00 23.20 36 GLY B N 1
ATOM 2704 C CA . GLY B 1 56 ? 0.542 86.976 -8.294 1.00 24.27 36 GLY B CA 1
ATOM 2705 C C . GLY B 1 56 ? 0.042 87.924 -7.229 1.00 25.76 36 GLY B C 1
ATOM 2706 O O . GLY B 1 56 ? -0.808 87.581 -6.418 1.00 25.99 36 GLY B O 1
ATOM 2707 N N . LYS B 1 57 ? 0.551 89.146 -7.261 1.00 26.35 37 LYS B N 1
ATOM 2708 C CA . LYS B 1 57 ? 0.296 90.115 -6.214 1.00 27.30 37 LYS B CA 1
ATOM 2709 C C . LYS B 1 57 ? -0.569 91.298 -6.653 1.00 27.68 37 LYS B C 1
ATOM 2710 O O . LYS B 1 57 ? -0.340 91.914 -7.715 1.00 27.61 37 LY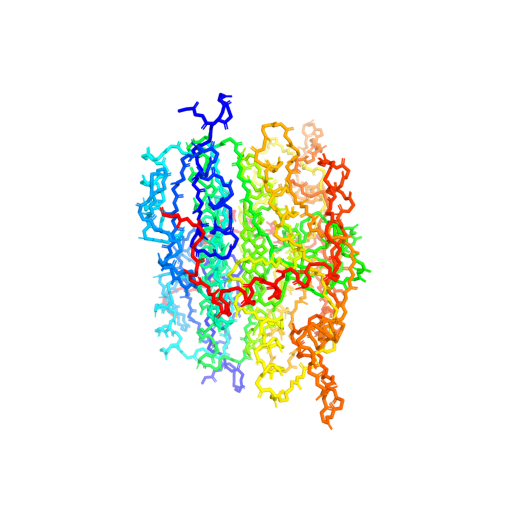S B O 1
ATOM 2716 N N . ARG B 1 58 ? -1.579 91.593 -5.833 1.00 27.11 38 ARG B N 1
ATOM 2717 C CA . ARG B 1 58 ? -2.469 92.711 -6.074 1.00 28.09 38 ARG B CA 1
ATOM 2718 C C . ARG B 1 58 ? -1.713 94.051 -6.200 1.00 28.64 38 ARG B C 1
ATOM 2719 O O . ARG B 1 58 ? -2.133 94.926 -6.943 1.00 30.39 38 ARG B O 1
ATOM 2727 N N . GLU B 1 59 ? -0.586 94.191 -5.514 1.00 28.06 39 GLU B N 1
ATOM 2728 C CA . GLU B 1 59 ? 0.160 95.459 -5.509 1.00 28.82 39 GLU B CA 1
ATOM 2729 C C . GLU B 1 59 ? 0.793 95.837 -6.855 1.00 28.45 39 GLU B C 1
ATOM 2730 O O . GLU B 1 59 ? 1.095 97.013 -7.076 1.00 28.01 39 GLU B O 1
ATOM 2736 N N . VAL B 1 60 ? 1.000 94.868 -7.748 1.00 28.18 40 VAL B N 1
ATOM 2737 C CA . VAL B 1 60 ? 1.677 95.172 -9.023 1.00 29.64 40 VAL B CA 1
ATOM 2738 C C . VAL B 1 60 ? 0.720 95.704 -10.104 1.00 30.37 40 VAL B C 1
ATOM 2739 O O . VAL B 1 60 ? 1.106 95.885 -11.283 1.00 31.55 40 VAL B O 1
ATOM 2743 N N . LEU B 1 61 ? -0.539 95.888 -9.737 1.00 30.08 41 LEU B N 1
ATOM 2744 C CA . LEU B 1 61 ? -1.544 96.337 -10.703 1.00 30.21 41 LEU B CA 1
ATOM 2745 C C . LEU B 1 61 ? -2.255 97.555 -10.129 1.00 30.26 41 LEU B C 1
ATOM 2746 O O . LEU B 1 61 ? -3.438 97.476 -9.793 1.00 30.57 41 LEU B O 1
ATOM 2751 N N . PRO B 1 62 ? -1.537 98.698 -10.037 1.00 29.99 42 PRO B N 1
ATOM 2752 C CA . PRO B 1 62 ? -2.148 99.911 -9.520 1.00 30.45 42 PRO B CA 1
ATOM 2753 C C . PRO B 1 62 ? -3.252 100.438 -10.468 1.00 30.60 42 PRO B C 1
ATOM 2754 O O . PRO B 1 62 ? -3.205 100.166 -11.678 1.00 30.00 42 PRO B O 1
ATOM 2758 N N . PRO B 1 63 ? -4.229 101.198 -9.927 1.00 31.17 43 PRO B N 1
ATOM 2759 C CA . PRO B 1 63 ? -5.345 101.714 -10.722 1.00 31.69 43 PRO B CA 1
ATOM 2760 C C . PRO B 1 63 ? -4.899 102.891 -11.593 1.00 31.41 43 PRO B C 1
ATOM 2761 O O . PRO B 1 63 ? -5.016 104.051 -11.212 1.00 33.23 43 PRO B O 1
ATOM 2765 N N . VAL B 1 64 ? -4.393 102.544 -12.765 1.00 31.23 44 VAL B N 1
ATOM 2766 C CA . VAL B 1 64 ? -3.679 103.429 -13.656 1.00 30.82 44 VAL B CA 1
ATOM 2767 C C . VAL B 1 64 ? -4.452 103.477 -14.990 1.00 30.32 44 VAL B C 1
ATOM 2768 O O . VAL B 1 64 ? -5.191 102.545 -15.310 1.00 29.89 44 VAL B O 1
ATOM 2772 N N . ALA B 1 65 ? -4.378 104.591 -15.716 1.00 30.34 45 ALA B N 1
ATOM 2773 C CA . ALA B 1 65 ? -5.117 104.698 -16.988 1.00 29.92 45 ALA B CA 1
ATOM 2774 C C . ALA B 1 65 ? -4.724 103.562 -17.928 1.00 29.37 45 ALA B C 1
ATOM 2775 O O . ALA B 1 65 ? -3.537 103.244 -18.081 1.00 28.41 45 ALA B O 1
ATOM 2777 N N . GLY B 1 66 ? -5.720 102.928 -18.544 1.00 29.01 46 GLY B N 1
ATOM 2778 C CA . GLY B 1 66 ? -5.436 101.955 -19.565 1.00 27.67 46 GLY B CA 1
ATOM 2779 C C . GLY B 1 66 ? -5.373 100.531 -19.050 1.00 28.10 46 GLY B C 1
ATOM 2780 O O . GLY B 1 66 ? -5.366 99.605 -19.834 1.00 27.40 46 GLY B O 1
ATOM 2781 N N . LEU B 1 67 ? -5.354 100.357 -17.728 1.00 28.27 47 LEU B N 1
ATOM 2782 C CA . LEU B 1 67 ? -5.238 99.031 -17.154 1.00 28.09 47 LEU B CA 1
ATOM 2783 C C . LEU B 1 67 ? -6.501 98.698 -16.385 1.00 28.57 47 LEU B C 1
ATOM 2784 O O . LEU B 1 67 ? -6.916 99.470 -15.531 1.00 28.74 47 LEU B O 1
ATOM 2789 N N . SER B 1 68 ? -7.102 97.538 -16.658 1.00 29.24 48 SER B N 1
ATOM 2790 C CA . SER B 1 68 ? -8.180 97.099 -15.803 1.00 30.05 48 SER B CA 1
ATOM 2791 C C . SER B 1 68 ? -7.992 95.665 -15.354 1.00 29.71 48 SER B C 1
ATOM 2792 O O . SER B 1 68 ? -7.256 94.898 -15.980 1.00 30.01 48 SER B O 1
ATOM 2795 N N . VAL B 1 69 ? -8.588 95.325 -14.214 1.00 29.37 49 VAL B N 1
ATOM 2796 C CA . VAL B 1 69 ? -8.323 94.037 -13.560 1.00 28.98 49 VAL B CA 1
ATOM 2797 C C . VAL B 1 69 ? -9.635 93.372 -13.198 1.00 28.87 49 VAL B C 1
ATOM 2798 O O . VAL B 1 69 ? -10.534 94.027 -12.673 1.00 29.35 49 VAL B O 1
ATOM 2802 N N . ILE B 1 70 ? -9.740 92.087 -13.516 1.00 27.45 50 ILE B N 1
ATOM 2803 C CA . ILE B 1 70 ? -10.808 91.230 -13.015 1.00 27.48 50 ILE B CA 1
ATOM 2804 C C . ILE B 1 70 ? -10.179 90.153 -12.124 1.00 26.17 50 ILE B C 1
ATOM 2805 O O . ILE B 1 70 ? -9.303 89.400 -12.572 1.00 25.69 50 ILE B O 1
ATOM 2810 N N . GLU B 1 71 ? -10.603 90.107 -10.859 1.00 25.04 51 GLU B N 1
ATOM 2811 C CA . GLU B 1 71 ? -10.192 89.040 -9.974 1.00 24.37 51 GLU B CA 1
ATOM 2812 C C . GLU B 1 71 ? -11.080 87.867 -10.238 1.00 24.52 51 GLU B C 1
ATOM 2813 O O . GLU B 1 71 ? -12.291 87.887 -9.916 1.00 24.21 51 GLU B O 1
ATOM 2819 N N . GLY B 1 72 ? -10.475 86.839 -10.818 1.00 24.12 52 GLY B N 1
ATOM 2820 C CA . GLY B 1 72 ? -11.171 85.609 -11.158 1.00 23.89 52 GLY B CA 1
ATOM 2821 C C . GLY B 1 72 ? -10.232 84.572 -11.742 1.00 24.11 52 GLY B C 1
ATOM 2822 O O . GLY B 1 72 ? -9.024 84.779 -11.855 1.00 23.92 52 GLY B O 1
ATOM 2823 N N . SER B 1 73 ? -10.815 83.455 -12.136 1.00 24.04 53 SER B N 1
ATOM 2824 C CA . SER B 1 73 ? -10.076 82.290 -12.608 1.00 24.17 53 SER B CA 1
ATOM 2825 C C . SER B 1 73 ? -10.346 81.983 -14.110 1.00 24.02 53 SER B C 1
ATOM 2826 O O . SER B 1 73 ? -11.478 82.145 -14.586 1.00 25.01 53 SER B O 1
ATOM 2829 N N . VAL B 1 74 ? -9.310 81.550 -14.846 1.00 23.49 54 VAL B N 1
ATOM 2830 C CA . VAL B 1 74 ? -9.457 81.068 -16.223 1.00 22.46 54 VAL B CA 1
ATOM 2831 C C . VAL B 1 74 ? -10.298 79.784 -16.224 1.00 23.88 54 VAL B C 1
ATOM 2832 O O . VAL B 1 74 ? -10.763 79.294 -17.246 1.00 24.21 54 VAL B O 1
ATOM 2836 N N . THR B 1 75 ? -10.462 79.232 -15.049 1.00 24.04 55 THR B N 1
ATOM 2837 C CA . THR B 1 75 ? -11.272 78.051 -14.840 1.00 25.53 55 THR B CA 1
ATOM 2838 C C . THR B 1 75 ? -12.797 78.393 -14.877 1.00 25.90 55 THR B C 1
ATOM 2839 O O . THR B 1 75 ? -13.660 77.515 -14.943 1.00 24.42 55 THR B O 1
ATOM 2843 N N . ASP B 1 76 ? -13.130 79.688 -14.859 1.00 26.32 56 ASP B N 1
ATOM 2844 C CA . ASP B 1 76 ? -14.537 80.119 -14.813 1.00 27.35 56 ASP B CA 1
ATOM 2845 C C . ASP B 1 76 ? -14.952 80.586 -16.212 1.00 26.66 56 ASP B C 1
ATOM 2846 O O . ASP B 1 76 ? -14.687 81.696 -16.594 1.00 27.31 56 ASP B O 1
ATOM 2851 N N . ALA B 1 77 ? -15.573 79.709 -16.985 1.00 26.43 57 ALA B N 1
ATOM 2852 C CA . ALA B 1 77 ? -15.887 80.027 -18.377 1.00 26.12 57 ALA B CA 1
ATOM 2853 C C . ALA B 1 77 ? -16.906 81.165 -18.503 1.00 26.58 57 ALA B C 1
ATOM 2854 O O . ALA B 1 77 ? -16.790 81.966 -19.410 1.00 26.57 57 ALA B O 1
ATOM 2856 N N . GLY B 1 78 ? -17.899 81.202 -17.603 1.00 26.60 58 GLY B N 1
ATOM 2857 C CA . GLY B 1 78 ? -18.861 82.309 -17.495 1.00 26.85 58 GLY B CA 1
ATOM 2858 C C . GLY B 1 78 ? -18.168 83.659 -17.350 1.00 27.54 58 GLY B C 1
ATOM 2859 O O . GLY B 1 78 ? -18.457 84.608 -18.082 1.00 26.89 58 GLY B O 1
ATOM 2860 N N . LEU B 1 79 ? -17.218 83.730 -16.420 1.00 28.39 59 LEU B N 1
ATOM 2861 C CA . LEU B 1 79 ? -16.431 84.938 -16.222 1.00 28.56 59 LEU B CA 1
ATOM 2862 C C . LEU B 1 79 ? -15.645 85.317 -17.461 1.00 29.77 59 LEU B C 1
ATOM 2863 O O . LEU B 1 79 ? -15.624 86.491 -17.850 1.00 29.34 59 LEU B O 1
ATOM 2868 N N . LEU B 1 80 ? -14.947 84.346 -18.049 1.00 30.24 60 LEU B N 1
ATOM 2869 C CA . LEU B 1 80 ? -14.197 84.617 -19.267 1.00 30.91 60 LEU B CA 1
ATOM 2870 C C . LEU B 1 80 ? -15.104 85.077 -20.394 1.00 31.32 60 LEU B C 1
ATOM 2871 O O . LEU B 1 80 ? -14.755 86.019 -21.085 1.00 33.45 60 LEU B O 1
ATOM 2876 N N . GLU B 1 81 ? -16.260 84.449 -20.587 1.00 31.95 61 GLU B N 1
ATOM 2877 C CA A GLU B 1 81 ? -17.178 84.887 -21.657 0.50 31.82 61 GLU B CA 1
ATOM 2878 C CA B GLU B 1 81 ? -17.176 84.887 -21.649 0.50 31.89 61 GLU B CA 1
ATOM 2879 C C . GLU B 1 81 ? -17.622 86.327 -21.411 1.00 31.98 61 GLU B C 1
ATOM 2880 O O . GLU B 1 81 ? -17.681 87.136 -22.344 1.00 31.65 61 GLU B O 1
ATOM 2891 N N . ARG B 1 82 ? -17.922 86.644 -20.152 1.00 31.53 62 ARG B N 1
ATOM 2892 C CA . ARG B 1 82 ? -18.247 88.018 -19.781 1.00 31.50 62 ARG B CA 1
ATOM 2893 C C . ARG B 1 82 ? -17.089 88.998 -20.050 1.00 31.15 62 ARG B C 1
ATOM 2894 O O . ARG B 1 82 ? -17.314 90.081 -20.591 1.00 30.78 62 ARG B O 1
ATOM 2902 N N . ALA B 1 83 ? -15.856 88.621 -19.683 1.00 30.57 63 ALA B N 1
ATOM 2903 C CA . ALA B 1 83 ? -14.692 89.480 -19.910 1.00 30.14 63 ALA B CA 1
ATOM 2904 C C . ALA B 1 83 ? -14.380 89.728 -21.398 1.00 30.38 63 ALA B C 1
ATOM 2905 O O . ALA B 1 83 ? -14.093 90.869 -21.814 1.00 30.36 63 ALA B O 1
ATOM 2907 N N . PHE B 1 84 ? -14.418 88.661 -22.187 1.00 30.13 64 PHE B N 1
ATOM 2908 C CA . PHE B 1 84 ? -14.181 88.734 -23.636 1.00 29.65 64 PHE B CA 1
ATOM 2909 C C . PHE B 1 84 ? -15.266 89.545 -24.331 1.00 29.30 64 PHE B C 1
ATOM 2910 O O . PHE B 1 84 ? -14.959 90.351 -25.208 1.00 29.01 64 PHE B O 1
ATOM 2918 N N . ASP B 1 85 ? -16.524 89.339 -23.936 1.00 28.44 65 ASP B N 1
ATOM 2919 C CA . ASP B 1 85 ? -17.645 90.043 -24.564 1.00 28.19 65 ASP B CA 1
ATOM 2920 C C . ASP B 1 85 ? -17.592 91.570 -24.383 1.00 28.07 65 ASP B C 1
ATOM 2921 O O . ASP B 1 85 ? -17.911 92.310 -25.312 1.00 27.86 65 ASP B O 1
ATOM 2923 N N . SER B 1 86 ? -17.197 92.037 -23.195 1.00 28.14 66 SER B N 1
ATOM 2924 C CA . SER B 1 86 ? -17.122 93.480 -22.948 1.00 28.48 66 SER B CA 1
ATOM 2925 C C . SER B 1 86 ? -15.808 94.092 -23.398 1.00 28.11 66 SER B C 1
ATOM 2926 O O . SER B 1 86 ? -15.818 95.076 -24.130 1.00 29.20 66 SER B O 1
ATOM 2929 N N . PHE B 1 87 ? -14.685 93.509 -23.004 1.00 27.04 67 PHE B N 1
ATOM 2930 C CA . PHE B 1 87 ? -13.395 94.081 -23.371 1.00 26.52 67 PHE B CA 1
ATOM 2931 C C . PHE B 1 87 ? -13.107 93.982 -24.871 1.00 26.61 67 PHE B C 1
ATOM 2932 O O . PHE B 1 87 ? -12.455 94.861 -25.423 1.00 26.32 67 PHE B O 1
ATOM 2940 N N . LYS B 1 88 ? -13.604 92.927 -25.524 1.00 26.48 68 LYS B N 1
ATOM 2941 C CA . LYS B 1 88 ? -13.366 92.707 -26.960 1.00 26.59 68 LYS B CA 1
ATOM 2942 C C . LYS B 1 88 ? -11.875 92.866 -27.275 1.00 26.34 68 LYS B C 1
ATOM 2943 O O . LYS B 1 88 ? -11.480 93.836 -27.917 1.00 26.43 68 LYS B O 1
ATOM 2948 N N . PRO B 1 89 ? -11.039 91.925 -26.788 1.00 25.69 69 PRO B N 1
ATOM 2949 C CA . PRO B 1 89 ? -9.599 92.052 -27.012 1.00 25.24 69 PRO B CA 1
ATOM 2950 C C . PRO B 1 89 ? -9.216 91.750 -28.442 1.00 25.54 69 PRO B C 1
ATOM 2951 O O . PRO B 1 89 ? -9.871 90.948 -29.102 1.00 26.61 69 PRO B O 1
ATOM 2955 N N . THR B 1 90 ? -8.144 92.369 -28.915 1.00 25.50 70 THR B N 1
ATOM 2956 C CA . THR B 1 90 ? -7.595 92.023 -30.213 1.00 25.00 70 THR B CA 1
ATOM 2957 C C . THR B 1 90 ? -6.550 90.943 -30.049 1.00 24.72 70 THR B C 1
ATOM 2958 O O . THR B 1 90 ? -6.257 90.229 -30.987 1.00 25.55 70 THR B O 1
ATOM 2962 N N . HIS B 1 91 ? -5.971 90.841 -28.857 1.00 23.92 71 HIS B N 1
ATOM 2963 C CA . HIS B 1 91 ? -4.829 89.956 -28.616 1.00 22.85 71 HIS B CA 1
ATOM 2964 C C . HIS B 1 91 ? -4.989 89.373 -27.225 1.00 22.62 71 HIS B C 1
ATOM 2965 O O . HIS B 1 91 ? -5.439 90.059 -26.318 1.00 21.14 71 HIS B O 1
ATOM 2972 N N . VAL B 1 92 ? -4.597 88.113 -27.060 1.00 21.79 72 VAL B N 1
ATOM 2973 C CA . VAL B 1 92 ? -4.561 87.471 -25.744 1.00 21.35 72 VAL B CA 1
ATOM 2974 C C . VAL B 1 92 ? -3.140 87.065 -25.417 1.00 21.13 72 VAL B C 1
ATOM 2975 O O . VAL B 1 92 ? -2.434 86.562 -26.282 1.00 20.39 72 VAL B O 1
ATOM 2979 N N . VAL B 1 93 ? -2.730 87.289 -24.166 1.00 21.07 73 VAL B N 1
ATOM 2980 C CA . VAL B 1 93 ? -1.530 86.677 -23.605 1.00 20.83 73 VAL B CA 1
ATOM 2981 C C . VAL B 1 93 ? -2.027 85.795 -22.477 1.00 20.50 73 VAL B C 1
ATOM 2982 O O . VAL B 1 93 ? -2.587 86.290 -21.486 1.00 19.89 73 VAL B O 1
ATOM 2986 N N . HIS B 1 94 ? -1.807 84.490 -22.633 1.00 19.05 74 HIS B N 1
ATOM 2987 C CA . HIS B 1 94 ? -2.179 83.503 -21.631 1.00 20.02 74 HIS B CA 1
ATOM 2988 C C . HIS B 1 94 ? -0.977 83.210 -20.726 1.00 20.98 74 HIS B C 1
ATOM 2989 O O . HIS B 1 94 ? -0.031 82.470 -21.066 1.00 20.87 74 HIS B O 1
ATOM 2996 N N . SER B 1 95 ? -0.988 83.844 -19.566 1.00 20.50 75 SER B N 1
ATOM 2997 C CA . SER B 1 95 ? 0.153 83.713 -18.692 1.00 20.71 75 SER B CA 1
ATOM 2998 C C . SER B 1 95 ? -0.308 83.136 -17.360 1.00 20.32 75 SER B C 1
ATOM 2999 O O . SER B 1 95 ? 0.486 83.028 -16.443 1.00 21.66 75 SER B O 1
ATOM 3002 N N . ALA B 1 96 ? -1.579 82.743 -17.251 1.00 19.89 76 ALA B N 1
ATOM 3003 C CA . ALA B 1 96 ? -2.076 82.113 -16.000 1.00 20.33 76 ALA B CA 1
ATOM 3004 C C . ALA B 1 96 ? -1.604 80.672 -15.910 1.00 21.28 76 ALA B C 1
ATOM 3005 O O . ALA B 1 96 ? -1.744 79.921 -16.890 1.00 21.22 76 ALA B O 1
ATOM 3007 N N . ALA B 1 97 ? -1.055 80.282 -14.750 1.00 19.95 77 ALA B N 1
ATOM 3008 C CA . ALA B 1 97 ? -0.628 78.885 -14.542 1.00 20.36 77 ALA B CA 1
ATOM 3009 C C . ALA B 1 97 ? -0.648 78.570 -13.042 1.00 20.59 77 ALA B C 1
ATOM 3010 O O . ALA B 1 97 ? -0.315 79.453 -12.240 1.00 19.64 77 ALA B O 1
ATOM 3012 N N . ALA B 1 98 ? -1.022 77.338 -12.676 1.00 19.30 78 ALA B N 1
ATOM 3013 C CA . ALA B 1 98 ? -0.920 76.919 -11.296 1.00 19.88 78 ALA B CA 1
ATOM 3014 C C . ALA B 1 98 ? 0.263 75.929 -11.164 1.00 20.26 78 ALA B C 1
ATOM 3015 O O . ALA B 1 98 ? 0.583 75.245 -12.134 1.00 21.13 78 ALA B O 1
ATOM 3017 N N . TYR B 1 99 ? 0.941 75.882 -10.003 1.00 19.44 79 TYR B N 1
ATOM 3018 C CA . TYR B 1 99 ? 2.152 75.020 -9.846 1.00 18.97 79 TYR B CA 1
ATOM 3019 C C . TYR B 1 99 ? 2.591 74.904 -8.391 1.00 19.78 79 TYR B C 1
ATOM 3020 O O . TYR B 1 99 ? 3.412 74.037 -8.066 1.00 18.74 79 TYR B O 1
ATOM 3029 N N . LYS B 1 100 ? 2.082 75.780 -7.522 1.00 20.15 80 LYS B N 1
ATOM 3030 C CA . LYS B 1 100 ? 2.737 75.997 -6.200 1.00 21.13 80 LYS B CA 1
ATOM 3031 C C . LYS B 1 100 ? 2.620 74.773 -5.271 1.00 21.09 80 LYS B C 1
ATOM 3032 O O . LYS B 1 100 ? 3.431 74.601 -4.351 1.00 21.02 80 LYS B O 1
ATOM 3038 N N . ASP B 1 101 ? 1.648 73.904 -5.533 1.00 20.47 81 ASP B N 1
ATOM 3039 C CA . ASP B 1 101 ? 1.513 72.663 -4.752 1.00 22.07 81 ASP B CA 1
ATOM 3040 C C . ASP B 1 101 ? 1.645 71.463 -5.687 1.00 21.39 81 ASP B C 1
ATOM 3041 O O . ASP B 1 101 ? 0.693 71.086 -6.318 1.00 20.41 81 ASP B O 1
ATOM 3046 N N . PRO B 1 102 ? 2.839 70.867 -5.757 1.00 22.27 82 PRO B N 1
ATOM 3047 C CA . PRO B 1 102 ? 3.071 69.719 -6.661 1.00 22.09 82 PRO B CA 1
ATOM 3048 C C . PRO B 1 102 ? 2.147 68.507 -6.458 1.00 21.60 82 PRO B C 1
ATOM 3049 O O . PRO B 1 102 ? 2.012 67.688 -7.372 1.00 21.20 82 PRO B O 1
ATOM 3053 N N . ASP B 1 103 ? 1.506 68.414 -5.294 1.00 20.53 83 ASP B N 1
ATOM 3054 C CA . ASP B 1 103 ? 0.535 67.362 -4.997 1.00 21.79 83 ASP B CA 1
ATOM 3055 C C . ASP B 1 103 ? -0.901 67.706 -5.357 1.00 20.98 83 ASP B C 1
ATOM 3056 O O . ASP B 1 103 ? -1.746 66.824 -5.351 1.00 20.95 83 ASP B O 1
ATOM 3061 N N . ASP B 1 104 ? -1.173 68.968 -5.683 1.00 20.42 84 ASP B N 1
ATOM 3062 C CA . ASP B 1 104 ? -2.555 69.371 -6.007 1.00 20.94 84 ASP B CA 1
ATOM 3063 C C . ASP B 1 104 ? -2.730 69.225 -7.519 1.00 19.87 84 ASP B C 1
ATOM 3064 O O . ASP B 1 104 ? -2.823 70.209 -8.255 1.00 19.55 84 ASP B O 1
ATOM 3069 N N . TRP B 1 105 ? -2.760 67.973 -7.948 1.00 19.06 85 TRP B N 1
ATOM 3070 C CA . TRP B 1 105 ? -2.969 67.636 -9.357 1.00 20.01 85 TRP B CA 1
ATOM 3071 C C . TRP B 1 105 ? -4.285 68.194 -9.898 1.00 19.16 85 TRP B C 1
ATOM 3072 O O . TRP B 1 105 ? -4.334 68.622 -11.040 1.00 18.59 85 TRP B O 1
ATOM 3083 N N . ALA B 1 106 ? -5.333 68.209 -9.068 1.00 19.03 86 ALA B N 1
ATOM 3084 C CA . ALA B 1 106 ? -6.647 68.710 -9.497 1.00 18.82 86 ALA B CA 1
ATOM 3085 C C . ALA B 1 106 ? -6.575 70.198 -9.854 1.00 19.17 86 ALA B C 1
ATOM 3086 O O . ALA B 1 106 ? -7.125 70.632 -10.871 1.00 19.75 86 ALA B O 1
ATOM 3088 N N . GLU B 1 107 ? -5.875 70.982 -9.050 1.00 18.98 87 GLU B N 1
ATOM 3089 C CA . GLU B 1 107 ? -5.713 72.403 -9.362 1.00 18.86 87 GLU B CA 1
ATOM 3090 C C . GLU B 1 107 ? -4.828 72.690 -10.610 1.00 18.69 87 GLU B C 1
ATOM 3091 O O . GLU B 1 107 ? -5.107 73.586 -11.379 1.00 19.45 87 GLU B O 1
ATOM 3097 N N . ASP B 1 108 ? -3.739 71.958 -10.769 1.00 19.82 88 ASP B N 1
ATOM 3098 C CA . ASP B 1 108 ? -2.868 72.141 -11.922 1.00 18.95 88 ASP B CA 1
ATOM 3099 C C . ASP B 1 108 ? -3.683 71.740 -13.137 1.00 19.00 88 ASP B C 1
ATOM 3100 O O . ASP B 1 108 ? -3.672 72.461 -14.107 1.00 19.29 88 ASP B O 1
ATOM 3105 N N . ALA B 1 109 ? -4.441 70.627 -13.090 1.00 17.30 89 ALA B N 1
ATOM 3106 C CA . ALA B 1 109 ? -5.290 70.274 -14.239 1.00 18.23 89 ALA B CA 1
ATOM 3107 C C . ALA B 1 109 ? -6.395 71.292 -14.543 1.00 17.91 89 ALA B C 1
ATOM 3108 O O . ALA B 1 109 ? -6.632 71.613 -15.702 1.00 18.12 89 ALA B O 1
ATOM 3110 N N . ALA B 1 110 ? -7.085 71.765 -13.516 1.00 18.45 90 ALA B N 1
ATOM 3111 C CA . ALA B 1 110 ? -8.128 72.778 -13.698 1.00 18.53 90 ALA B CA 1
ATOM 3112 C C . ALA B 1 110 ? -7.508 74.057 -14.314 1.00 19.10 90 ALA B C 1
ATOM 3113 O O . ALA B 1 110 ? -7.995 74.589 -15.313 1.00 19.14 90 ALA B O 1
ATOM 3115 N N . THR B 1 111 ? -6.422 74.555 -13.737 1.00 18.92 91 THR B N 1
ATOM 3116 C CA . THR B 1 111 ? -5.908 75.830 -14.236 1.00 18.62 91 THR B CA 1
ATOM 3117 C C . THR B 1 111 ? -5.199 75.621 -15.585 1.00 18.31 91 THR B C 1
ATOM 3118 O O . THR B 1 111 ? -5.499 76.328 -16.537 1.00 17.57 91 THR B O 1
ATOM 3122 N N . ASN B 1 112 ? -4.280 74.666 -15.645 1.00 17.26 92 ASN B N 1
ATOM 3123 C CA . ASN B 1 112 ? -3.418 74.537 -16.816 1.00 19.13 92 ASN B CA 1
ATOM 3124 C C . ASN B 1 112 ? -4.019 73.857 -18.030 1.00 18.34 92 ASN B C 1
ATOM 3125 O O . ASN B 1 112 ? -3.626 74.172 -19.168 1.00 19.28 92 ASN B O 1
ATOM 3130 N N . VAL B 1 113 ? -4.950 72.933 -17.812 1.00 17.50 93 VAL B N 1
ATOM 3131 C CA . VAL B 1 113 ? -5.624 72.280 -18.926 1.00 16.61 93 VAL B CA 1
ATOM 3132 C C . VAL B 1 113 ? -6.966 72.964 -19.185 1.00 17.35 93 VAL B C 1
ATOM 3133 O O . VAL B 1 113 ? -7.152 73.538 -20.245 1.00 16.08 93 VAL B O 1
ATOM 3137 N N . GLN B 1 114 ? -7.883 72.907 -18.204 1.00 18.22 94 GLN B N 1
ATOM 3138 C CA A GLN B 1 114 ? -9.244 73.422 -18.393 0.50 18.44 94 GLN B CA 1
ATOM 3139 C CA B GLN B 1 114 ? -9.254 73.398 -18.374 0.50 18.84 94 GLN B CA 1
ATOM 3140 C C . GLN B 1 114 ? -9.229 74.915 -18.599 1.00 18.90 94 GLN B C 1
ATOM 3141 O O . GLN B 1 114 ? -9.974 75.448 -19.451 1.00 19.50 94 GLN B O 1
ATOM 3152 N N . GLY B 1 115 ? -8.352 75.604 -17.867 1.00 19.20 95 GLY B N 1
ATOM 3153 C CA . GLY B 1 115 ? -8.150 77.062 -18.085 1.00 19.92 95 GLY B CA 1
ATOM 3154 C C . GLY B 1 115 ? -7.649 77.405 -19.503 1.00 22.07 95 GLY B C 1
ATOM 3155 O O . GLY B 1 115 ? -8.101 78.365 -20.142 1.00 21.14 95 GLY B O 1
ATOM 3156 N N . SER B 1 116 ? -6.675 76.641 -20.001 1.00 21.33 96 SER B N 1
ATOM 3157 C CA . SER B 1 116 ? -6.207 76.832 -21.389 1.00 20.10 96 SER B CA 1
ATOM 3158 C C . SER B 1 116 ? -7.318 76.598 -22.441 1.00 19.65 96 SER B C 1
ATOM 3159 O O . SER B 1 116 ? -7.383 77.340 -23.428 1.00 19.87 96 SER B O 1
ATOM 3162 N N . ILE B 1 117 ? -8.149 75.558 -22.245 1.00 18.71 97 ILE B N 1
ATOM 3163 C CA . ILE B 1 117 ? -9.292 75.285 -23.104 1.00 17.06 97 ILE B CA 1
ATOM 3164 C C . ILE B 1 117 ? -10.261 76.455 -23.063 1.00 19.07 97 ILE B C 1
ATOM 3165 O O . ILE B 1 117 ? -10.743 76.900 -24.093 1.00 19.98 97 ILE B O 1
ATOM 3170 N N . ASN B 1 118 ? -10.570 76.942 -21.866 1.00 19.48 98 ASN B N 1
ATOM 3171 C CA . ASN B 1 118 ? -11.583 77.997 -21.735 1.00 21.42 98 ASN B CA 1
ATOM 3172 C C . ASN B 1 118 ? -11.083 79.251 -22.440 1.00 21.29 98 ASN B C 1
ATOM 3173 O O . ASN B 1 118 ? -11.834 79.931 -23.141 1.00 21.56 98 ASN B O 1
ATOM 3178 N N . VAL B 1 119 ? -9.803 79.547 -22.278 1.00 21.85 99 VAL B N 1
ATOM 3179 C CA . VAL B 1 119 ? -9.256 80.733 -22.917 1.00 21.91 99 VAL B CA 1
ATOM 3180 C C . VAL B 1 119 ? -9.263 80.611 -24.451 1.00 21.99 99 VAL B C 1
ATOM 3181 O O . VAL B 1 119 ? -9.597 81.563 -25.114 1.00 22.26 99 VAL B O 1
ATOM 3185 N N . ALA B 1 120 ? -8.912 79.446 -24.990 1.00 22.42 100 ALA B N 1
ATOM 3186 C CA . ALA B 1 120 ? -8.899 79.185 -26.453 1.00 22.84 100 ALA B CA 1
ATOM 3187 C C . ALA B 1 120 ? -10.281 79.367 -27.060 1.00 23.06 100 ALA B C 1
ATOM 3188 O O . ALA B 1 120 ? -10.460 80.093 -28.041 1.00 23.83 100 ALA B O 1
ATOM 3190 N N . LYS B 1 121 ? -11.243 78.689 -26.458 1.00 22.64 101 LYS B N 1
ATOM 3191 C CA . LYS B 1 121 ? -12.666 78.753 -26.858 1.00 23.30 101 LYS B CA 1
ATOM 3192 C C . LYS B 1 121 ? -13.181 80.190 -26.811 1.00 22.85 101 LYS B C 1
ATOM 3193 O O . LYS B 1 121 ? -13.729 80.675 -27.796 1.00 24.08 101 LYS B O 1
ATOM 3199 N N . ALA B 1 122 ? -12.990 80.877 -25.689 1.00 22.55 102 ALA B N 1
ATOM 3200 C CA . ALA B 1 122 ? -13.320 82.323 -25.607 1.00 23.09 102 ALA B CA 1
ATOM 3201 C C . ALA B 1 122 ? -12.593 83.179 -26.669 1.00 23.41 102 ALA B C 1
ATOM 3202 O O . ALA B 1 122 ? -13.205 84.029 -27.310 1.00 23.57 102 ALA B O 1
ATOM 3204 N N . ALA B 1 123 ? -11.296 82.961 -26.873 1.00 23.77 103 ALA B N 1
ATOM 3205 C CA . ALA B 1 123 ? -10.557 83.772 -27.859 1.00 24.09 103 ALA B CA 1
ATOM 3206 C C . ALA B 1 123 ? -11.056 83.540 -29.292 1.00 24.31 103 ALA B C 1
ATOM 3207 O O . ALA B 1 123 ? -11.097 84.467 -30.089 1.00 23.79 103 ALA B O 1
ATOM 3209 N N . SER B 1 124 ? -11.429 82.299 -29.606 1.00 25.32 104 SER B N 1
ATOM 3210 C CA . SER B 1 124 ? -11.993 81.943 -30.916 1.00 26.82 104 SER B CA 1
ATOM 3211 C C . SER B 1 124 ? -13.367 82.577 -31.154 1.00 27.96 104 SER B C 1
ATOM 3212 O O . SER B 1 124 ? -13.615 83.156 -32.213 1.00 28.60 104 SER B O 1
ATOM 3215 N N . LYS B 1 125 ? -14.259 82.441 -30.173 1.00 28.53 105 LYS B N 1
ATOM 3216 C CA . LYS B 1 125 ? -15.556 83.083 -30.215 1.00 30.33 105 LYS B CA 1
ATOM 3217 C C . LYS B 1 125 ? -15.421 84.616 -30.394 1.00 29.94 105 LYS B C 1
ATOM 3218 O O . LYS B 1 125 ? -16.169 85.222 -31.165 1.00 29.23 105 LYS B O 1
ATOM 3224 N N . ALA B 1 126 ? -14.444 85.223 -29.727 1.00 29.18 106 ALA B N 1
ATOM 3225 C CA . ALA B 1 126 ? -14.231 86.667 -29.805 1.00 29.42 106 ALA B CA 1
ATOM 3226 C C . ALA B 1 126 ? -13.436 87.154 -31.039 1.00 29.08 106 ALA B C 1
ATOM 3227 O O . ALA B 1 126 ? -13.170 88.359 -31.201 1.00 29.32 106 ALA B O 1
ATOM 3229 N N . GLY B 1 127 ? -13.039 86.229 -31.899 1.00 28.67 107 GLY B N 1
ATOM 3230 C CA . GLY B 1 127 ? -12.214 86.565 -33.063 1.00 28.01 107 GLY B CA 1
ATOM 3231 C C . GLY B 1 127 ? -10.928 87.343 -32.749 1.00 27.48 107 GLY B C 1
ATOM 3232 O O . GLY B 1 127 ? -10.585 88.316 -33.421 1.00 27.01 107 GLY B O 1
ATOM 3233 N N . VAL B 1 128 ? -10.212 86.898 -31.731 1.00 26.48 108 VAL B N 1
ATOM 3234 C CA . VAL B 1 128 ? -8.909 87.463 -31.342 1.00 25.53 108 VAL B CA 1
ATOM 3235 C C . VAL B 1 128 ? -7.900 87.246 -32.500 1.00 25.80 108 VAL B C 1
ATOM 3236 O O . VAL B 1 128 ? -7.899 86.173 -33.119 1.00 25.64 108 VAL B O 1
ATOM 3240 N N . LYS B 1 129 ? -7.067 88.247 -32.801 1.00 25.42 109 LYS B N 1
ATOM 3241 C CA . LYS B 1 129 ? -6.116 88.160 -33.918 1.00 25.35 109 LYS B CA 1
ATOM 3242 C C . LYS B 1 129 ? -5.000 87.162 -33.639 1.00 25.21 109 LYS B C 1
ATOM 3243 O O . LYS B 1 129 ? -4.646 86.369 -34.515 1.00 25.66 109 LYS B O 1
ATOM 3247 N N . ARG B 1 130 ? -4.425 87.216 -32.435 1.00 23.41 110 ARG B N 1
ATOM 3248 C CA . ARG B 1 130 ? -3.293 86.361 -32.089 1.00 23.46 110 ARG B CA 1
ATOM 3249 C C . ARG B 1 130 ? -3.304 86.037 -30.602 1.00 23.61 110 ARG B C 1
ATOM 3250 O O . ARG B 1 130 ? -3.672 86.888 -29.792 1.00 23.62 110 ARG B O 1
ATOM 3258 N N . LEU B 1 131 ? -2.874 84.821 -30.247 1.00 22.51 111 LEU B N 1
ATOM 3259 C CA . LEU B 1 131 ? -2.784 84.424 -28.839 1.00 21.78 111 LEU B CA 1
ATOM 3260 C C . LEU B 1 131 ? -1.379 83.939 -28.546 1.00 22.24 111 LEU B C 1
ATOM 3261 O O . LEU B 1 131 ? -0.858 83.076 -29.271 1.00 20.90 111 LEU B O 1
ATOM 3266 N N . LEU B 1 132 ? -0.778 84.500 -27.492 1.00 20.46 112 LEU B N 1
ATOM 3267 C CA . LEU B 1 132 ? 0.546 84.098 -27.006 1.00 20.59 112 LEU B CA 1
ATOM 3268 C C . LEU B 1 132 ? 0.450 83.256 -25.715 1.00 21.23 112 LEU B C 1
ATOM 3269 O O . LEU B 1 132 ? -0.192 83.664 -24.756 1.00 21.84 112 LEU B O 1
ATOM 3274 N N . ASN B 1 133 ? 1.110 82.098 -25.705 1.00 21.01 113 ASN B N 1
ATOM 3275 C CA . ASN B 1 133 ? 1.125 81.204 -24.571 1.00 20.80 113 ASN B CA 1
ATOM 3276 C C . ASN B 1 133 ? 2.558 81.030 -24.120 1.00 20.46 113 ASN B C 1
ATOM 3277 O O . ASN B 1 133 ? 3.462 81.046 -24.959 1.00 20.52 113 ASN B O 1
ATOM 3282 N N . PHE B 1 134 ? 2.773 80.873 -22.810 1.00 19.20 1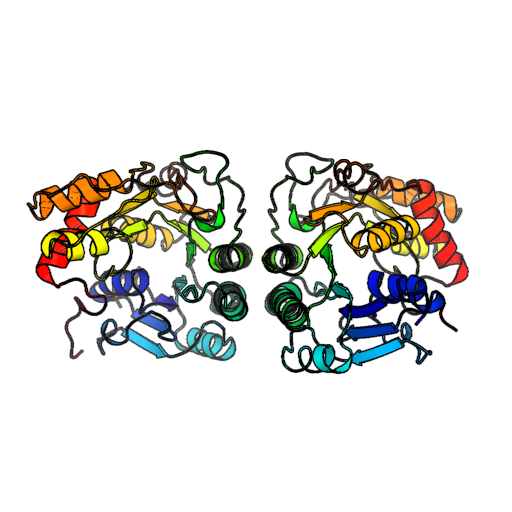14 PHE B N 1
ATOM 3283 C CA . PHE B 1 134 ? 4.128 80.580 -22.303 1.00 19.43 114 PHE B CA 1
ATOM 3284 C C . PHE B 1 134 ? 4.194 79.153 -21.784 1.00 19.80 114 PHE B C 1
ATOM 3285 O O . PHE B 1 134 ? 3.264 78.670 -21.082 1.00 19.58 114 PHE B O 1
ATOM 3293 N N . GLN B 1 135 ? 5.252 78.441 -22.182 1.00 19.31 115 GLN B N 1
ATOM 3294 C CA . GLN B 1 135 ? 5.364 77.022 -21.874 1.00 18.65 115 GLN B CA 1
ATOM 3295 C C . GLN B 1 135 ? 6.594 76.758 -20.997 1.00 19.97 115 GLN B C 1
ATOM 3296 O O . GLN B 1 135 ? 7.676 77.291 -21.237 1.00 17.62 115 GLN B O 1
ATOM 3302 N N . THR B 1 136 ? 6.410 75.953 -19.965 1.00 20.08 116 THR B N 1
ATOM 3303 C CA . THR B 1 136 ? 7.540 75.515 -19.160 1.00 21.23 116 THR B CA 1
ATOM 3304 C C . THR B 1 136 ? 8.371 74.436 -19.875 1.00 22.35 116 THR B C 1
ATOM 3305 O O . THR B 1 136 ? 7.796 73.514 -20.501 1.00 22.70 116 THR B O 1
ATOM 3309 N N . ALA B 1 137 ? 9.698 74.535 -19.769 1.00 21.91 117 ALA B N 1
ATOM 3310 C CA . ALA B 1 137 ? 10.590 73.499 -20.292 1.00 22.85 117 ALA B CA 1
ATOM 3311 C C . ALA B 1 137 ? 10.425 72.120 -19.620 1.00 23.26 117 ALA B C 1
ATOM 3312 O O . ALA B 1 137 ? 10.957 71.131 -20.115 1.00 23.31 117 ALA B O 1
ATOM 3314 N N . LEU B 1 138 ? 9.686 72.064 -18.501 1.00 24.38 118 LEU B N 1
ATOM 3315 C CA . LEU B 1 138 ? 9.266 70.796 -17.877 1.00 24.29 118 LEU B CA 1
ATOM 3316 C C . LEU B 1 138 ? 8.504 69.904 -18.868 1.00 24.27 118 LEU B C 1
ATOM 3317 O O . LEU B 1 138 ? 8.391 68.665 -18.649 1.00 23.69 118 LEU B O 1
ATOM 3322 N N . CYS B 1 139 ? 7.995 70.531 -19.939 1.00 23.54 119 CYS B N 1
ATOM 3323 C CA . CYS B 1 139 ? 7.236 69.820 -20.965 1.00 22.82 119 CYS B CA 1
ATOM 3324 C C . CYS B 1 139 ? 8.134 68.781 -21.665 1.00 22.08 119 CYS B C 1
ATOM 3325 O O . CYS B 1 139 ? 7.649 67.767 -22.150 1.00 21.60 119 CYS B O 1
ATOM 3328 N N . TYR B 1 140 ? 9.444 69.026 -21.692 1.00 21.11 120 TYR B N 1
ATOM 3329 C CA . TYR B 1 140 ? 10.347 68.075 -22.313 1.00 20.19 120 TYR B CA 1
ATOM 3330 C C . TYR B 1 140 ? 10.742 66.927 -21.387 1.00 20.31 120 TYR B C 1
ATOM 3331 O O . TYR B 1 140 ? 11.339 65.959 -21.845 1.00 21.07 120 TYR B O 1
ATOM 3340 N N . GLY B 1 141 ? 10.441 67.034 -20.091 1.00 20.35 121 GLY B N 1
ATOM 3341 C CA . GLY B 1 141 ? 10.831 66.001 -19.136 1.00 20.14 121 GLY B CA 1
ATOM 3342 C C . GLY B 1 141 ? 12.344 65.822 -19.173 1.00 21.75 121 GLY B C 1
ATOM 3343 O O . GLY B 1 141 ? 13.064 66.828 -19.137 1.00 19.59 121 GLY B O 1
ATOM 3344 N N . ARG B 1 142 ? 12.818 64.573 -19.233 1.00 22.69 122 ARG B N 1
ATOM 3345 C CA A ARG B 1 142 ? 14.260 64.293 -19.319 0.50 24.40 122 ARG B CA 1
ATOM 3346 C CA B ARG B 1 142 ? 14.263 64.313 -19.319 0.50 24.50 122 ARG B CA 1
ATOM 3347 C C . ARG B 1 142 ? 14.649 64.184 -20.797 1.00 25.33 122 ARG B C 1
ATOM 3348 O O . ARG B 1 142 ? 14.273 63.210 -21.460 1.00 27.17 122 ARG B O 1
ATOM 3363 N N . PRO B 1 143 ? 15.336 65.222 -21.352 1.00 26.15 123 PRO B N 1
ATOM 3364 C CA . PRO B 1 143 ? 15.608 65.257 -22.794 1.00 27.16 123 PRO B CA 1
ATOM 3365 C C . PRO B 1 143 ? 16.698 64.285 -23.245 1.00 28.12 123 PRO B C 1
ATOM 3366 O O . PRO B 1 143 ? 17.636 64.007 -22.484 1.00 27.42 123 PRO B O 1
ATOM 3370 N N . ALA B 1 144 ? 16.570 63.789 -24.478 1.00 28.62 124 ALA B N 1
ATOM 3371 C CA . ALA B 1 144 ? 17.592 62.914 -25.067 1.00 29.45 124 ALA B CA 1
ATOM 3372 C C . ALA B 1 144 ? 18.825 63.721 -25.519 1.00 29.39 124 ALA B C 1
ATOM 3373 O O . ALA B 1 144 ? 19.957 63.237 -25.431 1.00 30.30 124 ALA B O 1
ATOM 3375 N N . THR B 1 145 ? 18.582 64.942 -25.999 1.00 29.21 125 THR B N 1
ATOM 3376 C CA . THR B 1 145 ? 19.631 65.864 -26.466 1.00 29.36 125 THR B CA 1
ATOM 3377 C C . THR B 1 145 ? 19.468 67.274 -25.857 1.00 28.01 125 THR B C 1
ATOM 3378 O O . THR B 1 145 ? 18.346 67.809 -25.733 1.00 26.55 125 THR B O 1
ATOM 3382 N N . VAL B 1 146 ? 20.604 67.849 -25.473 1.00 25.70 126 VAL B N 1
ATOM 3383 C CA . VAL B 1 146 ? 20.687 69.182 -24.910 1.00 24.72 126 VAL B CA 1
ATOM 3384 C C . VAL B 1 146 ? 21.842 69.876 -25.629 1.00 24.36 126 VAL B C 1
ATOM 3385 O O . VAL B 1 146 ? 22.885 69.264 -25.804 1.00 23.99 126 VAL B O 1
ATOM 3389 N N . PRO B 1 147 ? 21.653 71.136 -26.058 1.00 23.46 127 PRO B N 1
ATOM 3390 C CA . PRO B 1 147 ? 20.408 71.920 -25.978 1.00 23.11 127 PRO B CA 1
ATOM 3391 C C . PRO B 1 147 ? 19.212 71.257 -26.680 1.00 22.73 127 PRO B C 1
ATOM 3392 O O . PRO B 1 147 ? 19.387 70.504 -27.630 1.00 21.97 127 PRO B O 1
ATOM 3396 N N . ILE B 1 148 ? 18.005 71.570 -26.232 1.00 21.71 128 ILE B N 1
ATOM 3397 C CA . ILE B 1 148 ? 16.839 70.787 -26.613 1.00 22.31 128 ILE B CA 1
ATOM 3398 C C . ILE B 1 148 ? 16.250 71.330 -27.910 1.00 23.01 128 ILE B C 1
ATOM 3399 O O . ILE B 1 148 ? 15.847 72.503 -27.969 1.00 23.51 128 ILE B O 1
ATOM 3404 N N . PRO B 1 149 ? 16.198 70.489 -28.958 1.00 23.93 129 PRO B N 1
ATOM 3405 C CA . PRO B 1 149 ? 15.603 70.921 -30.225 1.00 24.02 129 PRO B CA 1
ATOM 3406 C C . PRO B 1 149 ? 14.093 71.085 -30.104 1.00 24.19 129 PRO B C 1
ATOM 3407 O O . PRO B 1 149 ? 13.474 70.408 -29.287 1.00 24.26 129 PRO B O 1
ATOM 3411 N N . ILE B 1 150 ? 13.514 71.958 -30.932 1.00 24.28 130 ILE B N 1
ATOM 3412 C CA . ILE B 1 150 ? 12.094 72.312 -30.843 1.00 24.96 130 ILE B CA 1
ATOM 3413 C C . ILE B 1 150 ? 11.196 71.140 -31.244 1.00 25.42 130 ILE B C 1
ATOM 3414 O O . ILE B 1 150 ? 10.034 71.109 -30.870 1.00 25.64 130 ILE B O 1
ATOM 3419 N N . ASP B 1 151 ? 11.742 70.192 -32.006 1.00 25.61 131 ASP B N 1
ATOM 3420 C CA . ASP B 1 151 ? 10.984 68.986 -32.379 1.00 26.87 131 ASP B CA 1
ATOM 3421 C C . ASP B 1 151 ? 11.167 67.819 -31.428 1.00 24.87 131 ASP B C 1
ATOM 3422 O O . ASP B 1 151 ? 10.659 66.743 -31.693 1.00 26.17 131 ASP B O 1
ATOM 3427 N N . SER B 1 152 ? 11.877 68.028 -30.324 1.00 24.13 132 SER B N 1
ATOM 3428 C CA . SER B 1 152 ? 11.959 67.052 -29.224 1.00 23.54 132 SER B CA 1
ATOM 3429 C C . SER B 1 152 ? 10.578 66.692 -28.711 1.00 23.16 132 SER B C 1
ATOM 3430 O O . SER B 1 152 ? 9.676 67.545 -28.696 1.00 23.73 132 SER B O 1
ATOM 3433 N N . PRO B 1 153 ? 10.399 65.432 -28.286 1.00 22.09 133 PRO B N 1
ATOM 3434 C CA . PRO B 1 153 ? 9.067 65.096 -27.784 1.00 21.99 133 PRO B CA 1
ATOM 3435 C C . PRO B 1 153 ? 8.757 65.763 -26.456 1.00 21.02 133 PRO B C 1
ATOM 3436 O O . PRO B 1 153 ? 9.660 66.171 -25.751 1.00 21.46 133 PRO B O 1
ATOM 3440 N N . THR B 1 154 ? 7.482 65.928 -26.157 1.00 20.28 134 THR B N 1
ATOM 3441 C CA . THR B 1 154 ? 7.095 66.247 -24.792 1.00 20.34 134 THR B CA 1
ATOM 3442 C C . THR B 1 154 ? 6.981 64.921 -24.014 1.00 20.38 134 THR B C 1
ATOM 3443 O O . THR B 1 154 ? 6.482 63.902 -24.528 1.00 20.40 134 THR B O 1
ATOM 3447 N N . ALA B 1 155 ? 7.459 64.945 -22.767 1.00 19.59 135 ALA B N 1
ATOM 3448 C CA . ALA B 1 155 ? 7.595 63.736 -21.940 1.00 18.06 135 ALA B CA 1
ATOM 3449 C C . ALA B 1 155 ? 7.609 64.169 -20.457 1.00 18.44 135 ALA B C 1
ATOM 3450 O O . ALA B 1 155 ? 8.508 63.743 -19.699 1.00 17.71 135 ALA B O 1
ATOM 3452 N N . PRO B 1 156 ? 6.619 65.015 -20.043 1.00 16.80 136 PRO B N 1
ATOM 3453 C CA . PRO B 1 156 ? 6.526 65.487 -18.660 1.00 17.88 136 PRO B CA 1
ATOM 3454 C C . PRO B 1 156 ? 6.272 64.375 -17.651 1.00 19.08 136 PRO B C 1
ATOM 3455 O O . PRO B 1 156 ? 5.600 63.366 -17.959 1.00 19.28 136 PRO B O 1
ATOM 3459 N N . PHE B 1 157 ? 6.730 64.565 -16.422 1.00 19.25 137 PHE B N 1
ATOM 3460 C CA . PHE B 1 157 ? 6.445 63.541 -15.406 1.00 20.87 137 PHE B CA 1
ATOM 3461 C C . PHE B 1 157 ? 6.146 64.168 -14.042 1.00 20.85 137 PHE B C 1
ATOM 3462 O O . PHE B 1 157 ? 6.154 63.463 -13.026 1.00 21.09 137 PHE B O 1
ATOM 3470 N N . THR B 1 158 ? 5.898 65.482 -14.031 1.00 19.68 138 THR B N 1
ATOM 3471 C CA . THR B 1 158 ? 5.415 66.179 -12.842 1.00 20.49 138 THR B CA 1
ATOM 3472 C C . THR B 1 158 ? 4.031 66.775 -13.117 1.00 19.47 138 THR B C 1
ATOM 3473 O O . THR B 1 158 ? 3.644 66.958 -14.288 1.00 18.60 138 THR B O 1
ATOM 3477 N N . SER B 1 159 ? 3.299 67.114 -12.052 1.00 18.18 139 SER B N 1
ATOM 3478 C CA . SER B 1 159 ? 1.947 67.670 -12.215 1.00 17.65 139 SER B CA 1
ATOM 3479 C C . SER B 1 159 ? 1.902 68.907 -13.118 1.00 18.32 139 SER B C 1
ATOM 3480 O O . SER B 1 159 ? 1.073 69.020 -14.050 1.00 17.75 139 SER B O 1
ATOM 3483 N N . TYR B 1 160 ? 2.787 69.855 -12.806 1.00 18.01 140 TYR B N 1
ATOM 3484 C CA . TYR B 1 160 ? 2.945 71.080 -13.568 1.00 18.67 140 TYR B CA 1
ATOM 3485 C C . TYR B 1 160 ? 3.278 70.809 -15.040 1.00 17.70 140 TYR B C 1
ATOM 3486 O O . TYR B 1 160 ? 2.590 71.316 -15.914 1.00 18.24 140 TYR B O 1
ATOM 3495 N N . GLY B 1 161 ? 4.292 69.990 -15.309 1.00 17.33 141 GLY B N 1
ATOM 3496 C CA . GLY B 1 161 ? 4.682 69.643 -16.664 1.00 17.14 141 GLY B CA 1
ATOM 3497 C C . GLY B 1 161 ? 3.564 68.954 -17.453 1.00 18.17 141 GLY B C 1
ATOM 3498 O O . GLY B 1 161 ? 3.371 69.273 -18.621 1.00 19.28 141 GLY B O 1
ATOM 3499 N N . ILE B 1 162 ? 2.876 67.989 -16.825 1.00 17.01 142 ILE B N 1
ATOM 3500 C CA . ILE B 1 162 ? 1.843 67.205 -17.494 1.00 17.30 142 ILE B CA 1
ATOM 3501 C C . ILE B 1 162 ? 0.650 68.084 -17.872 1.00 17.02 142 ILE B C 1
ATOM 3502 O O . ILE B 1 162 ? 0.164 68.059 -19.023 1.00 17.07 142 ILE B O 1
ATOM 3507 N N . SER B 1 163 ? 0.196 68.869 -16.896 1.00 16.69 143 SER B N 1
ATOM 3508 C CA . SER B 1 163 ? -0.951 69.751 -17.106 1.00 17.27 143 SER B CA 1
ATOM 3509 C C . SER B 1 163 ? -0.581 70.856 -18.130 1.00 17.57 143 SER B C 1
ATOM 3510 O O . SER B 1 163 ? -1.379 71.166 -19.025 1.00 17.50 143 SER B O 1
ATOM 3513 N N . LYS B 1 164 ? 0.612 71.435 -18.007 1.00 16.54 144 LYS B N 1
ATOM 3514 C CA . LYS B 1 164 ? 1.042 72.453 -18.969 1.00 17.00 144 LYS B CA 1
ATOM 3515 C C . LYS B 1 164 ? 1.205 71.919 -20.376 1.00 16.84 144 LYS B C 1
ATOM 3516 O O . LYS B 1 164 ? 0.949 72.641 -21.343 1.00 17.70 144 LYS B O 1
ATOM 3522 N N . THR B 1 165 ? 1.662 70.671 -20.506 1.00 17.56 145 THR B N 1
ATOM 3523 C CA . THR B 1 165 ? 1.825 70.021 -21.823 1.00 17.36 145 THR B CA 1
ATOM 3524 C C . THR B 1 165 ? 0.469 69.877 -22.507 1.00 17.89 145 THR B C 1
ATOM 3525 O O . THR B 1 165 ? 0.333 70.207 -23.699 1.00 17.27 145 THR B O 1
ATOM 3529 N N . ALA B 1 166 ? -0.542 69.389 -21.770 1.00 17.69 146 ALA B N 1
ATOM 3530 C CA . ALA B 1 166 ? -1.906 69.242 -22.341 1.00 17.42 146 ALA B CA 1
ATOM 3531 C C . ALA B 1 166 ? -2.569 70.608 -22.651 1.00 17.10 146 ALA B C 1
ATOM 3532 O O . ALA B 1 166 ? -3.235 70.794 -23.699 1.00 17.10 146 ALA B O 1
ATOM 3534 N N . GLY B 1 167 ? -2.425 71.565 -21.740 1.00 15.32 147 GLY B N 1
ATOM 3535 C CA . GLY B 1 167 ? -2.981 72.934 -21.984 1.00 14.41 147 GLY B CA 1
ATOM 3536 C C . GLY B 1 167 ? -2.448 73.491 -23.300 1.00 15.52 147 GLY B C 1
ATOM 3537 O O . GLY B 1 167 ? -3.191 74.013 -24.114 1.00 15.68 147 GLY B O 1
ATOM 3538 N N . GLU B 1 168 ? -1.150 73.341 -23.518 1.00 15.53 148 GLU B N 1
ATOM 3539 C CA . GLU B 1 168 ? -0.499 73.824 -24.749 1.00 16.58 148 GLU B CA 1
ATOM 3540 C C . GLU B 1 168 ? -1.025 73.100 -25.981 1.00 17.38 148 GLU B C 1
ATOM 3541 O O . GLU B 1 168 ? -1.268 73.717 -27.030 1.00 18.68 148 GLU B O 1
ATOM 3547 N N . ALA B 1 169 ? -1.233 71.791 -25.853 1.00 17.56 149 ALA B N 1
ATOM 3548 C CA . ALA B 1 169 ? -1.650 71.025 -26.987 1.00 17.55 149 ALA B CA 1
ATOM 3549 C C . ALA B 1 169 ? -3.107 71.354 -27.356 1.00 16.30 149 ALA B C 1
ATOM 3550 O O . ALA B 1 169 ? -3.426 71.457 -28.529 1.00 16.17 149 ALA B O 1
ATOM 3552 N N . PHE B 1 170 ? -3.973 71.581 -26.378 1.00 16.07 150 PHE B N 1
ATOM 3553 C CA . PHE B 1 170 ? -5.282 72.155 -26.677 1.00 16.72 150 PHE B CA 1
ATOM 3554 C C . PHE B 1 170 ? -5.242 73.505 -27.377 1.00 17.77 150 PHE B C 1
ATOM 3555 O O . PHE B 1 170 ? -5.934 73.702 -28.378 1.00 18.05 150 PHE B O 1
ATOM 3563 N N . LEU B 1 171 ? -4.424 74.440 -26.880 1.00 18.56 151 LEU B N 1
ATOM 3564 C CA . LEU B 1 171 ? -4.307 75.750 -27.525 1.00 20.65 151 LEU B CA 1
ATOM 3565 C C . LEU B 1 171 ? -3.907 75.628 -29.011 1.00 22.80 151 LEU B C 1
ATOM 3566 O O . LEU B 1 171 ? -4.430 76.346 -29.863 1.00 23.42 151 LEU B O 1
ATOM 3571 N N . MET B 1 172 ? -3.009 74.688 -29.305 1.00 23.90 152 MET B N 1
ATOM 3572 C CA . MET B 1 172 ? -2.529 74.436 -30.692 1.00 24.57 152 MET B CA 1
ATOM 3573 C C . MET B 1 172 ? -3.621 73.936 -31.640 1.00 24.49 152 MET B C 1
ATOM 3574 O O . MET B 1 172 ? -3.449 74.015 -32.860 1.00 25.42 152 MET B O 1
ATOM 3579 N N . MET B 1 173 ? -4.726 73.411 -31.094 1.00 23.64 153 MET B N 1
ATOM 3580 C CA A MET B 1 173 ? -5.867 72.977 -31.894 0.70 23.63 153 MET B CA 1
ATOM 3581 C CA B MET B 1 173 ? -5.854 72.981 -31.912 0.30 22.59 153 MET B CA 1
ATOM 3582 C C . MET B 1 173 ? -6.797 74.137 -32.253 1.00 23.44 153 MET B C 1
ATOM 3583 O O . MET B 1 173 ? -7.678 73.981 -33.085 1.00 23.15 153 MET B O 1
ATOM 3592 N N . SER B 1 174 ? -6.578 75.304 -31.641 1.00 23.65 154 SER B N 1
ATOM 3593 C CA . SER B 1 174 ? -7.440 76.471 -31.859 1.00 25.62 154 SER B CA 1
ATOM 3594 C C . SER B 1 174 ? -7.363 76.963 -33.297 1.00 25.22 154 SER B C 1
ATOM 3595 O O . SER B 1 174 ? -6.319 76.849 -33.932 1.00 24.53 154 SER B O 1
ATOM 3598 N N . ASP B 1 175 ? -8.442 77.571 -33.783 1.00 25.09 155 ASP B N 1
ATOM 3599 C CA . ASP B 1 175 ? -8.360 78.254 -35.087 1.00 25.53 155 ASP B CA 1
ATOM 3600 C C . ASP B 1 175 ? -7.761 79.680 -34.988 1.00 24.88 155 ASP B C 1
ATOM 3601 O O . ASP B 1 175 ? -7.409 80.285 -36.003 1.00 24.44 155 ASP B O 1
ATOM 3606 N N . VAL B 1 176 ? -7.603 80.175 -33.754 1.00 24.34 156 VAL B N 1
ATOM 3607 C CA . VAL B 1 176 ? -6.872 81.418 -33.485 1.00 23.18 156 VAL B CA 1
ATOM 3608 C C . VAL B 1 176 ? -5.378 81.152 -33.699 1.00 22.75 156 VAL B C 1
ATOM 3609 O O . VAL B 1 176 ? -4.857 80.132 -33.211 1.00 22.56 156 VAL B O 1
ATOM 3613 N N . PRO B 1 177 ? -4.688 82.048 -34.430 1.00 21.00 157 PRO B N 1
ATOM 3614 C CA . PRO B 1 177 ? -3.230 81.910 -34.517 1.00 20.76 157 PRO B CA 1
ATOM 3615 C C . PRO B 1 177 ? -2.607 81.882 -33.132 1.00 19.32 157 PRO B C 1
ATOM 3616 O O . PRO B 1 177 ? -2.859 82.755 -32.312 1.00 19.35 157 PRO B O 1
ATOM 3620 N N . VAL B 1 178 ? -1.843 80.844 -32.848 1.00 18.21 158 VAL B N 1
ATOM 3621 C CA . VAL B 1 178 ? -1.238 80.738 -31.536 1.00 17.96 158 VAL B CA 1
ATOM 3622 C C . VAL B 1 178 ? 0.288 80.595 -31.641 1.00 17.62 158 VAL B C 1
ATOM 3623 O O . VAL B 1 178 ? 0.813 79.790 -32.429 1.00 17.46 158 VAL B O 1
ATOM 3627 N N . VAL B 1 179 ? 0.977 81.356 -30.809 1.00 18.05 159 VAL B N 1
ATOM 3628 C CA . VAL B 1 179 ? 2.397 81.159 -30.553 1.00 18.14 159 VAL B CA 1
ATOM 3629 C C . VAL B 1 179 ? 2.552 80.665 -29.111 1.00 18.19 159 VAL B C 1
ATOM 3630 O O . VAL B 1 179 ? 2.050 81.313 -28.184 1.00 18.49 159 VAL B O 1
ATOM 3634 N N . SER B 1 180 ? 3.239 79.529 -28.923 1.00 17.01 160 SER B N 1
ATOM 3635 C CA . SER B 1 180 ? 3.540 79.052 -27.589 1.00 17.30 160 SER B CA 1
ATOM 3636 C C . SER B 1 180 ? 5.053 79.070 -27.432 1.00 17.93 160 SER B C 1
ATOM 3637 O O . SER B 1 180 ? 5.745 78.369 -28.157 1.00 18.93 160 SER B O 1
ATOM 3640 N N . LEU B 1 181 ? 5.566 79.874 -26.509 1.00 16.87 161 LEU B N 1
ATOM 3641 C CA . LEU B 1 181 ? 7.002 79.988 -26.327 1.00 17.94 161 LEU B CA 1
ATOM 3642 C C . LEU B 1 181 ? 7.487 79.097 -25.167 1.00 17.20 161 LEU B C 1
ATOM 3643 O O . LEU B 1 181 ? 7.106 79.305 -24.022 1.00 17.99 161 LEU B O 1
ATOM 3648 N N . ARG B 1 182 ? 8.296 78.097 -25.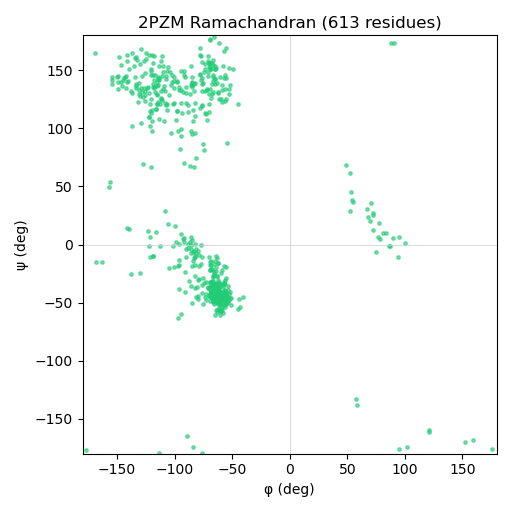475 1.00 17.65 162 ARG B N 1
ATOM 3649 C CA . ARG B 1 182 ? 8.967 77.317 -24.429 1.00 18.13 162 ARG B CA 1
ATOM 3650 C C . ARG B 1 182 ? 10.105 78.169 -23.921 1.00 18.72 162 ARG B C 1
ATOM 3651 O O . ARG B 1 182 ? 10.989 78.535 -24.700 1.00 19.38 162 ARG B O 1
ATOM 3659 N N . LEU B 1 183 ? 10.107 78.506 -22.631 1.00 18.99 163 LEU B N 1
ATOM 3660 C CA . LEU B 1 183 ? 11.039 79.559 -22.159 1.00 20.05 163 LEU B CA 1
ATOM 3661 C C . LEU B 1 183 ? 12.284 79.133 -21.386 1.00 20.72 163 LEU B C 1
ATOM 3662 O O . LEU B 1 183 ? 12.238 78.167 -20.639 1.00 21.60 163 LEU B O 1
ATOM 3667 N N . ALA B 1 184 ? 13.388 79.889 -21.525 1.00 20.67 164 ALA B N 1
ATOM 3668 C CA . ALA B 1 184 ? 14.497 79.761 -20.596 1.00 21.26 164 ALA B CA 1
ATOM 3669 C C . ALA B 1 184 ? 14.011 80.319 -19.257 1.00 21.89 164 ALA B C 1
ATOM 3670 O O . ALA B 1 184 ? 12.876 80.817 -19.153 1.00 21.96 164 ALA B O 1
ATOM 3672 N N . ASN B 1 185 ? 14.835 80.229 -18.221 1.00 22.20 165 ASN B N 1
ATOM 3673 C CA . ASN B 1 185 ? 14.492 80.900 -16.959 1.00 22.83 165 ASN B CA 1
ATOM 3674 C C . ASN B 1 185 ? 14.676 82.414 -17.110 1.00 21.98 165 ASN B C 1
ATOM 3675 O O . ASN B 1 185 ? 15.813 82.916 -17.281 1.00 21.33 165 ASN B O 1
ATOM 3680 N N . VAL B 1 186 ? 13.548 83.128 -17.074 1.00 21.91 166 VAL B N 1
ATOM 3681 C CA . VAL B 1 186 ? 13.514 84.584 -17.337 1.00 22.41 166 VAL B CA 1
ATOM 3682 C C . VAL B 1 186 ? 13.879 85.336 -16.070 1.00 22.91 166 VAL B C 1
ATOM 3683 O O . VAL B 1 186 ? 13.370 85.034 -14.983 1.00 23.26 166 VAL B O 1
ATOM 3687 N N . THR B 1 187 ? 14.787 86.297 -16.180 1.00 22.64 167 THR B N 1
ATOM 3688 C CA . THR B 1 187 ? 15.162 87.058 -15.001 1.00 23.56 167 THR B CA 1
ATOM 3689 C C . THR B 1 187 ? 14.692 88.454 -15.233 1.00 23.45 167 THR B C 1
ATOM 3690 O O . THR B 1 187 ? 14.577 88.894 -16.380 1.00 24.88 167 THR B O 1
ATOM 3694 N N . GLY B 1 188 ? 14.421 89.176 -14.165 1.00 23.95 168 GLY B N 1
ATOM 3695 C CA . GLY B 1 188 ? 14.048 90.582 -14.324 1.00 23.86 168 GLY B CA 1
ATOM 3696 C C . GLY B 1 188 ? 13.299 91.090 -13.121 1.00 23.53 168 GLY B C 1
ATOM 3697 O O . GLY B 1 188 ? 13.336 90.453 -12.078 1.00 23.78 168 GLY B O 1
ATOM 3698 N N . PRO B 1 189 ? 12.684 92.280 -13.244 1.00 23.69 169 PRO B N 1
ATOM 3699 C CA . PRO B 1 189 ? 11.991 92.856 -12.110 1.00 23.48 169 PRO B CA 1
ATOM 3700 C C . PRO B 1 189 ? 10.995 91.892 -11.492 1.00 23.05 169 PRO B C 1
ATOM 3701 O O . PRO B 1 189 ? 10.225 91.240 -12.218 1.00 23.35 169 PRO B O 1
ATOM 3705 N N . ARG B 1 190 ? 11.035 91.819 -10.156 1.00 23.16 170 ARG B N 1
ATOM 3706 C CA . ARG B 1 190 ? 10.075 91.097 -9.299 1.00 24.21 170 ARG B CA 1
ATOM 3707 C C . ARG B 1 190 ? 10.223 89.579 -9.254 1.00 25.11 170 ARG B C 1
ATOM 3708 O O . ARG B 1 190 ? 9.379 88.895 -8.657 1.00 25.33 170 ARG B O 1
ATOM 3716 N N . LEU B 1 191 ? 11.285 89.062 -9.874 1.00 26.05 171 LEU B N 1
ATOM 3717 C CA . LEU B 1 191 ? 11.621 87.653 -9.722 1.00 26.53 171 LEU B CA 1
ATOM 3718 C C . LEU B 1 191 ? 12.142 87.563 -8.297 1.00 27.53 171 LEU B C 1
ATOM 3719 O O . LEU B 1 191 ? 13.215 88.096 -7.994 1.00 27.92 171 LEU B O 1
ATOM 3724 N N . ALA B 1 192 ? 11.357 86.970 -7.415 1.00 27.11 172 ALA B N 1
ATOM 3725 C CA . ALA B 1 192 ? 11.756 86.875 -6.007 1.00 28.16 172 ALA B CA 1
ATOM 3726 C C . ALA B 1 192 ? 11.956 85.411 -5.571 1.00 28.57 172 ALA B C 1
ATOM 3727 O O . ALA B 1 192 ? 12.086 85.125 -4.377 1.00 28.98 172 ALA B O 1
ATOM 3729 N N . ILE B 1 193 ? 11.958 84.484 -6.537 1.00 28.40 173 ILE B N 1
ATOM 3730 C CA . ILE B 1 193 ? 12.251 83.075 -6.244 1.00 29.34 173 ILE B CA 1
ATOM 3731 C C . ILE B 1 193 ? 13.470 82.497 -6.980 1.00 28.60 173 ILE B C 1
ATOM 3732 O O . ILE B 1 193 ? 13.956 83.043 -7.969 1.00 27.98 173 ILE B O 1
ATOM 3737 N N . GLY B 1 194 ? 13.954 81.372 -6.481 1.00 28.20 174 GLY B N 1
ATOM 3738 C CA . GLY B 1 194 ? 14.977 80.626 -7.191 1.00 28.19 174 GLY B CA 1
ATOM 3739 C C . GLY B 1 194 ? 16.374 80.807 -6.633 1.00 28.56 174 GLY B C 1
ATOM 3740 O O . GLY B 1 194 ? 16.563 81.437 -5.571 1.00 28.06 174 GLY B O 1
ATOM 3741 N N . PRO B 1 195 ? 17.371 80.239 -7.333 1.00 28.81 175 PRO B N 1
ATOM 3742 C CA . PRO B 1 195 ? 18.734 80.358 -6.837 1.00 28.93 175 PRO B CA 1
ATOM 3743 C C . PRO B 1 195 ? 19.258 81.804 -6.777 1.00 28.99 175 PRO B C 1
ATOM 3744 O O . PRO B 1 195 ? 19.941 82.133 -5.814 1.00 30.14 175 PRO B O 1
ATOM 3748 N N . ILE B 1 196 ? 18.939 82.665 -7.755 1.00 28.78 176 ILE B N 1
ATOM 3749 C CA . ILE B 1 196 ? 19.505 84.043 -7.771 1.00 28.35 176 ILE B CA 1
ATOM 3750 C C . ILE B 1 196 ? 19.168 84.882 -6.525 1.00 27.85 176 ILE B C 1
ATOM 3751 O O . ILE B 1 196 ? 20.092 85.388 -5.886 1.00 27.77 176 ILE B O 1
ATOM 3756 N N . PRO B 1 197 ? 17.861 85.082 -6.199 1.00 27.53 177 PRO B N 1
ATOM 3757 C CA . PRO B 1 197 ? 17.626 85.839 -4.954 1.00 27.75 177 PRO B CA 1
ATOM 3758 C C . PRO B 1 197 ? 18.078 85.124 -3.691 1.00 28.51 177 PRO B C 1
ATOM 3759 O O . PRO B 1 197 ? 18.389 85.790 -2.692 1.00 28.93 177 PRO B O 1
ATOM 3763 N N . THR B 1 198 ? 18.116 83.793 -3.717 1.00 29.07 178 THR B N 1
ATOM 3764 C CA . THR B 1 198 ? 18.538 83.057 -2.538 1.00 29.54 178 THR B CA 1
ATOM 3765 C C . THR B 1 198 ? 20.018 83.305 -2.275 1.00 31.02 178 THR B C 1
ATOM 3766 O O . THR B 1 198 ? 20.411 83.556 -1.143 1.00 30.14 178 THR B O 1
ATOM 3770 N N . PHE B 1 199 ? 20.833 83.215 -3.324 1.00 32.71 179 PHE B N 1
ATOM 3771 C CA . PHE B 1 199 ? 22.262 83.472 -3.191 1.00 34.76 179 PHE B CA 1
ATOM 3772 C C . PHE B 1 199 ? 22.505 84.920 -2.813 1.00 35.66 179 PHE B C 1
ATOM 3773 O O . PHE B 1 199 ? 23.382 85.216 -2.017 1.00 36.40 179 PHE B O 1
ATOM 3781 N N . TYR B 1 200 ? 21.733 85.829 -3.401 1.00 36.96 180 TYR B N 1
ATOM 3782 C CA . TYR B 1 200 ? 21.913 87.250 -3.114 1.00 36.62 180 TYR B CA 1
ATOM 3783 C C . TYR B 1 200 ? 21.720 87.520 -1.628 1.00 37.11 180 TYR B C 1
ATOM 3784 O O . TYR B 1 200 ? 22.605 88.043 -0.970 1.00 37.36 180 TYR B O 1
ATOM 3793 N N . LYS B 1 201 ? 20.557 87.139 -1.112 1.00 37.84 181 LYS B N 1
ATOM 3794 C CA . LYS B 1 201 ? 20.190 87.416 0.272 1.00 38.43 181 LYS B CA 1
ATOM 3795 C C . LYS B 1 201 ? 21.158 86.774 1.246 1.00 38.42 181 LYS B C 1
ATOM 3796 O O . LYS B 1 201 ? 21.665 87.445 2.150 1.00 39.05 181 LYS B O 1
ATOM 3802 N N . ARG B 1 202 ? 21.428 85.485 1.045 1.00 38.17 182 ARG B N 1
ATOM 3803 C CA . ARG B 1 202 ? 22.227 84.703 1.980 1.00 38.28 182 ARG B CA 1
ATOM 3804 C C . ARG B 1 202 ? 23.694 85.126 1.986 1.00 38.97 182 ARG B C 1
ATOM 3805 O O . ARG B 1 202 ? 24.293 85.252 3.061 1.00 38.77 182 ARG B O 1
ATOM 3813 N N . LEU B 1 203 ? 24.263 85.370 0.803 1.00 39.51 183 LEU B N 1
ATOM 3814 C CA . LEU B 1 203 ? 25.660 85.835 0.727 1.00 40.94 183 LEU B CA 1
ATOM 3815 C C . LEU B 1 203 ? 25.857 87.175 1.417 1.00 41.61 183 LEU B C 1
ATOM 3816 O O . LEU B 1 203 ? 26.866 87.374 2.112 1.00 42.07 183 LEU B O 1
ATOM 3821 N N . LYS B 1 204 ? 24.885 88.077 1.251 1.00 42.67 184 LYS B N 1
ATOM 3822 C CA . LYS B 1 204 ? 24.936 89.391 1.901 1.00 43.52 184 LYS B CA 1
ATOM 3823 C C . LYS B 1 204 ? 24.762 89.286 3.419 1.00 44.36 184 LYS B C 1
ATOM 3824 O O . LYS B 1 204 ? 25.362 90.062 4.188 1.00 44.77 184 LYS B O 1
ATOM 3830 N N . ALA B 1 205 ? 23.971 88.304 3.843 1.00 44.47 185 ALA B N 1
ATOM 3831 C CA . ALA B 1 205 ? 23.770 88.041 5.259 1.00 44.96 185 ALA B CA 1
ATOM 3832 C C . ALA B 1 205 ? 24.933 87.248 5.878 1.00 45.03 185 ALA B C 1
ATOM 3833 O O . ALA B 1 205 ? 24.964 87.036 7.086 1.00 45.57 185 ALA B O 1
ATOM 3835 N N . GLY B 1 206 ? 25.883 86.817 5.050 1.00 45.25 186 GLY B N 1
ATOM 3836 C CA . GLY B 1 206 ? 26.958 85.934 5.500 1.00 45.80 186 GLY B CA 1
ATOM 3837 C C . GLY B 1 206 ? 26.473 84.548 5.896 1.00 46.11 186 GLY B C 1
ATOM 3838 O O . GLY B 1 206 ? 27.068 83.901 6.769 1.00 45.94 186 GLY B O 1
ATOM 3839 N N . GLN B 1 207 ? 25.394 84.094 5.247 1.00 46.41 187 GLN B N 1
ATOM 3840 C CA . GLN B 1 207 ? 24.793 82.778 5.491 1.00 46.50 187 GLN B CA 1
ATOM 3841 C C . GLN B 1 207 ? 25.334 81.741 4.510 1.00 46.05 187 GLN B C 1
ATOM 3842 O O . GLN B 1 207 ? 25.691 82.077 3.380 1.00 46.45 187 GLN B O 1
ATOM 3848 N N . LYS B 1 208 ? 25.398 80.483 4.948 1.00 45.35 188 LYS B N 1
ATOM 3849 C CA . LYS B 1 208 ? 25.898 79.404 4.102 1.00 44.61 188 LYS B CA 1
ATOM 3850 C C . LYS B 1 208 ? 24.857 78.988 3.051 1.00 44.15 188 LYS B C 1
ATOM 3851 O O . LYS B 1 208 ? 23.667 78.876 3.359 1.00 44.10 188 LYS B O 1
ATOM 3853 N N . CYS B 1 209 ? 25.322 78.749 1.821 1.00 43.26 189 CYS B N 1
ATOM 3854 C CA . CYS B 1 209 ? 24.457 78.306 0.719 1.00 42.59 189 CYS B CA 1
ATOM 3855 C C . CYS B 1 209 ? 24.763 76.880 0.254 1.00 42.56 189 CYS B C 1
ATOM 3856 O O . CYS B 1 209 ? 25.637 76.203 0.801 1.00 43.17 189 CYS B O 1
ATOM 3859 N N . PHE B 1 210 ? 24.024 76.434 -0.756 1.00 42.37 190 PHE B N 1
ATOM 3860 C CA . PHE B 1 210 ? 24.332 75.212 -1.479 1.00 42.01 190 PHE B CA 1
ATOM 3861 C C . PHE B 1 210 ? 23.925 75.401 -2.934 1.00 41.32 190 PHE B C 1
ATOM 3862 O O . PHE B 1 210 ? 23.061 76.221 -3.231 1.00 40.75 190 PHE B O 1
ATOM 3870 N N . CYS B 1 211 ? 24.576 74.663 -3.832 1.00 41.13 191 CYS B N 1
ATOM 3871 C CA . CYS B 1 211 ? 24.197 74.629 -5.249 1.00 41.02 191 CYS B CA 1
ATOM 3872 C C . CYS B 1 211 ? 23.812 73.224 -5.626 1.00 40.25 191 CYS B C 1
ATOM 3873 O O . CYS B 1 211 ? 24.496 72.268 -5.262 1.00 40.62 191 CYS B O 1
ATOM 3876 N N . SER B 1 212 ? 22.714 73.091 -6.362 1.00 39.82 192 SER B N 1
ATOM 3877 C CA . SER B 1 212 ? 22.395 71.813 -6.945 1.00 38.74 192 SER B CA 1
ATOM 3878 C C . SER B 1 212 ? 23.277 71.617 -8.186 1.00 37.50 192 SER B C 1
ATOM 3879 O O . SER B 1 212 ? 23.661 72.588 -8.862 1.00 36.92 192 SER B O 1
ATOM 3882 N N . ASP B 1 213 ? 23.662 70.363 -8.420 1.00 35.75 193 ASP B N 1
ATOM 3883 C CA . ASP B 1 213 ? 24.542 70.015 -9.530 1.00 34.91 193 ASP B CA 1
ATOM 3884 C C . ASP B 1 213 ? 23.704 69.876 -10.812 1.00 33.79 193 ASP B C 1
ATOM 3885 O O . ASP B 1 213 ? 23.563 68.781 -11.356 1.00 33.52 193 ASP B O 1
ATOM 3890 N N . THR B 1 214 ? 23.143 70.996 -11.267 1.00 32.41 194 THR B N 1
ATOM 3891 C CA . THR B 1 214 ? 22.297 71.031 -12.477 1.00 31.28 194 THR B CA 1
ATOM 3892 C C . THR B 1 214 ? 22.728 72.185 -13.360 1.00 29.91 194 THR B C 1
ATOM 3893 O O . THR B 1 214 ? 23.387 73.106 -12.893 1.00 30.45 194 THR B O 1
ATOM 3897 N N . VAL B 1 215 ? 22.377 72.097 -14.639 1.00 29.21 195 VAL B N 1
ATOM 3898 C CA . VAL B 1 215 ? 22.680 73.110 -15.667 1.00 28.46 195 VAL B CA 1
ATOM 3899 C C . VAL B 1 215 ? 21.350 73.709 -16.177 1.00 29.07 195 VAL B C 1
ATOM 3900 O O . VAL B 1 215 ? 20.400 72.984 -16.413 1.00 29.16 195 VAL B O 1
ATOM 3904 N N . ARG B 1 216 ? 21.289 75.029 -16.329 1.00 28.52 196 ARG B N 1
ATOM 3905 C CA . ARG B 1 216 ? 20.059 75.706 -16.747 1.00 27.17 196 ARG B CA 1
ATOM 3906 C C . ARG B 1 216 ? 20.371 76.857 -17.704 1.00 27.21 196 ARG B C 1
ATOM 3907 O O . ARG B 1 216 ? 21.531 77.271 -17.831 1.00 26.03 196 ARG B O 1
ATOM 3915 N N . ASP B 1 217 ? 19.361 77.344 -18.427 1.00 27.54 197 ASP B N 1
ATOM 3916 C CA . ASP B 1 217 ? 19.567 78.563 -19.230 1.00 27.36 197 ASP B CA 1
ATOM 3917 C C . ASP B 1 217 ? 18.792 79.720 -18.635 1.00 26.66 197 ASP B C 1
ATOM 3918 O O . ASP B 1 217 ? 17.765 79.506 -17.978 1.00 26.73 197 ASP B O 1
ATOM 3923 N N . PHE B 1 218 ? 19.279 80.934 -18.883 1.00 26.25 198 PHE B N 1
ATOM 3924 C CA . PHE B 1 218 ? 18.759 82.151 -18.287 1.00 25.90 198 PHE B CA 1
ATOM 3925 C C . PHE B 1 218 ? 18.569 83.221 -19.356 1.00 26.68 198 PHE B C 1
ATOM 3926 O O . PHE B 1 218 ? 19.393 83.404 -20.250 1.00 26.84 198 PHE B O 1
ATOM 3934 N N . LEU B 1 219 ? 17.472 83.940 -19.278 1.00 26.50 199 LEU B N 1
ATOM 3935 C CA . LEU B 1 219 ? 17.174 84.883 -20.317 1.00 25.98 199 LEU B CA 1
ATOM 3936 C C . LEU B 1 219 ? 16.831 86.196 -19.655 1.00 26.22 199 LEU B C 1
ATOM 3937 O O . LEU B 1 219 ? 15.969 86.237 -18.759 1.00 27.10 199 LEU B O 1
ATOM 3942 N N . ASP B 1 220 ? 17.467 87.272 -20.102 1.00 25.23 200 ASP B N 1
ATOM 3943 C CA . ASP B 1 220 ? 17.137 88.609 -19.590 1.00 25.65 200 ASP B CA 1
ATOM 3944 C C . ASP B 1 220 ? 15.734 89.010 -20.015 1.00 25.86 200 ASP B C 1
ATOM 3945 O O . ASP B 1 220 ? 15.284 88.678 -21.119 1.00 26.42 200 ASP B O 1
ATOM 3950 N N . MET B 1 221 ? 15.058 89.751 -19.145 1.00 26.07 201 MET B N 1
ATOM 3951 C CA . MET B 1 221 ? 13.718 90.233 -19.424 1.00 26.02 201 MET B CA 1
ATOM 3952 C C . MET B 1 221 ? 13.635 90.996 -20.757 1.00 25.58 201 MET B C 1
ATOM 3953 O O . MET B 1 221 ? 12.619 90.919 -21.431 1.00 26.36 201 MET B O 1
ATOM 3958 N N . SER B 1 222 ? 14.676 91.743 -21.113 1.00 24.81 202 SER B N 1
ATOM 3959 C CA . SER B 1 222 ? 14.651 92.547 -22.352 1.00 24.84 202 SER B CA 1
ATOM 3960 C C . SER B 1 222 ? 14.485 91.685 -23.591 1.00 24.82 202 SER B C 1
ATOM 3961 O O . SER B 1 222 ? 13.706 92.019 -24.492 1.00 26.34 202 SER B O 1
ATOM 3964 N N . ASP B 1 223 ? 15.164 90.547 -23.618 1.00 24.28 203 ASP B N 1
ATOM 3965 C CA . ASP B 1 223 ? 15.027 89.596 -24.717 1.00 24.24 203 ASP B CA 1
ATOM 3966 C C . ASP B 1 223 ? 13.663 88.893 -24.730 1.00 23.83 203 ASP B C 1
ATOM 3967 O O . ASP B 1 223 ? 13.074 88.683 -25.785 1.00 23.86 203 ASP B O 1
ATOM 3972 N N . PHE B 1 224 ? 13.156 88.563 -23.549 1.00 23.50 204 PHE B N 1
ATOM 3973 C CA . PHE B 1 224 ? 11.820 88.005 -23.447 1.00 23.42 204 PHE B CA 1
ATOM 3974 C C . PHE B 1 224 ? 10.804 88.988 -24.047 1.00 23.53 204 PHE B C 1
ATOM 3975 O O . PHE B 1 224 ? 9.896 88.593 -24.805 1.00 23.78 204 PHE B O 1
ATOM 3983 N N . LEU B 1 225 ? 10.950 90.265 -23.686 1.00 22.88 205 LEU B N 1
ATOM 3984 C CA . LEU B 1 225 ? 10.033 91.296 -24.167 1.00 23.23 205 LEU B CA 1
ATOM 3985 C C . LEU B 1 225 ? 10.069 91.409 -25.697 1.00 23.84 205 LEU B C 1
ATOM 3986 O O . LEU B 1 225 ? 9.027 91.535 -26.325 1.00 23.60 205 LEU B O 1
ATOM 3991 N N . ALA B 1 226 ? 11.274 91.368 -26.277 1.00 23.77 206 ALA B N 1
ATOM 3992 C CA . ALA B 1 226 ? 11.443 91.411 -27.719 1.00 24.45 206 ALA B CA 1
ATOM 3993 C C . ALA B 1 226 ? 10.672 90.329 -28.478 1.00 24.57 206 ALA B C 1
ATOM 3994 O O . ALA B 1 226 ? 10.037 90.617 -29.506 1.00 25.56 206 ALA B O 1
ATOM 3996 N N . ILE B 1 227 ? 10.764 89.085 -28.019 1.00 24.83 207 ILE B N 1
ATOM 3997 C CA . ILE B 1 227 ? 10.082 87.989 -28.715 1.00 24.38 207 ILE B CA 1
ATOM 3998 C C . ILE B 1 227 ? 8.562 88.024 -28.431 1.00 25.95 207 ILE B C 1
ATOM 3999 O O . ILE B 1 227 ? 7.749 87.582 -29.270 1.00 25.47 207 ILE B O 1
ATOM 4004 N N . ALA B 1 228 ? 8.174 88.544 -27.263 1.00 25.90 208 ALA B N 1
ATOM 4005 C CA . ALA B 1 228 ? 6.730 88.618 -26.936 1.00 26.44 208 ALA B CA 1
ATOM 4006 C C . ALA B 1 228 ? 6.089 89.584 -27.949 1.00 26.14 208 ALA B C 1
ATOM 4007 O O . ALA B 1 228 ? 5.035 89.303 -28.522 1.00 25.94 208 ALA B O 1
ATOM 4009 N N . ASP B 1 229 ? 6.770 90.699 -28.194 1.00 26.56 209 ASP B N 1
ATOM 4010 C CA . ASP B 1 229 ? 6.359 91.671 -29.226 1.00 27.06 209 ASP B CA 1
ATOM 4011 C C . ASP B 1 229 ? 6.166 91.096 -30.617 1.00 26.51 209 ASP B C 1
ATOM 4012 O O . ASP B 1 229 ? 5.158 91.381 -31.274 1.00 26.42 209 ASP B O 1
ATOM 4017 N N . LEU B 1 230 ? 7.152 90.330 -31.071 1.00 26.50 210 LEU B N 1
ATOM 4018 C CA . LEU B 1 230 ? 7.117 89.760 -32.426 1.00 26.76 210 LEU B CA 1
ATOM 4019 C C . LEU B 1 230 ? 6.003 88.718 -32.541 1.00 27.34 210 LEU B C 1
ATOM 4020 O O . LEU B 1 230 ? 5.351 88.619 -33.582 1.00 27.24 210 LEU B O 1
ATOM 4025 N N . SER B 1 231 ? 5.766 87.994 -31.445 1.00 27.08 211 SER B N 1
ATOM 4026 C CA . SER B 1 231 ? 4.742 86.904 -31.370 1.00 28.76 211 SER B CA 1
ATOM 4027 C C . SER B 1 231 ? 3.331 87.443 -31.597 1.00 28.36 211 SER B C 1
ATOM 4028 O O . SER B 1 231 ? 2.476 86.742 -32.135 1.00 29.01 211 SER B O 1
ATOM 4031 N N . LEU B 1 232 ? 3.110 88.698 -31.200 1.00 28.82 212 LEU B N 1
ATOM 4032 C CA . LEU B 1 232 ? 1.808 89.356 -31.352 1.00 29.00 212 LEU B CA 1
ATOM 4033 C C . LEU B 1 232 ? 1.550 90.087 -32.684 1.00 29.48 212 LEU B C 1
ATOM 4034 O O . LEU B 1 232 ? 0.442 90.605 -32.900 1.00 29.65 212 LEU B O 1
ATOM 4039 N N . GLN B 1 233 ? 2.546 90.129 -33.572 1.00 29.69 213 GLN B N 1
ATOM 4040 C CA . GLN B 1 233 ? 2.415 90.886 -34.811 1.00 30.54 213 GLN B CA 1
ATOM 4041 C C . GLN B 1 233 ? 1.676 90.090 -35.870 1.00 30.16 213 GLN B C 1
ATOM 4042 O O . GLN B 1 233 ? 1.915 88.898 -36.043 1.00 29.04 213 GLN B O 1
ATOM 4048 N N . GLU B 1 234 ? 0.798 90.770 -36.606 1.00 30.60 214 GLU B N 1
ATOM 4049 C CA . GLU B 1 234 ? 0.034 90.138 -37.672 1.00 29.93 214 GLU B CA 1
ATOM 4050 C C . GLU B 1 234 ? 0.962 89.530 -38.722 1.00 29.71 214 GLU B C 1
ATOM 4051 O O . GLU B 1 234 ? 1.915 90.174 -39.159 1.00 29.26 214 GLU B O 1
ATOM 4053 N N . GLY B 1 235 ? 0.680 88.288 -39.104 1.00 29.03 215 GLY B N 1
ATOM 4054 C CA . GLY B 1 235 ? 1.394 87.617 -40.192 1.00 28.79 215 GLY B CA 1
ATOM 4055 C C . GLY B 1 235 ? 2.685 86.903 -39.821 1.00 28.86 215 GLY B C 1
ATOM 4056 O O . GLY B 1 235 ? 3.337 86.291 -40.688 1.00 28.29 215 GLY B O 1
ATOM 4057 N N . ARG B 1 236 ? 3.055 86.974 -38.537 1.00 28.87 216 ARG B N 1
ATOM 4058 C CA . ARG B 1 236 ? 4.262 86.339 -38.037 1.00 29.54 216 ARG B CA 1
ATOM 4059 C C . ARG B 1 236 ? 4.037 84.840 -37.869 1.00 29.52 216 ARG B C 1
ATOM 4060 O O . ARG B 1 236 ? 2.900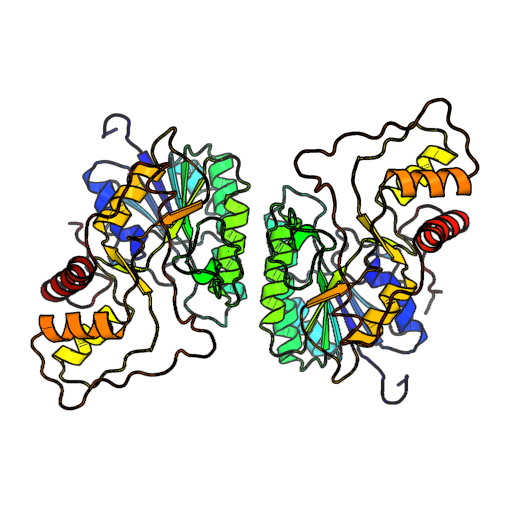 84.403 -37.852 1.00 29.13 216 ARG B O 1
ATOM 4068 N N . PRO B 1 237 ? 5.126 84.048 -37.770 1.00 30.08 217 PRO B N 1
ATOM 4069 C CA . PRO B 1 237 ? 4.995 82.608 -37.549 1.00 29.60 217 PRO B CA 1
ATOM 4070 C C . PRO B 1 237 ? 4.119 82.230 -36.357 1.00 29.09 217 PRO B C 1
ATOM 4071 O O . PRO B 1 237 ? 3.987 83.000 -35.374 1.00 29.50 217 PRO B O 1
ATOM 4075 N N . THR B 1 238 ? 3.511 81.053 -36.447 1.00 27.79 218 THR B N 1
ATOM 4076 C CA . THR B 1 238 ? 2.750 80.481 -35.319 1.00 27.83 218 THR B CA 1
ATOM 4077 C C . THR B 1 238 ? 3.306 79.066 -35.000 1.00 26.87 218 THR B C 1
ATOM 4078 O O . THR B 1 238 ? 4.015 78.473 -35.835 1.00 27.40 218 THR B O 1
ATOM 4082 N N . GLY B 1 239 ? 2.968 78.520 -33.829 1.00 26.57 219 GLY B N 1
ATOM 4083 C CA . GLY B 1 239 ? 3.387 77.159 -33.465 1.00 24.91 219 GLY B CA 1
ATOM 4084 C C . GLY B 1 239 ? 4.210 77.270 -32.192 1.00 25.16 219 GLY B C 1
ATOM 4085 O O . GLY B 1 239 ? 4.076 78.263 -31.494 1.00 25.02 219 GLY B O 1
ATOM 4086 N N . VAL B 1 240 ? 5.039 76.265 -31.890 1.00 23.95 220 VAL B N 1
ATOM 4087 C CA . VAL B 1 240 ? 5.852 76.249 -30.665 1.00 24.09 220 VAL B CA 1
ATOM 4088 C C . VAL B 1 240 ? 7.284 76.632 -31.018 1.00 24.68 220 VAL B C 1
ATOM 4089 O O . VAL B 1 240 ? 7.767 76.353 -32.155 1.00 22.84 220 VAL B O 1
ATOM 4093 N N . PHE B 1 241 ? 7.925 77.337 -30.081 1.00 25.23 221 PHE B N 1
ATOM 4094 C CA . PHE B 1 241 ? 9.228 77.989 -30.300 1.00 24.22 221 PHE B CA 1
ATOM 4095 C C . PHE B 1 241 ? 9.992 78.022 -28.994 1.00 23.67 221 PHE B C 1
ATOM 4096 O O . PHE B 1 241 ? 9.420 78.334 -27.951 1.00 22.33 221 PHE B O 1
ATOM 4104 N N . ASN B 1 242 ? 11.277 77.644 -29.053 1.00 23.61 222 ASN B N 1
ATOM 4105 C CA . ASN B 1 242 ? 12.182 77.738 -27.880 1.00 23.10 222 ASN B CA 1
ATOM 4106 C C . ASN B 1 242 ? 12.749 79.131 -27.804 1.00 24.33 222 ASN B C 1
ATOM 4107 O O . ASN B 1 242 ? 13.220 79.669 -28.816 1.00 24.14 222 ASN B O 1
ATOM 4112 N N . VAL B 1 243 ? 12.756 79.691 -26.590 1.00 25.45 223 VAL B N 1
ATOM 4113 C CA . VAL B 1 243 ? 13.242 81.050 -26.360 1.00 25.95 223 VAL B CA 1
ATOM 4114 C C . VAL B 1 243 ? 14.366 80.988 -25.352 1.00 26.79 223 VAL B C 1
ATOM 4115 O O . VAL B 1 243 ? 14.137 80.725 -24.157 1.00 27.08 223 VAL B O 1
ATOM 4119 N N . SER B 1 244 ? 15.580 81.246 -25.834 1.00 27.58 224 SER B N 1
ATOM 4120 C CA . SER B 1 244 ? 16.812 81.035 -25.052 1.00 27.52 224 SER B CA 1
ATOM 4121 C C . SER B 1 244 ? 17.991 81.678 -25.791 1.00 28.06 224 SER B C 1
ATOM 4122 O O . SER B 1 244 ? 17.885 81.993 -26.978 1.00 27.75 224 SER B O 1
ATOM 4125 N N . THR B 1 245 ? 19.113 81.863 -25.091 1.00 28.90 225 THR B N 1
ATOM 4126 C CA . THR B 1 245 ? 20.388 82.143 -25.739 1.00 29.80 225 THR B CA 1
ATOM 4127 C C . THR B 1 245 ? 20.991 80.865 -26.346 1.00 30.15 225 THR B C 1
ATOM 4128 O O . THR B 1 245 ? 21.875 80.939 -27.203 1.00 30.05 225 THR B O 1
ATOM 4132 N N . GLY B 1 246 ? 20.482 79.705 -25.919 1.00 30.71 226 GLY B N 1
ATOM 4133 C CA . GLY B 1 246 ? 20.997 78.392 -26.330 1.00 31.47 226 GLY B CA 1
ATOM 4134 C C . GLY B 1 246 ? 22.231 77.929 -25.568 1.00 31.86 226 GLY B C 1
ATOM 4135 O O . GLY B 1 246 ? 22.879 76.936 -25.935 1.00 32.36 226 GLY B O 1
ATOM 4136 N N . GLU B 1 247 ? 22.558 78.651 -24.505 1.00 31.85 227 GLU B N 1
ATOM 4137 C CA . GLU B 1 247 ? 23.753 78.382 -23.728 1.00 32.22 227 GLU B CA 1
ATOM 4138 C C . GLU B 1 247 ? 23.340 77.944 -22.352 1.00 32.17 227 GLU B C 1
ATOM 4139 O O . GLU B 1 247 ? 22.396 78.478 -21.775 1.00 32.31 227 GLU B O 1
ATOM 4145 N N . GLY B 1 248 ? 24.042 76.959 -21.815 1.00 31.98 228 GLY B N 1
ATOM 4146 C CA . GLY B 1 248 ? 23.725 76.472 -20.496 1.00 31.88 228 GLY B CA 1
ATOM 4147 C C . GLY B 1 248 ? 24.766 76.823 -19.468 1.00 32.06 228 GLY B C 1
ATOM 4148 O O . GLY B 1 248 ? 25.963 76.900 -19.765 1.00 31.32 228 GLY B O 1
ATOM 4149 N N . HIS B 1 249 ? 24.318 77.008 -18.233 1.00 32.25 229 HIS B N 1
ATOM 4150 C CA . HIS B 1 249 ? 25.259 77.352 -17.169 1.00 32.47 229 HIS B CA 1
ATOM 4151 C C . HIS B 1 249 ? 24.894 76.627 -15.888 1.00 32.48 229 HIS B C 1
ATOM 4152 O O . HIS B 1 249 ? 23.717 76.457 -15.560 1.00 31.19 229 HIS B O 1
ATOM 4159 N N . SER B 1 250 ? 25.906 76.161 -15.171 1.00 31.42 230 SER B N 1
ATOM 4160 C CA . SER B 1 250 ? 25.619 75.494 -13.921 1.00 32.35 230 SER B CA 1
ATOM 4161 C C . SER B 1 250 ? 25.124 76.491 -12.874 1.00 32.61 230 SER B C 1
ATOM 4162 O O . SER B 1 250 ? 25.381 77.697 -12.969 1.00 32.37 230 SER B O 1
ATOM 4165 N N . ILE B 1 251 ? 24.385 75.981 -11.894 1.00 33.33 231 ILE B N 1
ATOM 4166 C CA . ILE B 1 251 ? 23.945 76.784 -10.751 1.00 33.57 231 ILE B CA 1
ATOM 4167 C C . ILE B 1 251 ? 25.169 77.306 -9.962 1.00 33.92 231 ILE B C 1
ATOM 4168 O O . ILE B 1 251 ? 25.143 78.402 -9.398 1.00 34.67 231 ILE B O 1
ATOM 4173 N N . LYS B 1 252 ? 26.238 76.521 -9.948 1.00 33.35 232 LYS B N 1
ATOM 4174 C CA . LYS B 1 252 ? 27.481 76.919 -9.310 1.00 33.04 232 LYS B CA 1
ATOM 4175 C C . LYS B 1 252 ? 28.030 78.168 -10.007 1.00 33.17 232 LYS B C 1
ATOM 4176 O O . LYS B 1 252 ? 28.472 79.093 -9.334 1.00 33.33 232 LYS B O 1
ATOM 4182 N N . GLU B 1 253 ? 27.964 78.204 -11.345 1.00 33.05 233 GLU B N 1
ATOM 4183 C CA . GLU B 1 253 ? 28.372 79.390 -12.108 1.00 32.70 233 GLU B CA 1
ATOM 4184 C C . GLU B 1 253 ? 27.509 80.596 -11.733 1.00 32.31 233 GLU B C 1
ATOM 4185 O O . GLU B 1 253 ? 27.997 81.719 -11.640 1.00 31.51 233 GLU B O 1
ATOM 4191 N N . VAL B 1 254 ? 26.207 80.374 -11.547 1.00 31.85 234 VAL B N 1
ATOM 4192 C CA . VAL B 1 254 ? 25.333 81.443 -11.090 1.00 32.33 234 VAL B CA 1
ATOM 4193 C C . VAL B 1 254 ? 25.807 81.922 -9.729 1.00 32.88 234 VAL B C 1
ATOM 4194 O O . VAL B 1 254 ? 26.052 83.123 -9.535 1.00 32.36 234 VAL B O 1
ATOM 4198 N N . PHE B 1 255 ? 25.985 80.973 -8.806 1.00 33.08 235 PHE B N 1
ATOM 4199 C CA . PHE B 1 255 ? 26.587 81.265 -7.518 1.00 33.50 235 PHE B CA 1
ATOM 4200 C C . PHE B 1 255 ? 27.845 82.143 -7.642 1.00 33.08 235 PHE B C 1
ATOM 4201 O O . PHE B 1 255 ? 27.908 83.191 -7.005 1.00 32.72 235 PHE B O 1
ATOM 4209 N N . ASP B 1 256 ? 28.839 81.707 -8.430 1.00 33.11 236 ASP B N 1
ATOM 4210 C CA . ASP B 1 256 ? 30.114 82.439 -8.528 1.00 33.08 236 ASP B CA 1
ATOM 4211 C C . ASP B 1 256 ? 29.871 83.890 -8.985 1.00 32.78 236 ASP B C 1
ATOM 4212 O O . ASP B 1 256 ? 30.597 84.794 -8.588 1.00 32.57 236 ASP B O 1
ATOM 4217 N N . VAL B 1 257 ? 28.841 84.108 -9.805 1.00 32.62 237 VAL B N 1
ATOM 4218 C CA . VAL B 1 257 ? 28.520 85.456 -10.300 1.00 33.30 237 VAL B CA 1
ATOM 4219 C C . VAL B 1 257 ? 27.975 86.313 -9.170 1.00 32.93 237 VAL B C 1
ATOM 4220 O O . VAL B 1 257 ? 28.357 87.472 -9.045 1.00 31.97 237 VAL B O 1
ATOM 4224 N N . VAL B 1 258 ? 27.075 85.742 -8.365 1.00 33.33 238 VAL B N 1
ATOM 4225 C CA . VAL B 1 258 ? 26.499 86.457 -7.226 1.00 33.69 238 VAL B CA 1
ATOM 4226 C C . VAL B 1 258 ? 27.578 86.735 -6.166 1.00 33.79 238 VAL B C 1
ATOM 4227 O O . VAL B 1 258 ? 27.696 87.866 -5.681 1.00 34.04 238 VAL B O 1
ATOM 4231 N N . LEU B 1 259 ? 28.378 85.721 -5.832 1.00 34.10 239 LEU B N 1
ATOM 4232 C CA . LEU B 1 259 ? 29.472 85.888 -4.872 1.00 34.13 239 LEU B CA 1
ATOM 4233 C C . LEU B 1 259 ? 30.435 87.034 -5.250 1.00 34.65 239 LEU B C 1
ATOM 4234 O O . LEU B 1 259 ? 30.847 87.820 -4.382 1.00 34.38 239 LEU B O 1
ATOM 4239 N N . ASP B 1 260 ? 30.801 87.106 -6.533 1.00 34.69 240 ASP B N 1
ATOM 4240 C CA . ASP B 1 260 ? 31.666 88.180 -7.042 1.00 34.63 240 ASP B CA 1
ATOM 4241 C C . ASP B 1 260 ? 30.940 89.527 -6.976 1.00 34.21 240 ASP B C 1
ATOM 4242 O O . ASP B 1 260 ? 31.518 90.538 -6.588 1.00 33.70 240 ASP B O 1
ATOM 4247 N N . TYR B 1 261 ? 29.661 89.531 -7.343 1.00 34.39 241 TYR B N 1
ATOM 4248 C CA . TYR B 1 261 ? 28.876 90.755 -7.352 1.00 34.62 241 TYR B CA 1
ATOM 4249 C C . TYR B 1 261 ? 28.761 91.377 -5.972 1.00 34.99 241 TYR B C 1
ATOM 4250 O O . TYR B 1 261 ? 29.004 92.581 -5.815 1.00 34.07 241 TYR B O 1
ATOM 4259 N N . VAL B 1 262 ? 28.389 90.569 -4.979 1.00 35.36 242 VAL B N 1
ATOM 4260 C CA . VAL B 1 262 ? 28.153 91.095 -3.634 1.00 37.42 242 VAL B CA 1
ATOM 4261 C C . VAL B 1 262 ? 29.449 91.358 -2.835 1.00 37.86 242 VAL B C 1
ATOM 4262 O O . VAL B 1 262 ? 29.444 92.125 -1.880 1.00 37.91 242 VAL B O 1
ATOM 4266 N N . GLY B 1 263 ? 30.554 90.752 -3.258 1.00 38.57 243 GLY B N 1
ATOM 4267 C CA . GLY B 1 263 ? 31.862 91.022 -2.652 1.00 39.75 243 GLY B CA 1
ATOM 4268 C C . GLY B 1 263 ? 32.170 90.106 -1.488 1.00 40.39 243 GLY B C 1
ATOM 4269 O O . GLY B 1 263 ? 33.188 90.264 -0.829 1.00 40.99 243 GLY B O 1
ATOM 4270 N N . ALA B 1 264 ? 31.300 89.131 -1.239 1.00 41.06 244 ALA B N 1
ATOM 4271 C CA . ALA B 1 264 ? 31.474 88.252 -0.073 1.00 41.72 244 ALA B CA 1
ATOM 4272 C C . ALA B 1 264 ? 32.651 87.288 -0.218 1.00 41.85 244 ALA B C 1
ATOM 4273 O O . ALA B 1 264 ? 33.121 87.012 -1.329 1.00 41.66 244 ALA B O 1
ATOM 4275 N N . THR B 1 265 ? 33.144 86.799 0.915 1.00 42.56 245 THR B N 1
ATOM 4276 C CA . THR B 1 265 ? 34.192 85.790 0.897 1.00 43.16 245 THR B CA 1
ATOM 4277 C C . THR B 1 265 ? 33.731 84.585 1.727 1.00 43.16 245 THR B C 1
ATOM 4278 O O . THR B 1 265 ? 33.364 84.726 2.895 1.00 43.78 245 THR B O 1
ATOM 4282 N N . LEU B 1 266 ? 33.723 83.408 1.112 1.00 42.76 246 LEU B N 1
ATOM 4283 C CA . LEU B 1 266 ? 33.246 82.213 1.805 1.00 42.60 246 LEU B CA 1
ATOM 4284 C C . LEU B 1 266 ? 34.215 81.599 2.822 1.00 42.67 246 LEU B C 1
ATOM 4285 O O . LEU B 1 266 ? 35.432 81.553 2.616 1.00 41.96 246 LEU B O 1
ATOM 4290 N N . ALA B 1 267 ? 33.637 81.126 3.921 1.00 42.86 247 ALA B N 1
ATOM 4291 C CA . ALA B 1 267 ? 34.377 80.435 4.965 1.00 43.12 247 ALA B CA 1
ATOM 4292 C C . ALA B 1 267 ? 34.527 78.943 4.638 1.00 43.17 247 ALA B C 1
ATOM 4293 O O . ALA B 1 267 ? 35.387 78.265 5.198 1.00 43.34 247 ALA B O 1
ATOM 4295 N N . GLU B 1 268 ? 33.688 78.442 3.732 1.00 43.21 248 GLU B N 1
ATOM 4296 C CA . GLU B 1 268 ? 33.795 77.075 3.209 1.00 43.21 248 GLU B CA 1
ATOM 4297 C C . GLU B 1 268 ? 33.501 77.101 1.704 1.00 43.24 248 GLU B C 1
ATOM 4298 O O . GLU B 1 268 ? 32.755 77.974 1.250 1.00 43.32 248 GLU B O 1
ATOM 4300 N N . PRO B 1 269 ? 34.082 76.164 0.917 1.00 42.95 249 PRO B N 1
ATOM 4301 C CA . PRO B 1 269 ? 33.642 76.120 -0.478 1.00 42.89 249 PRO B CA 1
ATOM 4302 C C . PRO B 1 269 ? 32.188 75.675 -0.516 1.00 42.29 249 PRO B C 1
ATOM 4303 O O . PRO B 1 269 ? 31.769 74.864 0.318 1.00 42.07 249 PRO B O 1
ATOM 4307 N N . VAL B 1 270 ? 31.425 76.229 -1.454 1.00 41.83 250 VAL B N 1
ATOM 4308 C CA . VAL B 1 270 ? 29.996 75.959 -1.544 1.00 40.66 250 VAL B CA 1
ATOM 4309 C C . VAL B 1 270 ? 29.748 74.459 -1.806 1.00 40.14 250 VAL B C 1
ATOM 4310 O O . VAL B 1 270 ? 30.346 73.875 -2.717 1.00 40.03 250 VAL B O 1
ATOM 4314 N N . PRO B 1 271 ? 28.931 73.814 -0.947 1.00 39.32 251 PRO B N 1
ATOM 4315 C CA . PRO B 1 271 ? 28.547 72.440 -1.222 1.00 39.16 251 PRO B CA 1
ATOM 4316 C C . PRO B 1 271 ? 27.745 72.329 -2.528 1.00 38.73 251 PRO B C 1
ATOM 4317 O O . PRO B 1 271 ? 26.837 73.124 -2.772 1.00 38.25 251 PRO B O 1
ATOM 4321 N N . VAL B 1 272 ? 28.138 71.382 -3.373 1.00 38.74 252 VAL B N 1
ATOM 4322 C CA . VAL B 1 272 ? 27.418 71.056 -4.595 1.00 38.87 252 VAL B CA 1
ATOM 4323 C C . VAL B 1 272 ? 26.769 69.703 -4.355 1.00 38.68 252 VAL B C 1
ATOM 4324 O O . VAL B 1 272 ? 27.437 68.709 -4.035 1.00 38.84 252 VAL B O 1
ATOM 4328 N N . VAL B 1 273 ? 25.452 69.705 -4.486 1.00 37.96 253 VAL B N 1
ATOM 4329 C CA . VAL B 1 273 ? 24.590 68.606 -4.094 1.00 37.75 253 VAL B CA 1
ATOM 4330 C C . VAL B 1 273 ? 23.948 67.988 -5.332 1.00 38.11 253 VAL B C 1
ATOM 4331 O O . VAL B 1 273 ? 23.611 68.704 -6.278 1.00 37.61 253 VAL B O 1
ATOM 4335 N N . ALA B 1 274 ? 23.819 66.664 -5.338 1.00 38.90 254 ALA B N 1
ATOM 4336 C CA . ALA B 1 274 ? 23.168 65.932 -6.431 1.00 39.67 254 ALA B CA 1
ATOM 4337 C C . ALA B 1 274 ? 21.735 66.407 -6.666 1.00 40.52 254 ALA B C 1
ATOM 4338 O O . ALA B 1 274 ? 21.028 66.738 -5.706 1.00 40.86 254 ALA B O 1
ATOM 4340 N N . PRO B 1 275 ? 21.305 66.445 -7.942 1.00 40.90 255 PRO B N 1
ATOM 4341 C CA . PRO B 1 275 ? 19.918 66.739 -8.299 1.00 41.50 255 PRO B CA 1
ATOM 4342 C C . PRO B 1 275 ? 18.960 65.837 -7.517 1.00 41.88 255 PRO B C 1
ATOM 4343 O O . PRO B 1 275 ? 19.235 64.639 -7.360 1.00 42.06 255 PRO B O 1
ATOM 4347 N N . GLY B 1 276 ? 17.859 66.399 -7.015 1.00 42.09 256 GLY B N 1
ATOM 4348 C CA . GLY B 1 276 ? 16.775 65.586 -6.460 1.00 41.69 256 GLY B CA 1
ATOM 4349 C C . GLY B 1 276 ? 16.277 64.553 -7.462 1.00 41.93 256 GLY B C 1
ATOM 4350 O O . GLY B 1 276 ? 16.632 64.600 -8.650 1.00 41.65 256 GLY B O 1
ATOM 4351 N N . ALA B 1 277 ? 15.450 63.622 -6.991 1.00 41.90 257 ALA B N 1
ATOM 4352 C CA . ALA B 1 277 ? 14.942 62.536 -7.827 1.00 42.32 257 ALA B CA 1
ATOM 4353 C C . ALA B 1 277 ? 14.246 63.041 -9.101 1.00 42.41 257 ALA B C 1
ATOM 4354 O O . ALA B 1 277 ? 14.470 62.501 -10.192 1.00 42.71 257 ALA B O 1
ATOM 4356 N N . ASP B 1 278 ? 13.415 64.077 -8.946 1.00 42.48 258 ASP B N 1
ATOM 4357 C CA . ASP B 1 278 ? 12.629 64.655 -10.051 1.00 41.89 258 ASP B CA 1
ATOM 4358 C C . ASP B 1 278 ? 13.311 65.835 -10.778 1.00 41.04 258 ASP B C 1
ATOM 4359 O O . ASP B 1 278 ? 12.692 66.451 -11.634 1.00 40.70 258 ASP B O 1
ATOM 4364 N N . ASP B 1 279 ? 14.554 66.165 -10.430 1.00 40.33 259 ASP B N 1
ATOM 4365 C CA . ASP B 1 279 ? 15.278 67.258 -11.117 1.00 40.22 259 ASP B CA 1
ATOM 4366 C C . ASP B 1 279 ? 16.073 66.764 -12.327 1.00 38.63 259 ASP B C 1
ATOM 4367 O O . ASP B 1 279 ? 16.996 65.928 -12.190 1.00 39.71 259 ASP B O 1
ATOM 4372 N N . VAL B 1 280 ? 15.756 67.328 -13.482 1.00 35.10 260 VAL B N 1
ATOM 4373 C CA . VAL B 1 280 ? 16.505 67.078 -14.709 1.00 32.29 260 VAL B CA 1
ATOM 4374 C C . VAL B 1 280 ? 17.907 67.697 -14.606 1.00 31.65 260 VAL B C 1
ATOM 4375 O O . VAL B 1 280 ? 18.059 68.884 -14.299 1.00 30.70 260 VAL B O 1
ATOM 4379 N N . PRO B 1 281 ? 18.940 66.879 -14.835 1.00 31.34 261 PRO B N 1
ATOM 4380 C CA . PRO B 1 281 ? 20.319 67.381 -14.696 1.00 30.76 261 PRO B CA 1
ATOM 4381 C C . PRO B 1 281 ? 20.574 68.614 -15.572 1.00 30.68 261 PRO B C 1
ATOM 4382 O O . PRO B 1 281 ? 21.014 69.648 -15.066 1.00 31.01 261 PRO B O 1
ATOM 4386 N N . SER B 1 282 ? 20.254 68.530 -16.859 1.00 30.03 262 SER B N 1
ATOM 4387 C CA . SER B 1 282 ? 20.507 69.637 -17.771 1.00 29.38 262 SER B CA 1
ATOM 4388 C C . SER B 1 282 ? 19.281 69.972 -18.645 1.00 29.78 262 SER B C 1
ATOM 4389 O O . SER B 1 282 ? 18.725 69.096 -19.345 1.00 28.28 262 SER B O 1
ATOM 4392 N N . VAL B 1 283 ? 18.854 71.234 -18.543 1.00 29.01 263 VAL B N 1
ATOM 4393 C CA . VAL B 1 283 ? 17.740 71.795 -19.313 1.00 30.06 263 VAL B CA 1
ATOM 4394 C C . VAL B 1 283 ? 18.192 73.098 -19.967 1.00 29.59 263 VAL B C 1
ATOM 4395 O O . VAL B 1 283 ? 18.305 74.137 -19.304 1.00 30.25 263 VAL B O 1
ATOM 4399 N N . VAL B 1 284 ? 18.445 73.033 -21.271 1.00 28.83 264 VAL B N 1
ATOM 4400 C CA . VAL B 1 284 ? 18.926 74.167 -22.050 1.00 28.26 264 VAL B CA 1
ATOM 4401 C C . VAL B 1 284 ? 18.212 74.028 -23.385 1.00 29.05 264 VAL B C 1
ATOM 4402 O O . VAL B 1 284 ? 18.143 72.924 -23.931 1.00 28.95 264 VAL B O 1
ATOM 4406 N N . LEU B 1 285 ? 17.678 75.130 -23.910 1.00 28.68 265 LEU B N 1
ATOM 4407 C CA . LEU B 1 285 ? 16.821 75.049 -25.106 1.00 28.46 265 LEU B CA 1
ATOM 4408 C C . LEU B 1 285 ? 17.538 75.589 -26.305 1.00 27.99 265 LEU B C 1
ATOM 4409 O O . LEU B 1 285 ? 18.272 76.571 -26.191 1.00 28.53 265 LEU B O 1
ATOM 4414 N N . ASP B 1 286 ? 17.311 74.947 -27.445 1.00 27.44 266 ASP B N 1
ATOM 4415 C CA . ASP B 1 286 ? 17.897 75.353 -28.720 1.00 26.97 266 ASP B CA 1
ATOM 4416 C C . ASP B 1 286 ? 16.911 76.263 -29.418 1.00 27.10 266 ASP B C 1
ATOM 4417 O O . ASP B 1 286 ? 15.826 75.823 -29.824 1.00 26.76 266 ASP B O 1
ATOM 4422 N N . PRO B 1 287 ? 17.283 77.541 -29.568 1.00 27.97 267 PRO B N 1
ATOM 4423 C CA . PRO B 1 287 ? 16.406 78.543 -30.152 1.00 27.52 267 PRO B CA 1
ATOM 4424 C C . PRO B 1 287 ? 16.596 78.758 -31.654 1.00 27.50 267 PRO B C 1
ATOM 4425 O O . PRO B 1 287 ? 16.016 79.712 -32.191 1.00 27.52 267 PRO B O 1
ATOM 4429 N N . SER B 1 288 ? 17.384 77.911 -32.322 1.00 27.02 268 SER B N 1
ATOM 4430 C CA A SER B 1 288 ? 17.708 78.121 -33.737 0.50 27.24 268 SER B CA 1
ATOM 4431 C CA B SER B 1 288 ? 17.701 78.089 -33.750 0.50 27.07 268 SER B CA 1
ATOM 4432 C C . SER B 1 288 ? 16.484 78.439 -34.605 1.00 27.29 268 SER B C 1
ATOM 4433 O O . SER B 1 288 ? 16.516 79.372 -35.404 1.00 27.76 268 SER B O 1
ATOM 4438 N N . LYS B 1 289 ? 15.422 77.657 -34.460 1.00 27.17 269 LYS B N 1
ATOM 4439 C CA . LYS B 1 289 ? 14.220 77.816 -35.291 1.00 28.27 269 LYS B CA 1
ATOM 4440 C C . LYS B 1 289 ? 13.535 79.155 -35.029 1.00 28.15 269 LYS B C 1
ATOM 4441 O O . LYS B 1 289 ? 12.997 79.782 -35.944 1.00 27.54 269 LYS B O 1
ATOM 4444 N N . THR B 1 290 ? 13.598 79.601 -33.778 1.00 28.84 270 THR B N 1
ATOM 4445 C CA . THR B 1 290 ? 13.100 80.910 -33.414 1.00 30.22 270 THR B CA 1
ATOM 4446 C C . THR B 1 290 ? 13.882 82.038 -34.080 1.00 30.68 270 THR B C 1
ATOM 4447 O O . THR B 1 290 ? 13.282 83.019 -34.556 1.00 31.10 270 THR B O 1
ATOM 4451 N N . GLU B 1 291 ? 15.213 81.895 -34.112 1.00 31.25 271 GLU B N 1
ATOM 4452 C CA A GLU B 1 291 ? 16.102 82.802 -34.841 0.50 31.11 271 GLU B CA 1
ATOM 4453 C CA B GLU B 1 291 ? 16.061 82.842 -34.837 0.50 31.04 271 GLU B CA 1
ATOM 4454 C C . GLU B 1 291 ? 15.692 82.857 -36.316 1.00 31.00 271 GLU B C 1
ATOM 4455 O O . GLU B 1 291 ? 15.535 83.927 -36.890 1.00 30.81 271 GLU B O 1
ATOM 4466 N N . THR B 1 292 ? 15.519 81.676 -36.911 1.00 31.30 272 THR B N 1
ATOM 4467 C CA . THR B 1 292 ? 15.212 81.537 -38.351 1.00 32.81 272 THR B CA 1
ATOM 4468 C C . THR B 1 292 ? 13.865 82.137 -38.728 1.00 32.98 272 THR B C 1
ATOM 4469 O O . THR B 1 292 ? 13.776 82.896 -39.699 1.00 33.17 272 THR B O 1
ATOM 4473 N N . GLU B 1 293 ? 12.822 81.783 -37.978 1.00 32.53 273 GLU B N 1
ATOM 4474 C CA . GLU B 1 293 ? 11.473 82.172 -38.355 1.00 32.61 273 GLU B CA 1
ATOM 4475 C C . GLU B 1 293 ? 11.114 83.599 -37.983 1.00 32.20 273 GLU B C 1
ATOM 4476 O O . GLU B 1 293 ? 10.437 84.281 -38.747 1.00 32.93 273 GLU B O 1
ATOM 4482 N N . PHE B 1 294 ? 11.596 84.056 -36.830 1.00 30.61 274 PHE B N 1
ATOM 4483 C CA . PHE B 1 294 ? 11.267 85.373 -36.339 1.00 29.74 274 PHE B CA 1
ATOM 4484 C C . PHE B 1 294 ? 12.346 86.415 -36.565 1.00 29.93 274 PHE B C 1
ATOM 4485 O O . PHE B 1 294 ? 12.063 87.594 -36.471 1.00 30.09 274 PHE B O 1
ATOM 4493 N N . GLY B 1 295 ? 13.580 85.994 -36.809 1.00 29.82 275 GLY B N 1
ATOM 4494 C CA . GLY B 1 295 ? 14.703 86.949 -36.924 1.00 30.83 275 GLY B CA 1
ATOM 4495 C C . GLY B 1 295 ? 15.078 87.537 -35.565 1.00 31.09 275 GLY B C 1
ATOM 4496 O O . GLY B 1 295 ? 15.616 88.634 -35.474 1.00 31.33 275 GLY B O 1
ATOM 4497 N N . TRP B 1 296 ? 14.781 86.791 -34.515 1.00 30.74 276 TRP B N 1
ATOM 4498 C CA . TRP B 1 296 ? 15.052 87.191 -33.142 1.00 31.66 276 TRP B CA 1
ATOM 4499 C C . TRP B 1 296 ? 16.297 86.470 -32.604 1.00 32.14 276 TRP B C 1
ATOM 4500 O O . TRP B 1 296 ? 16.464 85.270 -32.819 1.00 33.74 276 TRP B O 1
ATOM 4511 N N . LYS B 1 297 ? 17.140 87.170 -31.858 1.00 32.01 277 LYS B N 1
ATOM 4512 C CA . LYS B 1 297 ? 18.197 86.491 -31.113 1.00 30.68 277 LYS B CA 1
ATOM 4513 C C . LYS B 1 297 ? 18.329 87.193 -29.772 1.00 30.21 277 LYS B C 1
ATOM 4514 O O . LYS B 1 297 ? 18.237 88.423 -29.719 1.00 30.58 277 LYS B O 1
ATOM 4518 N N . ALA B 1 298 ? 18.531 86.437 -28.690 1.00 28.24 278 ALA B N 1
ATOM 4519 C CA . ALA B 1 298 ? 18.759 87.068 -27.389 1.00 28.22 278 ALA B CA 1
ATOM 4520 C C . ALA B 1 298 ? 20.077 87.851 -27.413 1.00 28.61 278 ALA B C 1
ATOM 4521 O O . ALA B 1 298 ? 21.051 87.408 -27.995 1.00 28.17 278 ALA B O 1
ATOM 4523 N N . LYS B 1 299 ? 20.081 89.040 -26.825 1.00 29.26 279 LYS B N 1
ATOM 4524 C CA . LYS B 1 299 ? 21.249 89.936 -26.894 1.00 30.03 279 LYS B CA 1
ATOM 4525 C C . LYS B 1 299 ? 22.068 89.998 -25.608 1.00 30.06 279 LYS B C 1
ATOM 4526 O O . LYS B 1 299 ? 23.242 90.391 -25.606 1.00 29.73 279 LYS B O 1
ATOM 4532 N N . VAL B 1 300 ? 21.448 89.617 -24.497 1.00 30.05 280 VAL B N 1
ATOM 4533 C CA . VAL B 1 300 ? 22.063 89.846 -23.199 1.00 29.66 280 VAL B CA 1
ATOM 4534 C C . VAL B 1 300 ? 22.668 88.516 -22.743 1.00 29.35 280 VAL B C 1
ATOM 4535 O O . VAL B 1 300 ? 21.949 87.538 -22.554 1.00 28.05 280 VAL B O 1
ATOM 4539 N N . ASP B 1 301 ? 23.976 88.500 -22.509 1.00 28.65 281 ASP B N 1
ATOM 4540 C CA . ASP B 1 301 ? 24.654 87.246 -22.192 1.00 29.69 281 ASP B CA 1
ATOM 4541 C C . ASP B 1 301 ? 24.411 86.779 -20.748 1.00 29.40 281 ASP B C 1
ATOM 4542 O O . ASP B 1 301 ? 23.708 87.435 -19.983 1.00 29.40 281 ASP B O 1
ATOM 4547 N N . PHE B 1 302 ? 25.014 85.652 -20.375 1.00 30.16 282 PHE B N 1
ATOM 4548 C CA . PHE B 1 302 ? 24.719 85.041 -19.079 1.00 29.45 282 PHE B CA 1
ATOM 4549 C C . PHE B 1 302 ? 25.118 85.954 -17.931 1.00 29.36 282 PHE B C 1
ATOM 4550 O O . PHE B 1 302 ? 24.261 86.348 -17.157 1.00 29.71 282 PHE B O 1
ATOM 4558 N N . LYS B 1 303 ? 26.392 86.338 -17.851 1.00 28.86 283 LYS B N 1
ATOM 4559 C CA . LYS B 1 303 ? 26.850 87.220 -16.784 1.00 28.90 283 LYS B CA 1
ATOM 4560 C C . LYS B 1 303 ? 26.070 88.526 -16.687 1.00 28.19 283 LYS B C 1
ATOM 4561 O O . LYS B 1 303 ? 25.727 88.930 -15.589 1.00 28.51 283 LYS B O 1
ATOM 4563 N N . ASP B 1 304 ? 25.771 89.171 -17.812 1.00 27.63 284 ASP B N 1
ATOM 4564 C CA . ASP B 1 304 ? 24.962 90.402 -17.799 1.00 27.25 284 ASP B CA 1
ATOM 4565 C C . ASP B 1 304 ? 23.524 90.121 -17.379 1.00 27.18 284 ASP B C 1
ATOM 4566 O O . ASP B 1 304 ? 22.867 90.965 -16.769 1.00 27.67 284 ASP B O 1
ATOM 4571 N N . THR B 1 305 ? 23.026 88.937 -17.709 1.00 27.84 285 THR B N 1
ATOM 4572 C CA . THR B 1 305 ? 21.659 88.569 -17.318 1.00 27.29 285 THR B CA 1
ATOM 4573 C C . THR B 1 305 ? 21.597 88.436 -15.778 1.00 27.86 285 THR B C 1
ATOM 4574 O O . THR B 1 305 ? 20.744 89.036 -15.136 1.00 28.70 285 THR B O 1
ATOM 4578 N N . ILE B 1 306 ? 22.538 87.700 -15.191 1.00 28.20 286 ILE B N 1
ATOM 4579 C CA . ILE B 1 306 ? 22.531 87.479 -13.755 1.00 28.52 286 ILE B CA 1
ATOM 4580 C C . ILE B 1 306 ? 22.763 88.820 -13.047 1.00 29.55 286 ILE B C 1
ATOM 4581 O O . ILE B 1 306 ? 22.020 89.174 -12.141 1.00 30.28 286 ILE B O 1
ATOM 4586 N N . THR B 1 307 ? 23.772 89.577 -13.489 1.00 29.62 287 THR B N 1
ATOM 4587 C CA . THR B 1 307 ? 24.159 90.791 -12.792 1.00 30.77 287 THR B CA 1
ATOM 4588 C C . THR B 1 307 ? 23.079 91.854 -12.867 1.00 30.29 287 THR B C 1
ATOM 4589 O O . THR B 1 307 ? 22.980 92.680 -11.962 1.00 31.15 287 THR B O 1
ATOM 4593 N N . GLY B 1 308 ? 22.262 91.811 -13.916 1.00 30.01 288 GLY B N 1
ATOM 4594 C CA . GLY B 1 308 ? 21.176 92.761 -14.086 1.00 29.07 288 GLY B CA 1
ATOM 4595 C C . GLY B 1 308 ? 20.019 92.465 -13.150 1.00 29.12 288 GLY B C 1
ATOM 4596 O O . GLY B 1 308 ? 19.339 93.379 -12.704 1.00 29.28 288 GLY B O 1
ATOM 4597 N N . GLN B 1 309 ? 19.785 91.187 -12.856 1.00 28.46 289 GLN B N 1
ATOM 4598 C CA . GLN B 1 309 ? 18.888 90.819 -11.790 1.00 29.10 289 GLN B CA 1
ATOM 4599 C C . GLN B 1 309 ? 19.354 91.330 -10.418 1.00 28.67 289 GLN B C 1
ATOM 4600 O O . GLN B 1 309 ? 18.548 91.817 -9.609 1.00 27.83 289 GLN B O 1
ATOM 4606 N N . LEU B 1 310 ? 20.659 91.219 -10.158 1.00 28.76 290 LEU B N 1
ATOM 4607 C CA . LEU B 1 310 ? 21.221 91.603 -8.852 1.00 28.53 290 LEU B CA 1
ATOM 4608 C C . LEU B 1 310 ? 21.150 93.124 -8.669 1.00 28.87 290 LEU B C 1
ATOM 4609 O O . LEU B 1 310 ? 20.797 93.616 -7.592 1.00 28.67 290 LEU B O 1
ATOM 4614 N N . ALA B 1 311 ? 21.478 93.857 -9.735 1.00 29.65 291 ALA B N 1
ATOM 4615 C CA . ALA B 1 311 ? 21.364 95.316 -9.751 1.00 28.61 291 ALA B CA 1
ATOM 4616 C C . ALA B 1 311 ? 19.919 95.749 -9.440 1.00 28.35 291 ALA B C 1
ATOM 4617 O O . ALA B 1 311 ? 19.712 96.801 -8.822 1.00 27.28 291 ALA B O 1
ATOM 4619 N N . TRP B 1 312 ? 18.938 94.944 -9.860 1.00 27.16 292 TRP B N 1
ATOM 4620 C CA . TRP B 1 312 ? 17.521 95.254 -9.551 1.00 27.84 292 TRP B CA 1
ATOM 4621 C C . TRP B 1 312 ? 17.252 95.081 -8.047 1.00 28.63 292 TRP B C 1
ATOM 4622 O O . TRP B 1 312 ? 16.694 95.973 -7.409 1.00 28.89 292 TRP B O 1
ATOM 4633 N N . TYR B 1 313 ? 17.690 93.950 -7.482 1.00 28.66 293 TYR B N 1
ATOM 4634 C CA . TYR B 1 313 ? 17.624 93.715 -6.027 1.00 28.86 293 TYR B CA 1
ATOM 4635 C C . TYR B 1 313 ? 18.379 94.803 -5.238 1.00 30.38 293 TYR B C 1
ATOM 4636 O O . TYR B 1 313 ? 17.933 95.232 -4.173 1.00 30.68 293 TYR B O 1
ATOM 4645 N N . ASP B 1 314 ? 19.539 95.221 -5.749 1.00 31.02 294 ASP B N 1
ATOM 4646 C CA . ASP B 1 314 ? 20.306 96.325 -5.127 1.00 32.20 294 ASP B CA 1
ATOM 4647 C C . ASP B 1 314 ? 19.447 97.547 -4.930 1.00 32.12 294 ASP B C 1
ATOM 4648 O O . ASP B 1 314 ? 19.506 98.176 -3.891 1.00 32.13 294 ASP B O 1
ATOM 4653 N N . LYS B 1 315 ? 18.640 97.857 -5.934 1.00 32.51 295 LYS B N 1
ATOM 4654 C CA . LYS B 1 315 ? 17.806 99.052 -5.939 1.00 33.24 295 LYS B CA 1
ATOM 4655 C C . LYS B 1 315 ? 16.535 98.884 -5.102 1.00 32.43 295 LYS B C 1
ATOM 4656 O O . LYS B 1 315 ? 16.194 99.796 -4.341 1.00 31.86 295 LYS B O 1
ATOM 4662 N N . TYR B 1 316 ? 15.855 97.733 -5.230 1.00 31.84 296 TYR B N 1
ATOM 4663 C CA . TYR B 1 316 ? 14.494 97.582 -4.722 1.00 31.41 296 TYR B CA 1
ATOM 4664 C C . TYR B 1 316 ? 14.344 96.512 -3.661 1.00 32.04 296 TYR B C 1
ATOM 4665 O O . TYR B 1 316 ? 13.290 96.421 -3.025 1.00 32.01 296 TYR B O 1
ATOM 4674 N N . GLY B 1 317 ? 15.389 95.707 -3.467 1.00 32.22 297 GLY B N 1
ATOM 4675 C CA . GLY B 1 317 ? 15.306 94.560 -2.557 1.00 31.62 297 GLY B CA 1
ATOM 4676 C C . GLY B 1 317 ? 14.790 93.335 -3.285 1.00 31.68 297 GLY B C 1
ATOM 4677 O O . GLY B 1 317 ? 14.434 93.405 -4.473 1.00 31.40 297 GLY B O 1
ATOM 4678 N N . VAL B 1 318 ? 14.805 92.196 -2.592 1.00 31.50 298 VAL B N 1
ATOM 4679 C CA . VAL B 1 318 ? 14.232 90.975 -3.126 1.00 31.68 298 VAL B CA 1
ATOM 4680 C C . VAL B 1 318 ? 12.748 91.075 -2.843 1.00 32.13 298 VAL B C 1
ATOM 4681 O O . VAL B 1 318 ? 12.288 90.778 -1.743 1.00 32.49 298 VAL B O 1
ATOM 4685 N N . THR B 1 319 ? 12.006 91.546 -3.837 1.00 32.09 299 THR B N 1
ATOM 4686 C CA . THR B 1 319 ? 10.574 91.805 -3.681 1.00 32.30 299 THR B CA 1
ATOM 4687 C C . THR B 1 319 ? 9.809 91.483 -4.965 1.00 31.58 299 THR B C 1
ATOM 4688 O O . THR B 1 319 ? 10.307 91.713 -6.065 1.00 31.10 299 THR B O 1
ATOM 4692 N N . ASP B 1 320 ? 8.599 90.955 -4.810 1.00 31.22 300 ASP B N 1
ATOM 4693 C CA . ASP B 1 320 ? 7.704 90.768 -5.958 1.00 30.61 300 ASP B CA 1
ATOM 4694 C C . ASP B 1 320 ? 6.567 91.795 -5.979 1.00 30.03 300 ASP B C 1
ATOM 4695 O O . ASP B 1 320 ? 5.575 91.609 -6.687 1.00 30.17 300 ASP B O 1
ATOM 4700 N N . ILE B 1 321 ? 6.717 92.886 -5.229 1.00 28.97 301 ILE B N 1
ATOM 4701 C CA . ILE B 1 321 ? 5.641 93.888 -5.179 1.00 28.51 301 ILE B CA 1
ATOM 4702 C C . ILE B 1 321 ? 5.994 95.283 -5.663 1.00 28.34 301 ILE B C 1
ATOM 4703 O O . ILE B 1 321 ? 5.096 96.100 -5.810 1.00 28.36 301 ILE B O 1
ATOM 4708 N N . PHE B 1 322 ? 7.280 95.565 -5.906 1.00 27.17 302 PHE B N 1
ATOM 4709 C CA . PHE B 1 322 ? 7.653 96.882 -6.405 1.00 26.87 302 PHE B CA 1
ATOM 4710 C C . PHE B 1 322 ? 7.202 97.107 -7.850 1.00 27.12 302 PHE B C 1
ATOM 4711 O O . PHE B 1 322 ? 7.620 96.389 -8.756 1.00 27.50 302 PHE B O 1
ATOM 4719 N N . SER B 1 323 ? 6.378 98.132 -8.040 1.00 27.52 303 SER B N 1
ATOM 4720 C CA . SER B 1 323 ? 5.821 98.494 -9.333 1.00 27.39 303 SER B CA 1
ATOM 4721 C C . SER B 1 323 ? 6.604 99.681 -9.933 1.00 27.47 303 SER B C 1
ATOM 4722 O O . SER B 1 323 ? 6.876 100.673 -9.252 1.00 26.77 303 SER B O 1
ATOM 4725 N N . HIS B 1 324 ? 6.931 99.572 -11.219 1.00 27.15 304 HIS B N 1
ATOM 4726 C CA . HIS B 1 324 ? 7.525 100.672 -11.966 1.00 26.94 304 HIS B CA 1
ATOM 4727 C C . HIS B 1 324 ? 6.472 101.603 -12.538 1.00 27.24 304 HIS B C 1
ATOM 4728 O O . HIS B 1 324 ? 6.808 102.627 -13.162 1.00 25.48 304 HIS B O 1
ATOM 4735 N N . LEU B 1 325 ? 5.203 101.246 -12.347 1.00 26.63 305 LEU B N 1
ATOM 4736 C CA . LEU B 1 325 ? 4.115 102.114 -12.772 1.00 28.22 305 LEU B CA 1
ATOM 4737 C C . LEU B 1 325 ? 3.826 103.121 -11.702 1.00 29.58 305 LEU B C 1
ATOM 4738 O O . LEU B 1 325 ? 3.805 102.786 -10.506 1.00 30.01 305 LEU B O 1
ATOM 4743 N N . SER B 1 326 ? 3.619 104.365 -12.122 1.00 30.59 306 SER B N 1
ATOM 4744 C CA . SER B 1 326 ? 3.450 105.432 -11.156 1.00 31.97 306 SER B CA 1
ATOM 4745 C C . SER B 1 326 ? 1.963 105.642 -10.859 1.00 31.87 306 SER B C 1
ATOM 4746 O O . SER B 1 326 ? 1.235 106.131 -11.713 1.00 32.15 306 SER B O 1
#

Solvent-accessible surface area: 25898 Å² total; per-residue (Å²): 169,76,36,219,94,68,35,26,79,0,0,0,0,10,0,3,23,45,31,0,1,6,0,0,26,46,2,20,98,79,31,9,59,0,10,0,1,12,68,33,43,60,10,81,136,85,4,17,19,92,11,66,24,15,51,62,55,97,16,29,7,50,64,57,32,29,0,62,153,5,4,100,99,29,89,4,31,13,0,0,4,26,16,29,12,88,146,67,94,100,59,20,40,71,2,1,22,8,2,0,28,0,6,0,15,0,1,76,14,0,42,120,42,56,8,61,7,1,0,4,12,3,23,17,71,0,3,4,133,33,111,72,69,66,0,42,27,125,27,60,26,51,23,54,36,1,58,0,4,0,20,20,3,0,6,22,0,0,66,54,20,121,10,56,7,1,0,0,13,21,4,67,18,2,9,28,7,30,36,127,34,47,4,5,66,5,14,65,83,10,124,68,64,100,93,15,132,0,24,86,5,47,45,3,12,0,25,10,61,5,0,28,43,0,0,48,32,1,6,77,124,77,82,37,74,22,39,2,1,0,0,42,13,108,30,40,25,15,72,70,0,1,59,20,0,33,120,79,34,60,32,136,76,106,105,117,18,70,69,58,85,41,50,97,92,53,10,74,35,17,8,0,40,10,58,97,1,57,115,75,6,69,10,105,17,144,32,86,24,64,84,0,0,42,35,3,0,39,21,3,76,155,75,32,53,28,50,80,83,24,82,31,100,55,128,152,173,82,42,214,75,75,33,24,79,0,0,0,0,9,0,4,21,43,33,0,2,7,0,1,28,53,2,21,100,77,29,9,57,0,8,0,1,12,69,25,43,60,8,80,142,98,4,17,33,142,36,98,23,18,54,61,54,107,15,27,6,65,58,44,35,23,0,60,156,2,6,69,89,18,131,6,39,14,0,0,5,26,16,28,12,87,138,68,97,101,60,26,41,69,3,1,22,9,2,0,29,0,5,1,16,0,1,84,2,0,43,174,40,59,7,85,10,1,0,4,12,3,25,16,69,0,3,3,130,32,110,83,60,63,0,41,38,127,23,64,25,51,24,53,34,3,54,0,3,0,21,20,3,1,8,24,0,0,67,67,19,122,11,55,9,1,0,0,13,20,6,70,18,2,9,28,6,28,30,127,35,49,4,2,60,6,13,109,85,16,123,70,72,87,86,15,126,1,32,87,6,50,50,2,13,0,24,12,58,6,0,28,42,0,0,45,31,1,4,78,96,83,84,35,69,22,41,6,2,0,1,44,14,109,32,39,28,15,88,69,0,3,62,27,0,29,122,78,39,55,34,125,84,117,65,119,16,70,91,72,78,41,40,100,91,65,8,79,32,18,4,0,42,10,59,38,1,52,115,81,6,70,9,101,17,185,35,84,28,46,86,0,0,43,36,2,0,41,20,3,74,157,74,31,35,29,47,80,76,25,81,30,141

CATH classification: 3.40.50.720

Foldseek 3Di:
DPPVPPAWEEEEEVLQADLNLLLCVVPVVRPHAYEYEYQPPPGDPQSQAQDPSYHYDHDALLDLVVLLVCCVPSLGQEYEYEDADDPDQVPLVRRLSRQASSLVSNLVSCQVSVHQEYEYEAELLQQFQPPDPPHEPPHHGDHDTSNNVNNNNSQVSSVVHPHFYEYEHEFAEFDPQPQDDLLNVLQVCQLVVHAAAFELAKTFYAYSVLVSVLVVLRNDHPADGDYFYRGQRDIDGSVVLNVLSCVLSVGDHPDDHHHHHDDPRPRRYHGHDGVVVCVRRVGHGDADDSRRSVNNVVSCVVPNSHNNDYPDDDDD/DPPPPVAWEEEEEVLQDDLNLLLCVVCVVRPHAYEYEYQPPPGDPLSQPPDPRYYYDNDALLDLVVLLVVCVVSLTQEYEYPDADDPDQPPLVVRQSRLASSLLSNLVSCQVSVHQEYEAEAELLQLQAWPDPVHEQPRHGDHDTSNNVSNNNSQVSSVVHPHFYEYEHEFAEFDPQPLDDLLVVLQVQLLVVHADAFEQAKGFYAYSVLVSVLVVLRNDHPADGDYFYRGLRDIDGSVRLNVLSCVLSVGDDPDPHHYHYDPPRDHRYHGHDGVVVCVRRVGHGDADDSRRSNNNSVNCVPVNSHNNDYPPD

Radius of gyration: 27.52 Å; Cα contacts (8 Å, |Δi|>4): 1372; chains: 2; bounding box: 68×74×64 Å

B-factor: mean 28.66, std 9.13, range [10.54, 92.71]

Organism: Bordetella bronchiseptica (NCBI:txid518)

Nearest PDB structures (foldseek):
  2pzl-assembly1_B  TM=1.000E+00  e=1.501E-62  Bordetella bronchiseptica
  2pzk-assembly1_B  TM=9.987E-01  e=1.560E-61  Bordetella bronchiseptica
  2pzl-assembly1_A  TM=1.001E+00  e=2.642E-61  Bordetella bronchiseptica
  2q1w-assembly1_C  TM=9.139E-01  e=4.853E-33  Bordetella bronchiseptica
  4wok-assembly1_A  TM=8.294E-01  e=5.980E-23  Brucella ovis ATCC 25840

InterPro domains:
  IPR001509 NAD-dependent epimerase/dehydratase [PF01370] (3-223)
  IPR036291 NAD(P)-binding domain superfamily [SSF51735] (1-297)

Sequence (629 aa):
LVPRGSSHMRRILITGGAGCLGSNLIEHWLPQGHEILVIDNFATGKREVLPPVAGLSVIEGSVTDAGLLERAFDSFKPTHVVHSAAAYKDPDDWAEDAATNVQGSINVAKAASKAGVKRLLNFQTALCYGRPATVPIPIDSPTAPFTSYGISKTAGEAFLMMSDVPVVSLRLANVTGPRLAIGPIPTFYKRLKAGQKCFCSSDTVRDFLDMSDFLAIADLSLQEEGRPTGVFNVSSTGEGHSIKEVFDVVLDYVGATLAEPVPVVAPGADDVPSVVLDPSKTEETEFGWKAKVDFKDTITGQLAWYDKYGVTDIFSHLSAPKLVPRGSHMRILITGGAGCLGSNLIEHWLPQGHEILVIDNFATGKREVLPPVAGLSVIEGSVTDAGLLEERAFDSFKPTHVVHSAAAYKDPDDWAEDAATNVQQGSINVAKAASKAGVKRLLNFQTALCYGRRPATVPIPIDSPTAPFTSYGISKTAGEAFLMMMSDVPVVSLRLANVTGPRLAIGPIPTFYKRLKAGQKCFCSDTVRDFLDMSDFLAIADLSLQEGRPTGVFNVSTGEGHSIKEVFDVVLDYVGATLAEPVPVVAPGADDVPSVVLDPSSKTEETEFGWKAKVDFKDTITGQLAWYDKYGVTDIFSHLS

Secondary structure (DSSP, 8-state):
--STTT--EEEEETTTSHHHHHHHHHHGGGT-EEEEEE--SSS-GGGS-S-TTEEEEE--TT-HHHHHHHHHHH--SEEEE-----S-TT-HHHHIIIIIIHHHHHHHHHHHHT-SEEEEEEEGGGG-S-SSSSBPTTPPP---SHHHHHHHHHHHHHHT-SS-EEEEEE-EEE-TT--SSHHHHHHHHHHTT----EES-EE-EEEHHHHHHHHHHHTSTT---EEEEES-S--EEHHHHHHHHHHHHT---SSPPPEEPPPTTS-SEE-B--HHHHHHH-------HHHHHHHHHHHHHHH-S-S---SS----/--STT---EEEEETTTSHHHHHHHHHHGGGT-EEEEEE--SSS-GGGS-S-TTEEEEE--TT-HHHHHHHHHHH--SEEEE-----S-TT-HHHHIIIIIIHHHHHHHHHHHTT-SEEEEEE-GGGG-S-SSSSBPTTSPP---SHHHHHHHHHHHHHHTSSS-EEEEEE-EEE-TT---SHHHHHHHHHHTT----EES-EE-EEEHHHHHHHHHHHTSTT---EEEEES-S--EEHHHHHHHHHHHHT---SSPPPEEPPPTT--SEE-B--HHHHHHH-----S-HHHHHHHHHHHHHHH-S-S---S--